Protein AF-0000000084524406 (afdb_homodimer)

InterPro domains:
  IPR011234 Fumarylacetoacetase-like, C-terminal [PF01557] (45-243)
  IPR036663 Fumarylacetoacetase-like, C-terminal domain superfamily [G3DSA:3.90.850.10] (34-248)
  IPR036663 Fumarylacetoacetase-like, C-terminal domain superfamily [SSF56529] (38-244)

Sequence (540 aa):
MEFVRVKRGDQIIEGYKNGNTLVLQNGEKISEEEAEFVAPVKPTKIIAMHLNFPSRTEAFGAKTPRWPSYFMKPLTALSGHRASIARPRGTQYLNYEGEIALVIGKKAKNVSRSEAWNYIAGYSPAIDFGLHDFRTSDAGSMLRVKGQDGFCPIGPSLIHASEVDPHNLTLRTYVNGKVVQEDNTSTLAFPFDLLIADLSRLITLEPGDVILTGTPKNSRPVQPGDVVEVEIEGYPRLQTRIVESEVDFGNFGAQPEDSDDARDTAFEIKMEFVRVKRGDQIIEGYKNGNTLVLQNGEKISEEEAEFVAPVKPTKIIAMHLNFPSRTEAFGAKTPRWPSYFMKPLTALSGHRASIARPRGTQYLNYEGEIALVIGKKAKNVSRSEAWNYIAGYSPAIDFGLHDFRTSDAGSMLRVKGQDGFCPIGPSLIHASEVDPHNLTLRTYVNGKVVQEDNTSTLAFPFDLLIADLSRLITLEPGDVILTGTPKNSRPVQPGDVVEVEIEGYPRLQTRIVESEVDFGNFGAQPEDSDDARDTAFEIK

Secondary structure (DSSP, 8-state):
-EEEEEEETTEEEEEEEETTEEEETTS-EEEGGG-EEE-S---S-EEEES---HHHHHHTTPPPPSS--EEEE-GGGEE-TTEEEEEETT---EE--EEEEEEE-S-BSS--HHHHGGGEEEEEEEE--EEGGGGGGSTTS-HHHH-STT-EEB-S-EEEGGGS-TTS-EEEEEETTEEEEEEEGGG-SS-HHHHHHHHHTTSPBPTT-EEE----S---EE-TT-EEEEEETTSPPEEEEEEEE----TTSS------HHHHHHHTT--/-EEEEEEETTEEEEEEEETTEEEETTS-EEEGGG-EEE-S---S-EEEES---HHHHHHTTPPPPSS--EEEE-GGGEE-TTEEEEEETT---EE--EEEEEEE-S-BSS--HHHHGGGEEEEEEEE--EEGGGHHHHTTS-HHHH-STT-EEB-S-EEEGGGS-TTS-EEEEEETTEEEEEEEGGG-SS-HHHHHHHHHTTSPBPTT-EEE----S---EE-TT-EEEEEETTSPPEEEEEEEE----TTSS------HHHHHHHTT--

Structure (mmCIF, N/CA/C/O backbone):
data_AF-0000000084524406-model_v1
#
loop_
_entity.id
_entity.type
_entity.pdbx_description
1 polymer '5-oxopent-3-ene-1,2,5-tricarboxylate decarboxylase / 2-hydroxyhepta-2,4-diene-1,7-dioate isomerase'
#
loop_
_atom_site.group_PDB
_atom_site.id
_atom_site.type_symbol
_atom_site.label_atom_id
_atom_site.label_alt_id
_atom_site.label_comp_id
_atom_site.label_asym_id
_atom_site.label_entity_id
_atom_site.label_seq_id
_atom_site.pdbx_PDB_ins_code
_atom_site.Cartn_x
_atom_site.Cartn_y
_atom_site.Cartn_z
_atom_site.occupancy
_atom_site.B_iso_or_equiv
_atom_site.auth_seq_id
_atom_site.auth_comp_id
_atom_site.auth_asym_id
_atom_site.auth_atom_id
_atom_site.pdbx_PDB_model_num
ATOM 1 N N . MET A 1 1 ? 8.203 -29.25 2.576 1 84.12 1 MET A N 1
ATOM 2 C CA . MET A 1 1 ? 7.121 -29.109 3.545 1 84.12 1 MET A CA 1
ATOM 3 C C . MET A 1 1 ? 6.227 -27.922 3.205 1 84.12 1 MET A C 1
ATOM 5 O O . MET A 1 1 ? 6.723 -26.844 2.898 1 84.12 1 MET A O 1
ATOM 9 N N . GLU A 1 2 ? 4.918 -28.188 3.17 1 93.88 2 GLU A N 1
ATOM 10 C CA . GLU A 1 2 ? 3.928 -27.172 2.867 1 93.88 2 GLU A CA 1
ATOM 11 C C . GLU A 1 2 ? 3.303 -26.609 4.145 1 93.88 2 GLU A C 1
ATOM 13 O O . GLU A 1 2 ? 2.652 -27.344 4.895 1 93.88 2 GLU A O 1
ATOM 18 N N . PHE A 1 3 ? 3.512 -25.359 4.379 1 96.81 3 PHE A N 1
ATOM 19 C CA . PHE A 1 3 ? 2.984 -24.688 5.559 1 96.81 3 PHE A CA 1
ATOM 20 C C . PHE A 1 3 ? 1.586 -24.141 5.293 1 96.81 3 PHE A C 1
ATOM 22 O O . PHE A 1 3 ? 1.317 -23.594 4.215 1 96.81 3 PHE A O 1
ATOM 29 N N . VAL A 1 4 ? 0.729 -24.344 6.258 1 98.25 4 VAL A N 1
ATOM 30 C CA . VAL A 1 4 ? -0.645 -23.875 6.086 1 98.25 4 VAL A CA 1
ATOM 31 C C . VAL A 1 4 ? -1.084 -23.094 7.32 1 98.25 4 VAL A C 1
ATOM 33 O O . VAL A 1 4 ? -0.46 -23.188 8.375 1 98.25 4 VAL A O 1
ATOM 36 N N . ARG A 1 5 ? -2.059 -22.266 7.172 1 98.44 5 ARG A N 1
ATOM 37 C CA . ARG A 1 5 ? -2.83 -21.641 8.234 1 98.44 5 ARG A CA 1
ATOM 38 C C . ARG A 1 5 ? -4.324 -21.875 8.039 1 98.44 5 ARG A C 1
ATOM 40 O O . ARG A 1 5 ? -4.836 -21.75 6.922 1 98.44 5 ARG A O 1
ATOM 47 N N . VAL A 1 6 ? -4.973 -22.266 9.156 1 98.19 6 VAL A N 1
ATOM 48 C CA . VAL A 1 6 ? -6.391 -22.594 9.016 1 98.19 6 VAL A CA 1
ATOM 49 C C . VAL A 1 6 ? -7.172 -22 10.188 1 98.19 6 VAL A C 1
ATOM 51 O O . VAL A 1 6 ? -6.625 -21.812 11.281 1 98.19 6 VAL A O 1
ATOM 54 N N . LYS A 1 7 ? -8.367 -21.641 9.938 1 97.38 7 LYS A N 1
ATOM 55 C CA . LYS A 1 7 ? -9.281 -21.172 10.977 1 97.38 7 LYS A CA 1
ATOM 56 C C . LYS A 1 7 ? -9.836 -22.344 11.789 1 97.38 7 LYS A C 1
ATOM 58 O O . LYS A 1 7 ? -10.336 -23.312 11.227 1 97.38 7 LYS A O 1
ATOM 63 N N . ARG A 1 8 ? -9.664 -22.312 13.023 1 95.19 8 ARG A N 1
ATOM 64 C CA . ARG A 1 8 ? -10.266 -23.219 14 1 95.19 8 ARG A CA 1
ATOM 65 C C . ARG A 1 8 ? -11.078 -22.438 15.031 1 95.19 8 ARG A C 1
ATOM 67 O O . ARG A 1 8 ? -10.516 -21.906 15.992 1 95.19 8 ARG A O 1
ATOM 74 N N . GLY A 1 9 ? -12.438 -22.344 14.867 1 92.56 9 GLY A N 1
ATOM 75 C CA . GLY A 1 9 ? -13.203 -21.391 15.664 1 92.56 9 GLY A CA 1
ATOM 76 C C . GLY A 1 9 ? -12.781 -19.953 15.445 1 92.56 9 GLY A C 1
ATOM 77 O O . GLY A 1 9 ? -12.766 -19.469 14.305 1 92.56 9 GLY A O 1
ATOM 78 N N . ASP A 1 10 ? -12.383 -19.266 16.531 1 93.5 10 ASP A N 1
ATOM 79 C CA . ASP A 1 10 ? -11.992 -17.859 16.438 1 93.5 10 ASP A CA 1
ATOM 80 C C . ASP A 1 10 ? -10.477 -17.719 16.328 1 93.5 10 ASP A C 1
ATOM 82 O O . ASP A 1 10 ? -9.961 -16.594 16.234 1 93.5 10 ASP A O 1
ATOM 86 N N . GLN A 1 11 ? -9.852 -18.906 16.156 1 96.19 11 GLN A N 1
ATOM 87 C CA . GLN A 1 11 ? -8.391 -18.875 16.141 1 96.19 11 GLN A CA 1
ATOM 88 C C . GLN A 1 11 ? -7.844 -19.266 14.766 1 96.19 11 GLN A C 1
ATOM 90 O O . GLN A 1 11 ? -8.516 -19.953 14 1 96.19 11 GLN A O 1
ATOM 95 N N . ILE A 1 12 ? -6.84 -18.75 14.422 1 97.94 12 ILE A N 1
ATOM 96 C CA . ILE A 1 12 ? -6.047 -19.172 13.281 1 97.94 12 ILE A CA 1
ATOM 97 C C . ILE A 1 12 ? -4.855 -20 13.758 1 97.94 12 ILE A C 1
ATOM 99 O O . ILE A 1 12 ? -4.074 -19.547 14.602 1 97.94 12 ILE A O 1
ATOM 103 N N . ILE A 1 13 ? -4.734 -21.172 13.227 1 98 13 ILE A N 1
ATOM 104 C CA . ILE A 1 13 ? -3.688 -22.078 13.688 1 98 13 ILE A CA 1
ATOM 105 C C . ILE A 1 13 ? -2.793 -22.469 12.508 1 98 13 ILE A C 1
ATOM 107 O O . ILE A 1 13 ? -3.287 -22.781 11.422 1 98 13 ILE A O 1
ATOM 111 N N . GLU A 1 14 ? -1.517 -22.391 12.758 1 98.06 14 GLU A N 1
ATOM 112 C CA . GLU A 1 14 ? -0.529 -22.797 11.766 1 98.06 14 GLU A CA 1
ATOM 113 C C . GLU A 1 14 ? -0.296 -24.297 11.805 1 98.06 14 GLU A C 1
ATOM 115 O O . GLU A 1 14 ? -0.538 -24.953 12.828 1 98.06 14 GLU A O 1
ATOM 120 N N . GLY A 1 15 ? 0.14 -24.828 10.711 1 97.62 15 GLY A N 1
ATOM 121 C CA . GLY A 1 15 ? 0.458 -26.234 10.602 1 97.62 15 GLY A CA 1
ATOM 122 C C . GLY A 1 15 ? 1.14 -26.594 9.289 1 97.62 15 GLY A C 1
ATOM 123 O O . GLY A 1 15 ? 1.699 -25.719 8.617 1 97.62 15 GLY A O 1
ATOM 124 N N . TYR A 1 16 ? 1.199 -27.828 9.039 1 96.69 16 TYR A N 1
ATOM 125 C CA . TYR A 1 16 ? 1.769 -28.297 7.777 1 96.69 16 TYR A CA 1
ATOM 126 C C . TYR A 1 16 ? 0.937 -29.422 7.184 1 96.69 16 TYR A C 1
ATOM 128 O O . TYR A 1 16 ? 0.173 -30.078 7.895 1 96.69 16 TYR A O 1
ATOM 136 N N . LYS A 1 17 ? 1.094 -29.516 5.945 1 94.62 17 LYS A N 1
ATOM 137 C CA . LYS A 1 17 ? 0.384 -30.562 5.215 1 94.62 17 LYS A CA 1
ATOM 138 C C . LYS A 1 17 ? 1.151 -31.891 5.258 1 94.62 17 LYS A C 1
ATOM 140 O O . LYS A 1 17 ? 2.365 -31.906 5.043 1 94.62 17 LYS A O 1
ATOM 145 N N . ASN A 1 18 ? 0.49 -32.938 5.555 1 93.5 18 ASN A N 1
ATOM 146 C CA . ASN A 1 18 ? 0.937 -34.344 5.465 1 93.5 18 ASN A CA 1
ATOM 147 C C . ASN A 1 18 ? -0.065 -35.188 4.707 1 93.5 18 ASN A C 1
ATOM 149 O O . ASN A 1 18 ? -0.964 -35.781 5.309 1 93.5 18 ASN A O 1
ATOM 153 N N . GLY A 1 19 ? 0.257 -35.375 3.408 1 90.38 19 GLY A N 1
ATOM 154 C CA . GLY A 1 19 ? -0.765 -35.969 2.568 1 90.38 19 GLY A CA 1
ATOM 155 C C . GLY A 1 19 ? -2.051 -35.156 2.523 1 90.38 19 GLY A C 1
ATOM 156 O O . GLY A 1 19 ? -2.033 -33.969 2.223 1 90.38 19 GLY A O 1
ATOM 157 N N . ASN A 1 20 ? -3.141 -35.844 2.84 1 92.38 20 ASN A N 1
ATOM 158 C CA . ASN A 1 20 ? -4.434 -35.156 2.848 1 92.38 20 ASN A CA 1
ATOM 159 C C . ASN A 1 20 ? -4.809 -34.688 4.25 1 92.38 20 ASN A C 1
ATOM 161 O O . ASN A 1 20 ? -5.957 -34.312 4.496 1 92.38 20 ASN A O 1
ATOM 165 N N . THR A 1 21 ? -3.791 -34.75 5.059 1 96.19 21 THR A N 1
ATOM 166 C CA . THR A 1 21 ? -4.004 -34.344 6.445 1 96.19 21 THR A CA 1
ATOM 167 C C . THR A 1 21 ? -3.195 -33.094 6.781 1 96.19 21 THR A C 1
ATOM 169 O O . THR A 1 21 ? -2.043 -32.969 6.367 1 96.19 21 THR A O 1
ATOM 172 N N . LEU A 1 22 ? -3.818 -32.156 7.469 1 97.12 22 LEU A N 1
ATOM 173 C CA . LEU A 1 22 ? -3.117 -31.016 8.047 1 97.12 22 LEU A CA 1
ATOM 174 C C . LEU A 1 22 ? -2.764 -31.281 9.508 1 97.12 22 LEU A C 1
ATOM 176 O O . LEU A 1 22 ? -3.629 -31.656 10.305 1 97.12 22 LEU A O 1
ATOM 180 N N . VAL A 1 23 ? -1.542 -31.172 9.828 1 97.75 23 VAL A N 1
ATOM 181 C CA . VAL A 1 23 ? -1.058 -31.281 11.203 1 97.75 23 VAL A CA 1
ATOM 182 C C . VAL A 1 23 ? -0.847 -29.891 11.789 1 97.75 23 VAL A C 1
ATOM 184 O O . VAL A 1 23 ? 0.075 -29.172 11.391 1 97.75 23 VAL A O 1
ATOM 187 N N . LEU A 1 24 ? -1.65 -29.531 12.805 1 97.5 24 LEU A N 1
ATOM 188 C CA . LEU A 1 24 ? -1.646 -28.188 13.344 1 97.5 24 LEU A CA 1
ATOM 189 C C . LEU A 1 24 ? -0.775 -28.094 14.594 1 97.5 24 LEU A C 1
ATOM 191 O O . LEU A 1 24 ? -0.554 -29.109 15.266 1 97.5 24 LEU A O 1
ATOM 195 N N . GLN A 1 25 ? -0.329 -26.922 14.906 1 97.12 25 GLN A N 1
ATOM 196 C CA . GLN A 1 25 ? 0.603 -26.703 16.016 1 97.12 25 GLN A CA 1
ATOM 197 C C . GLN A 1 25 ? -0.06 -26.969 17.359 1 97.12 25 GLN A C 1
ATOM 199 O O . GLN A 1 25 ? 0.623 -27.25 18.344 1 97.12 25 GLN A O 1
ATOM 204 N N . ASN A 1 26 ? -1.329 -26.875 17.438 1 95.81 26 ASN A N 1
ATOM 205 C CA . ASN A 1 26 ? -2.02 -27.141 18.688 1 95.81 26 ASN A CA 1
ATOM 206 C C . ASN A 1 26 ? -2.24 -28.641 18.906 1 95.81 26 ASN A C 1
ATOM 208 O O . ASN A 1 26 ? -2.924 -29.047 19.844 1 95.81 26 ASN A O 1
ATOM 212 N N . GLY A 1 27 ? -1.804 -29.438 17.875 1 95.81 27 GLY A N 1
ATOM 213 C CA . GLY A 1 27 ? -1.877 -30.875 18 1 95.81 27 GLY A CA 1
ATOM 214 C C . GLY A 1 27 ? -3.004 -31.5 17.203 1 95.81 27 GLY A C 1
ATOM 215 O O . GLY A 1 27 ? -3.045 -32.719 17.016 1 95.81 27 GLY A O 1
ATOM 216 N N . GLU A 1 28 ? -3.852 -30.688 16.688 1 95.88 28 GLU A N 1
ATOM 217 C CA . GLU A 1 28 ? -4.973 -31.188 15.898 1 95.88 28 GLU A CA 1
ATOM 218 C C . GLU A 1 28 ? -4.504 -31.719 14.547 1 95.88 28 GLU A C 1
ATOM 220 O O . GLU A 1 28 ? -3.545 -31.203 13.969 1 95.88 28 GLU A O 1
ATOM 225 N N . LYS A 1 29 ? -5.109 -32.812 14.164 1 97.19 29 LYS A N 1
ATOM 226 C CA . LYS A 1 29 ? -5.02 -33.281 12.797 1 97.19 29 LYS A CA 1
ATOM 227 C C . LYS A 1 29 ? -6.375 -33.219 12.094 1 97.19 29 LYS A C 1
ATOM 229 O O . LYS A 1 29 ? -7.352 -33.812 12.57 1 97.19 29 LYS A O 1
ATOM 234 N N . ILE A 1 30 ? -6.445 -32.5 11.039 1 96.44 30 ILE A N 1
ATOM 235 C CA . ILE A 1 30 ? -7.73 -32.312 10.375 1 96.44 30 ILE A CA 1
ATOM 236 C C . ILE A 1 30 ? -7.594 -32.656 8.891 1 96.44 30 ILE A C 1
ATOM 238 O O . ILE A 1 30 ? -6.492 -32.625 8.344 1 96.44 30 ILE A O 1
ATOM 242 N N . SER A 1 31 ? -8.727 -33.062 8.297 1 96.12 31 SER A N 1
ATOM 243 C CA . SER A 1 31 ? -8.719 -33.312 6.859 1 96.12 31 SER A CA 1
ATOM 244 C C . SER A 1 31 ? -8.578 -32.031 6.062 1 96.12 31 SER A C 1
ATOM 246 O O . SER A 1 31 ? -9.172 -31 6.414 1 96.12 31 SER A O 1
ATOM 248 N N . GLU A 1 32 ? -7.781 -32.031 5.051 1 94.94 32 GLU A N 1
ATOM 249 C CA . GLU A 1 32 ? -7.609 -30.906 4.16 1 94.94 32 GLU A CA 1
ATOM 250 C C . GLU A 1 32 ? -8.945 -30.438 3.586 1 94.94 32 GLU A C 1
ATOM 252 O O . GLU A 1 32 ? -9.188 -29.234 3.447 1 94.94 32 GLU A O 1
ATOM 257 N N . GLU A 1 33 ? -9.828 -31.344 3.273 1 93.94 33 GLU A N 1
ATOM 258 C CA . GLU A 1 33 ? -11.102 -31.047 2.627 1 93.94 33 GLU A CA 1
ATOM 259 C C . GLU A 1 33 ? -12 -30.203 3.529 1 93.94 33 GLU A C 1
ATOM 261 O O . GLU A 1 33 ? -12.812 -29.422 3.041 1 93.94 33 GLU A O 1
ATOM 266 N N . GLU A 1 34 ? -11.836 -30.312 4.77 1 92.81 34 GLU A N 1
ATOM 267 C CA . GLU A 1 34 ? -12.727 -29.641 5.719 1 92.81 34 GLU A CA 1
ATOM 268 C C . GLU A 1 34 ? -12.094 -28.359 6.246 1 92.81 34 GLU A C 1
ATOM 270 O O . GLU A 1 34 ? -12.766 -27.562 6.918 1 92.81 34 GLU A O 1
ATOM 275 N N . ALA A 1 35 ? -10.914 -28.219 5.898 1 95.81 35 ALA A N 1
ATOM 276 C CA . ALA A 1 35 ? -10.172 -27.109 6.484 1 95.81 35 ALA A CA 1
ATOM 277 C C . ALA A 1 35 ? -10.648 -25.781 5.914 1 95.81 35 ALA A C 1
ATOM 279 O O . ALA A 1 35 ? -10.906 -25.672 4.711 1 95.81 35 ALA A O 1
ATOM 280 N N . GLU A 1 36 ? -10.844 -24.828 6.734 1 97.38 36 GLU A N 1
ATOM 281 C CA . GLU A 1 36 ? -11.039 -23.438 6.34 1 97.38 36 GLU A CA 1
ATOM 282 C C . GLU A 1 36 ? -9.711 -22.688 6.285 1 97.38 36 GLU A C 1
ATOM 284 O O . GLU A 1 36 ? -9.258 -22.141 7.293 1 97.38 36 GLU A O 1
ATOM 289 N N . PHE A 1 37 ? -9.188 -22.609 5.137 1 98.25 37 PHE A N 1
ATOM 290 C CA . PHE A 1 37 ? -7.852 -22.062 4.938 1 98.25 37 PHE A CA 1
ATOM 291 C C . PHE A 1 37 ? -7.875 -20.547 5.051 1 98.25 37 PHE A C 1
ATOM 293 O O . PHE A 1 37 ? -8.812 -19.891 4.586 1 98.25 37 PHE A O 1
ATOM 300 N N . VAL A 1 38 ? -6.91 -19.938 5.652 1 98.38 38 VAL A N 1
ATOM 301 C CA . VAL A 1 38 ? -6.531 -18.547 5.453 1 98.38 38 VAL A CA 1
ATOM 302 C C . VAL A 1 38 ? -5.195 -18.469 4.719 1 98.38 38 VAL A C 1
ATOM 304 O O . VAL A 1 38 ? -4.555 -19.484 4.473 1 98.38 38 VAL A O 1
ATOM 307 N N . ALA A 1 39 ? -4.801 -17.281 4.262 1 98.75 39 ALA A N 1
ATOM 308 C CA . ALA A 1 39 ? -3.508 -17.172 3.596 1 98.75 39 ALA A CA 1
ATOM 309 C C . ALA A 1 39 ? -2.396 -17.781 4.449 1 98.75 39 ALA A C 1
ATOM 311 O O . ALA A 1 39 ? -2.355 -17.578 5.664 1 98.75 39 ALA A O 1
ATOM 312 N N . PRO A 1 40 ? -1.513 -18.484 3.914 1 98.69 40 PRO A N 1
ATOM 313 C CA . PRO A 1 40 ? -0.443 -19.141 4.676 1 98.69 40 PRO A CA 1
ATOM 314 C C . PRO A 1 40 ? 0.661 -18.172 5.086 1 98.69 40 PRO A C 1
ATOM 316 O O . PRO A 1 40 ? 1.767 -18.594 5.434 1 98.69 40 PRO A O 1
ATOM 319 N N . VAL A 1 41 ? 0.398 -16.875 4.973 1 98.19 41 VAL A N 1
ATOM 320 C CA . VAL A 1 41 ? 1.364 -15.812 5.254 1 98.19 41 VAL A CA 1
ATOM 321 C C . VAL A 1 41 ? 0.739 -14.773 6.184 1 98.19 41 VAL A C 1
ATOM 323 O O . VAL A 1 41 ? -0.486 -14.656 6.258 1 98.19 41 VAL A O 1
ATOM 326 N N . LYS A 1 42 ? 1.543 -14.039 6.895 1 97.81 42 LYS A N 1
ATOM 327 C CA . LYS A 1 42 ? 1.159 -12.906 7.727 1 97.81 42 LYS A CA 1
ATOM 328 C C . LYS A 1 42 ? 1.979 -11.664 7.379 1 97.81 42 LYS A C 1
ATOM 330 O O . LYS A 1 42 ? 2.85 -11.25 8.148 1 97.81 42 LYS A O 1
ATOM 335 N N . PRO A 1 43 ? 1.627 -11.031 6.293 1 98.81 43 PRO A N 1
ATOM 336 C CA . PRO A 1 43 ? 2.457 -9.938 5.785 1 98.81 43 PRO A CA 1
ATOM 337 C C . PRO A 1 43 ? 2.211 -8.617 6.516 1 98.81 43 PRO A C 1
ATOM 339 O O . PRO A 1 43 ? 1.129 -8.406 7.07 1 98.81 43 PRO A O 1
ATOM 342 N N . THR A 1 44 ? 3.211 -7.719 6.574 1 98.62 44 THR A N 1
ATOM 343 C CA . THR A 1 44 ? 3.002 -6.32 6.938 1 98.62 44 THR A CA 1
ATOM 344 C C . THR A 1 44 ? 2.703 -5.48 5.703 1 98.62 44 THR A C 1
ATOM 346 O O . THR A 1 44 ? 2.219 -4.352 5.812 1 98.62 44 THR A O 1
ATOM 349 N N . LYS A 1 45 ? 3.043 -6 4.527 1 98.81 45 LYS A N 1
ATOM 350 C CA . LYS A 1 45 ? 2.732 -5.348 3.258 1 98.81 45 LYS A CA 1
ATOM 351 C C . LYS A 1 45 ? 2.65 -6.363 2.123 1 98.81 45 LYS A C 1
ATOM 353 O O . LYS A 1 45 ? 3.303 -7.406 2.17 1 98.81 45 LYS A O 1
ATOM 358 N N . ILE A 1 46 ? 1.824 -6.109 1.204 1 98.94 46 ILE A N 1
ATOM 359 C CA . ILE A 1 46 ? 1.698 -6.828 -0.059 1 98.94 46 ILE A CA 1
ATOM 360 C C . ILE A 1 46 ? 2.107 -5.914 -1.214 1 98.94 46 ILE A C 1
ATOM 362 O O . ILE A 1 46 ? 1.418 -4.938 -1.516 1 98.94 46 ILE A O 1
ATOM 366 N N . ILE A 1 47 ? 3.24 -6.219 -1.8 1 98.81 47 ILE A N 1
ATOM 367 C CA . ILE A 1 47 ? 3.744 -5.492 -2.963 1 98.81 47 ILE A CA 1
ATOM 368 C C . ILE A 1 47 ? 3.492 -6.312 -4.227 1 98.81 47 ILE A C 1
ATOM 370 O O . ILE A 1 47 ? 3.623 -7.539 -4.219 1 98.81 47 ILE A O 1
ATOM 374 N N . ALA A 1 48 ? 3.121 -5.641 -5.297 1 98.56 48 ALA A N 1
ATOM 375 C CA . ALA A 1 48 ? 2.859 -6.332 -6.555 1 98.56 48 ALA A CA 1
ATOM 376 C C . ALA A 1 48 ? 3.576 -5.652 -7.719 1 98.56 48 ALA A C 1
ATOM 378 O O . ALA A 1 48 ? 3.689 -4.426 -7.754 1 98.56 48 ALA A O 1
ATOM 379 N N . MET A 1 49 ? 3.986 -6.445 -8.672 1 96.06 49 MET A N 1
ATOM 380 C CA . MET A 1 49 ? 4.648 -5.918 -9.859 1 96.06 49 MET A CA 1
ATOM 381 C C . MET A 1 49 ? 3.633 -5.543 -10.93 1 96.06 49 MET A C 1
ATOM 383 O O . MET A 1 49 ? 2.602 -6.203 -11.07 1 96.06 49 MET A O 1
ATOM 387 N N . HIS A 1 50 ? 4.027 -4.523 -11.75 1 94.19 50 HIS A N 1
ATOM 388 C CA . HIS A 1 50 ? 3.205 -4.164 -12.898 1 94.19 50 HIS A CA 1
ATOM 389 C C . HIS A 1 50 ? 3.344 -5.195 -14.016 1 94.19 50 HIS A C 1
ATOM 391 O O . HIS A 1 50 ? 2.342 -5.695 -14.531 1 94.19 50 HIS A O 1
ATOM 397 N N . LEU A 1 51 ? 4.559 -5.395 -14.492 1 94.5 51 LEU A N 1
ATOM 398 C CA . LEU A 1 51 ? 4.848 -6.316 -15.586 1 94.5 51 LEU A CA 1
ATOM 399 C C . LEU A 1 51 ? 6.121 -7.105 -15.312 1 94.5 51 LEU A C 1
ATOM 401 O O . LEU A 1 51 ? 7.141 -6.531 -14.922 1 94.5 51 LEU A O 1
ATOM 405 N N . ASN A 1 52 ? 6.016 -8.398 -15.523 1 96.62 52 ASN A N 1
ATOM 406 C CA . ASN A 1 52 ? 7.215 -9.203 -15.305 1 96.62 52 ASN A CA 1
ATOM 407 C C . ASN A 1 52 ? 7.34 -10.32 -16.344 1 96.62 52 ASN A C 1
ATOM 409 O O . ASN A 1 52 ? 8.445 -10.656 -16.766 1 96.62 52 ASN A O 1
ATOM 413 N N . PHE A 1 53 ? 6.238 -10.914 -16.75 1 96.94 53 PHE A N 1
ATOM 414 C CA . PHE A 1 53 ? 6.277 -11.945 -17.781 1 96.94 53 PHE A CA 1
ATOM 415 C C . PHE A 1 53 ? 6.312 -11.312 -19.172 1 96.94 53 PHE A C 1
ATOM 417 O O . PHE A 1 53 ? 5.395 -10.578 -19.547 1 96.94 53 PHE A O 1
ATOM 424 N N . PRO A 1 54 ? 7.246 -11.625 -20.016 1 95.12 54 PRO A N 1
ATOM 425 C CA . PRO A 1 54 ? 7.32 -11.078 -21.375 1 95.12 54 PRO A CA 1
ATOM 426 C C . PRO A 1 54 ? 6.082 -11.398 -22.203 1 95.12 54 PRO A C 1
ATOM 428 O O . PRO A 1 54 ? 5.691 -10.609 -23.078 1 95.12 54 PRO A O 1
ATOM 431 N N . SER A 1 55 ? 5.504 -12.531 -22 1 93 55 SER A N 1
ATOM 432 C CA . SER A 1 55 ? 4.285 -12.883 -22.734 1 93 55 SER A CA 1
ATOM 433 C C . SER A 1 55 ? 3.225 -11.797 -22.578 1 93 55 SER A C 1
ATOM 435 O O . SER A 1 55 ? 2.508 -11.484 -23.531 1 93 55 SER A O 1
ATOM 437 N N . ARG A 1 56 ? 3.094 -11.227 -21.438 1 91.25 56 ARG A N 1
ATOM 438 C CA . ARG A 1 56 ? 2.113 -10.18 -21.156 1 91.25 56 ARG A CA 1
ATOM 439 C C . ARG A 1 56 ? 2.512 -8.867 -21.812 1 91.25 56 ARG A C 1
ATOM 441 O O . ARG A 1 56 ? 1.669 -8.172 -22.391 1 91.25 56 ARG A O 1
ATOM 448 N N . THR A 1 57 ? 3.734 -8.547 -21.641 1 89.69 57 THR A N 1
ATOM 449 C CA . THR A 1 57 ? 4.223 -7.316 -22.266 1 89.69 57 THR A CA 1
ATOM 450 C C . THR A 1 57 ? 4.008 -7.344 -23.766 1 89.69 57 THR A C 1
ATOM 452 O O . THR A 1 57 ? 3.598 -6.34 -24.359 1 89.69 57 THR A O 1
ATOM 455 N N . GLU A 1 58 ? 4.305 -8.43 -24.344 1 87.44 58 GLU A N 1
ATOM 456 C CA . GLU A 1 58 ? 4.129 -8.609 -25.781 1 87.44 58 GLU A CA 1
ATOM 457 C C . GLU A 1 58 ? 2.654 -8.523 -26.172 1 87.44 58 GLU A C 1
ATOM 459 O O . GLU A 1 58 ? 2.314 -7.945 -27.219 1 87.44 58 GLU A O 1
ATOM 464 N N . ALA A 1 59 ? 1.836 -9.078 -25.391 1 84.56 59 ALA A N 1
ATOM 465 C CA . ALA A 1 59 ? 0.399 -9.039 -25.656 1 84.56 59 ALA A CA 1
ATOM 466 C C . ALA A 1 59 ? -0.112 -7.602 -25.703 1 84.56 59 ALA A C 1
ATOM 468 O O . ALA A 1 59 ? -1.036 -7.289 -26.453 1 84.56 59 ALA A O 1
ATOM 469 N N . PHE A 1 60 ? 0.474 -6.719 -24.891 1 82.44 60 PHE A N 1
ATOM 470 C CA . PHE A 1 60 ? 0.102 -5.309 -24.859 1 82.44 60 PHE A CA 1
ATOM 471 C C . PHE A 1 60 ? 0.792 -4.543 -25.984 1 82.44 60 PHE A C 1
ATOM 473 O O . PHE A 1 60 ? 0.515 -3.359 -26.188 1 82.44 60 PHE A O 1
ATOM 480 N N . GLY A 1 61 ? 1.652 -5.238 -26.641 1 80.75 61 GLY A N 1
ATOM 481 C CA . GLY A 1 61 ? 2.473 -4.527 -27.609 1 80.75 61 GLY A CA 1
ATOM 482 C C . GLY A 1 61 ? 3.443 -3.555 -26.969 1 80.75 61 GLY A C 1
ATOM 483 O O . GLY A 1 61 ? 3.822 -2.553 -27.578 1 80.75 61 GLY A O 1
ATOM 484 N N . ALA A 1 62 ? 3.682 -3.781 -25.766 1 75.94 62 ALA A N 1
ATOM 485 C CA . ALA A 1 62 ? 4.547 -2.879 -25 1 75.94 62 ALA A CA 1
ATOM 486 C C . ALA A 1 62 ? 5.977 -3.41 -24.953 1 75.94 62 ALA A C 1
ATOM 488 O O . ALA A 1 62 ? 6.23 -4.566 -25.281 1 75.94 62 ALA A O 1
ATOM 489 N N . LYS A 1 63 ? 6.887 -2.436 -24.781 1 80.62 63 LYS A N 1
ATOM 490 C CA . LYS A 1 63 ? 8.258 -2.834 -24.484 1 80.62 63 LYS A CA 1
ATOM 491 C C . LYS A 1 63 ? 8.43 -3.221 -23.016 1 80.62 63 LYS A C 1
ATOM 493 O O . LYS A 1 63 ? 7.773 -2.652 -22.141 1 80.62 63 LYS A O 1
ATOM 498 N N . THR A 1 64 ? 9.234 -4.152 -22.812 1 82.62 64 THR A N 1
ATOM 499 C CA . THR A 1 64 ? 9.586 -4.5 -21.438 1 82.62 64 THR A CA 1
ATOM 500 C C . THR A 1 64 ? 10.133 -3.283 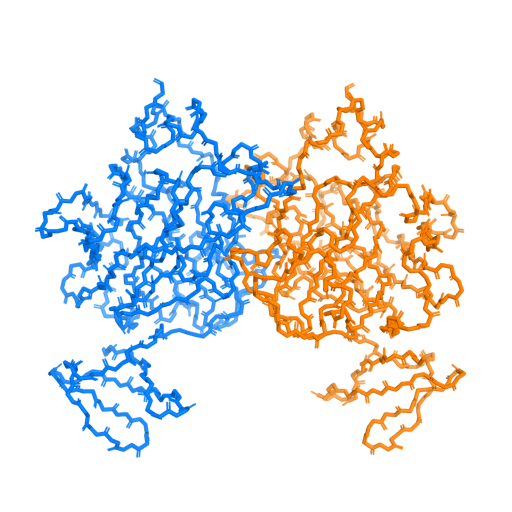-20.703 1 82.62 64 THR A C 1
ATOM 502 O O . THR A 1 64 ? 11.008 -2.576 -21.219 1 82.62 64 THR A O 1
ATOM 505 N N . PRO A 1 65 ? 9.656 -3.107 -19.562 1 88.5 65 PRO A N 1
ATOM 506 C CA . PRO A 1 65 ? 10.188 -1.965 -18.812 1 88.5 65 PRO A CA 1
ATOM 507 C C . PRO A 1 65 ? 11.672 -2.105 -18.5 1 88.5 65 PRO A C 1
ATOM 509 O O . PRO A 1 65 ? 12.156 -3.219 -18.281 1 88.5 65 PRO A O 1
ATOM 512 N N . ARG A 1 66 ? 12.32 -0.994 -18.438 1 89.75 66 ARG A N 1
ATOM 513 C CA . ARG A 1 66 ? 13.742 -0.97 -18.125 1 89.75 66 ARG A CA 1
ATOM 514 C C . ARG A 1 66 ? 13.992 -1.446 -16.688 1 89.75 66 ARG A C 1
ATOM 516 O O . ARG A 1 66 ? 14.992 -2.115 -16.422 1 89.75 66 ARG A O 1
ATOM 523 N N . TRP A 1 67 ? 13.078 -1.059 -15.789 1 93.06 67 TRP A N 1
ATOM 524 C CA . TRP A 1 67 ? 13.164 -1.403 -14.375 1 93.06 67 TRP A CA 1
ATOM 525 C C . TRP A 1 67 ? 11.828 -1.93 -13.859 1 93.06 67 TRP A C 1
ATOM 527 O O . TRP A 1 67 ? 10.766 -1.591 -14.398 1 93.06 67 TRP A O 1
ATOM 537 N N . PRO A 1 68 ? 12.008 -2.754 -12.797 1 94.75 68 PRO A N 1
ATOM 538 C CA . PRO A 1 68 ? 10.734 -3.174 -12.203 1 94.75 68 PRO A CA 1
ATOM 539 C C . PRO A 1 68 ? 9.953 -2.01 -11.602 1 94.75 68 PRO A C 1
ATOM 541 O O . PRO A 1 68 ? 10.555 -1.059 -11.094 1 94.75 68 PRO A O 1
ATOM 544 N N . SER A 1 69 ? 8.656 -2.057 -11.664 1 94.44 69 SER A N 1
ATOM 545 C CA . SER A 1 69 ? 7.762 -1.119 -10.992 1 94.44 69 SER A CA 1
ATOM 546 C C . SER A 1 69 ? 6.711 -1.853 -10.164 1 94.44 69 SER A C 1
ATOM 548 O O . SER A 1 69 ? 6.352 -2.992 -10.477 1 94.44 69 SER A O 1
ATOM 550 N N . TYR A 1 70 ? 6.297 -1.174 -9.125 1 96.75 70 TYR A N 1
ATOM 551 C CA . TYR A 1 70 ? 5.516 -1.862 -8.102 1 96.75 70 TYR A CA 1
ATOM 552 C C . TYR A 1 70 ? 4.32 -1.021 -7.672 1 96.75 70 TYR A C 1
ATOM 554 O O . TYR A 1 70 ? 4.316 0.199 -7.852 1 96.75 70 TYR A O 1
ATOM 562 N N . PHE A 1 71 ? 3.336 -1.646 -7.113 1 97.44 71 PHE A N 1
ATOM 563 C CA . PHE A 1 71 ? 2.254 -1.036 -6.348 1 97.44 71 PHE A CA 1
ATOM 564 C C . PHE A 1 71 ? 1.932 -1.864 -5.113 1 97.44 71 PHE A C 1
ATOM 566 O O . PHE A 1 71 ? 2.596 -2.865 -4.84 1 97.44 71 PHE A O 1
ATOM 573 N N . MET A 1 72 ? 0.967 -1.406 -4.32 1 98.25 72 MET A N 1
ATOM 574 C CA . MET A 1 72 ? 0.655 -2.127 -3.09 1 98.25 72 MET A CA 1
ATOM 575 C C . MET A 1 72 ? -0.826 -2.486 -3.029 1 98.25 72 MET A C 1
ATOM 577 O O . MET A 1 72 ? -1.661 -1.791 -3.611 1 98.25 72 MET A O 1
ATOM 581 N N . LYS A 1 73 ? -1.084 -3.537 -2.393 1 98.62 73 LYS A N 1
ATOM 582 C CA . LYS A 1 73 ? -2.428 -3.908 -1.957 1 98.62 73 LYS A CA 1
ATOM 583 C C . LYS A 1 73 ? -2.557 -3.82 -0.439 1 98.62 73 LYS A C 1
ATOM 585 O O . LYS A 1 73 ? -1.631 -4.18 0.29 1 98.62 73 LYS A O 1
ATOM 590 N N . PRO A 1 74 ? -3.715 -3.322 0.039 1 98.69 74 PRO A N 1
ATOM 591 C CA . PRO A 1 74 ? -3.91 -3.338 1.49 1 98.69 74 PRO A CA 1
ATOM 592 C C . PRO A 1 74 ? -4.016 -4.75 2.059 1 98.69 74 PRO A C 1
ATOM 594 O O . PRO A 1 74 ? -4.336 -5.691 1.326 1 98.69 74 PRO A O 1
ATOM 597 N N . LEU A 1 75 ? -3.762 -4.879 3.32 1 98.62 75 LEU A N 1
ATOM 598 C CA . LEU A 1 75 ? -3.809 -6.188 3.965 1 98.62 75 LEU A CA 1
ATOM 599 C C . LEU A 1 75 ? -5.219 -6.766 3.916 1 98.62 75 LEU A C 1
ATOM 601 O O . LEU A 1 75 ? -5.395 -7.988 3.904 1 98.62 75 LEU A O 1
ATOM 605 N N . THR A 1 76 ? -6.215 -5.902 3.832 1 98.75 76 THR A N 1
ATOM 606 C CA . THR A 1 76 ? -7.594 -6.375 3.801 1 98.75 76 THR A CA 1
ATOM 607 C C . THR A 1 76 ? -7.898 -7.066 2.475 1 98.75 76 THR A C 1
ATOM 609 O O . THR A 1 76 ? -8.914 -7.75 2.346 1 98.75 76 THR A O 1
ATOM 612 N N . ALA A 1 77 ? -7.035 -6.918 1.487 1 98.81 77 ALA A N 1
ATOM 613 C CA . ALA A 1 77 ? -7.203 -7.637 0.226 1 98.81 77 ALA A CA 1
ATOM 614 C C . ALA A 1 77 ? -6.836 -9.109 0.382 1 98.81 77 ALA A C 1
ATOM 616 O O . ALA A 1 77 ? -7.188 -9.938 -0.464 1 98.81 77 ALA A O 1
ATOM 617 N N . LEU A 1 78 ? -6.09 -9.461 1.386 1 98.88 78 LEU A N 1
ATOM 618 C CA . LEU A 1 78 ? -5.594 -10.82 1.586 1 98.88 78 LEU A CA 1
ATOM 619 C C . LEU A 1 78 ? -6.75 -11.789 1.843 1 98.88 78 LEU A C 1
ATOM 621 O O . LEU A 1 78 ? -7.637 -11.5 2.648 1 98.88 78 LEU A O 1
ATOM 625 N N . SER A 1 79 ? -6.801 -12.852 1.131 1 98.62 79 SER A N 1
ATOM 626 C CA . SER A 1 79 ? -7.727 -13.961 1.366 1 98.62 79 SER A CA 1
ATOM 627 C C . SER A 1 79 ? -7.051 -15.305 1.128 1 98.62 79 SER A C 1
ATOM 629 O O . SER A 1 79 ? -5.871 -15.359 0.769 1 98.62 79 SER A O 1
ATOM 631 N N . GLY A 1 80 ? -7.77 -16.406 1.441 1 98.62 80 GLY A N 1
ATOM 632 C CA . GLY A 1 80 ? -7.148 -17.719 1.407 1 98.62 80 GLY A CA 1
ATOM 633 C C . GLY A 1 80 ? -7.789 -18.656 0.401 1 98.62 80 GLY A C 1
ATOM 634 O O . GLY A 1 80 ? -8.648 -18.25 -0.381 1 98.62 80 GLY A O 1
ATOM 635 N N . HIS A 1 81 ? -7.289 -19.859 0.393 1 98.69 81 HIS A N 1
ATOM 636 C CA . HIS A 1 81 ? -7.781 -20.953 -0.445 1 98.69 81 HIS A CA 1
ATOM 637 C C . HIS A 1 81 ? -9.273 -21.188 -0.231 1 98.69 81 HIS A C 1
ATOM 639 O O . HIS A 1 81 ? -9.742 -21.234 0.91 1 98.69 81 HIS A O 1
ATOM 645 N N . ARG A 1 82 ? -10.078 -21.203 -1.385 1 98.69 82 ARG A N 1
ATOM 646 C CA . ARG A 1 82 ? -11.508 -21.484 -1.443 1 98.69 82 ARG A CA 1
ATOM 647 C C . ARG A 1 82 ? -12.32 -20.297 -0.957 1 98.69 82 ARG A C 1
ATOM 649 O O . ARG A 1 82 ? -13.484 -20.438 -0.566 1 98.69 82 ARG A O 1
ATOM 656 N N . ALA A 1 83 ? -11.703 -19.125 -0.882 1 98.31 83 ALA A N 1
ATOM 657 C CA . ALA A 1 83 ? -12.43 -17.906 -0.53 1 98.31 83 ALA A CA 1
ATOM 658 C C . ALA A 1 83 ? -13.391 -17.5 -1.645 1 98.31 83 ALA A C 1
ATOM 660 O O . ALA A 1 83 ? -13.242 -17.938 -2.789 1 98.31 83 ALA A O 1
ATOM 661 N N . SER A 1 84 ? -14.367 -16.75 -1.279 1 98.56 84 SER A N 1
ATOM 662 C CA . SER A 1 84 ? -15.25 -16.078 -2.23 1 98.56 84 SER A CA 1
ATOM 663 C C . SER A 1 84 ? -14.773 -14.656 -2.52 1 98.56 84 SER A C 1
ATOM 665 O O . SER A 1 84 ? -14.453 -13.898 -1.596 1 98.56 84 SER A O 1
ATOM 667 N N . ILE A 1 85 ? -14.641 -14.352 -3.785 1 98.62 85 ILE A N 1
ATOM 668 C CA . ILE A 1 85 ? -14.266 -13.016 -4.242 1 98.62 85 ILE A CA 1
ATOM 669 C C . ILE A 1 85 ? -15.508 -12.289 -4.762 1 98.62 85 ILE A C 1
ATOM 671 O O . ILE A 1 85 ? -16.172 -12.766 -5.684 1 98.62 85 ILE A O 1
ATOM 675 N N . ALA A 1 86 ? -15.742 -11.164 -4.219 1 98.31 86 ALA A N 1
ATOM 676 C CA . ALA A 1 86 ? -16.984 -10.461 -4.504 1 98.31 86 ALA A CA 1
ATOM 677 C C . ALA A 1 86 ? -16.812 -9.469 -5.652 1 98.31 86 ALA A C 1
ATOM 679 O O . ALA A 1 86 ? -15.93 -8.609 -5.605 1 98.31 86 ALA A O 1
ATOM 680 N N . ARG A 1 87 ? -17.562 -9.594 -6.578 1 98.44 87 ARG A N 1
ATOM 681 C CA . ARG A 1 87 ? -17.703 -8.594 -7.637 1 98.44 87 ARG A CA 1
ATOM 682 C C . ARG A 1 87 ? -18.953 -7.758 -7.438 1 98.44 87 ARG A C 1
ATOM 684 O O . ARG A 1 87 ? -20.062 -8.289 -7.457 1 98.44 87 ARG A O 1
ATOM 691 N N . PRO A 1 88 ? -18.812 -6.469 -7.297 1 97.81 88 PRO A N 1
ATOM 692 C CA . PRO A 1 88 ? -20 -5.641 -7.133 1 97.81 88 PRO A CA 1
ATOM 693 C C . PRO A 1 88 ? -20.938 -5.711 -8.344 1 97.81 88 PRO A C 1
ATOM 695 O O . PRO A 1 88 ? -20.484 -5.715 -9.484 1 97.81 88 PRO A O 1
ATOM 698 N N . ARG A 1 89 ? -22.219 -5.789 -8.055 1 97.19 89 ARG A N 1
ATOM 699 C CA . ARG A 1 89 ? -23.219 -5.738 -9.117 1 97.19 89 ARG A CA 1
ATOM 700 C C . ARG A 1 89 ? -23.047 -4.48 -9.969 1 97.19 89 ARG A C 1
ATOM 702 O O . ARG A 1 89 ? -22.797 -3.396 -9.438 1 97.19 89 ARG A O 1
ATOM 709 N N . GLY A 1 90 ? -23.172 -4.598 -11.281 1 95.12 90 GLY A N 1
ATOM 710 C CA . GLY A 1 90 ? -23.062 -3.449 -12.164 1 95.12 90 GLY A CA 1
ATOM 711 C C . GLY A 1 90 ? -21.656 -3.248 -12.703 1 95.12 90 GLY A C 1
ATOM 712 O O . GLY A 1 90 ? -21.438 -2.383 -13.555 1 95.12 90 GLY A O 1
ATOM 713 N N . THR A 1 91 ? -20.719 -3.973 -12.195 1 97.56 91 THR A N 1
ATOM 714 C CA . THR A 1 91 ? -19.375 -3.928 -12.742 1 97.56 91 THR A CA 1
ATOM 715 C C . THR A 1 91 ? -19.156 -5.07 -13.734 1 97.56 91 THR A C 1
ATOM 717 O O . THR A 1 91 ? -19.906 -6.039 -13.75 1 97.56 91 THR A O 1
ATOM 720 N N . GLN A 1 92 ? -18.047 -4.91 -14.562 1 97.31 92 GLN A N 1
ATOM 721 C CA . GLN A 1 92 ? -17.922 -5.852 -15.672 1 97.31 92 GLN A CA 1
ATOM 722 C C . GLN A 1 92 ? -16.5 -6.418 -15.742 1 97.31 92 GLN A C 1
ATOM 724 O O . GLN A 1 92 ? -16.297 -7.523 -16.25 1 97.31 92 GLN A O 1
ATOM 729 N N . TYR A 1 93 ? -15.523 -5.727 -15.273 1 98.06 93 TYR A N 1
ATOM 730 C CA . TYR A 1 93 ? -14.148 -6.035 -15.672 1 98.06 93 TYR A CA 1
ATOM 731 C C . TYR A 1 93 ? -13.32 -6.469 -14.469 1 98.06 93 TYR A C 1
ATOM 733 O O . TYR A 1 93 ? -12.258 -5.906 -14.203 1 98.06 93 TYR A O 1
ATOM 741 N N . LEU A 1 94 ? -13.859 -7.484 -13.703 1 98.69 94 LEU A N 1
ATOM 742 C CA . LEU A 1 94 ? -13.047 -8.156 -12.695 1 98.69 94 LEU A CA 1
ATOM 743 C C . LEU A 1 94 ? -12.117 -9.18 -13.344 1 98.69 94 LEU A C 1
ATOM 745 O O . LEU A 1 94 ? -12.562 -10.234 -13.805 1 98.69 94 LEU A O 1
ATOM 749 N N . ASN A 1 95 ? -10.875 -8.867 -13.367 1 98.81 95 ASN A N 1
ATOM 750 C CA . ASN A 1 95 ? -9.898 -9.727 -14.039 1 98.81 95 ASN A CA 1
ATOM 751 C C . ASN A 1 95 ? -9.117 -10.578 -13.039 1 98.81 95 ASN A C 1
ATOM 753 O O . ASN A 1 95 ? -8.75 -10.094 -11.969 1 98.81 95 ASN A O 1
ATOM 757 N N . TYR A 1 96 ? -8.867 -11.797 -13.406 1 98.88 96 TYR A N 1
ATOM 758 C CA . TYR A 1 96 ? -7.895 -12.633 -12.711 1 98.88 96 TYR A CA 1
ATOM 759 C C . TYR A 1 96 ? -6.488 -12.383 -13.242 1 98.88 96 TYR A C 1
ATOM 761 O O . TYR A 1 96 ? -6.301 -12.109 -14.43 1 98.88 96 TYR A O 1
ATOM 769 N N . GLU A 1 97 ? -5.559 -12.477 -12.398 1 98.88 97 GLU A N 1
ATOM 770 C CA . GLU A 1 97 ? -4.137 -12.57 -12.727 1 98.88 97 GLU A CA 1
ATOM 771 C C . GLU A 1 97 ? -3.439 -13.617 -11.867 1 98.88 97 GLU A C 1
ATOM 773 O O . GLU A 1 97 ? -3.104 -13.359 -10.711 1 98.88 97 GLU A O 1
ATOM 778 N N . GLY A 1 98 ? -3.275 -14.82 -12.414 1 98.88 98 GLY A N 1
ATOM 779 C CA . GLY A 1 98 ? -2.504 -15.82 -11.695 1 98.88 98 GLY A CA 1
ATOM 780 C C . GLY A 1 98 ? -1.04 -15.453 -11.547 1 98.88 98 GLY A C 1
ATOM 781 O O . GLY A 1 98 ? -0.39 -15.062 -12.516 1 98.88 98 GLY A O 1
ATOM 782 N N . GLU A 1 99 ? -0.552 -15.539 -10.344 1 98.94 99 GLU A N 1
ATOM 783 C CA . GLU A 1 99 ? 0.821 -15.141 -10.047 1 98.94 99 GLU A CA 1
ATOM 784 C C . GLU A 1 99 ? 1.469 -16.094 -9.047 1 98.94 99 GLU A C 1
ATOM 786 O O . GLU A 1 99 ? 0.81 -16.984 -8.516 1 98.94 99 GLU A O 1
ATOM 791 N N . ILE A 1 100 ? 2.754 -15.914 -8.859 1 98.94 100 ILE A N 1
ATOM 792 C CA . ILE A 1 100 ? 3.498 -16.5 -7.75 1 98.94 100 ILE A CA 1
ATOM 793 C C . ILE A 1 100 ? 3.732 -15.445 -6.668 1 98.94 100 ILE A C 1
ATOM 795 O O . ILE A 1 100 ? 4.246 -14.359 -6.953 1 98.94 100 ILE A O 1
ATOM 799 N N . ALA A 1 101 ? 3.281 -15.742 -5.473 1 98.94 101 ALA A N 1
ATOM 800 C CA . ALA A 1 101 ? 3.648 -14.938 -4.309 1 98.94 101 ALA A CA 1
ATOM 801 C C . ALA A 1 101 ? 5.035 -15.312 -3.795 1 98.94 101 ALA A C 1
ATOM 803 O O . ALA A 1 101 ? 5.27 -16.469 -3.414 1 98.94 101 ALA A O 1
ATOM 804 N N . LEU A 1 102 ? 5.941 -14.398 -3.883 1 98.94 102 LEU A N 1
ATOM 805 C CA . LEU A 1 102 ? 7.254 -14.5 -3.252 1 98.94 102 LEU A CA 1
ATOM 806 C C . LEU A 1 102 ? 7.199 -14.023 -1.804 1 98.94 102 LEU A C 1
ATOM 808 O O . LEU A 1 102 ? 6.82 -12.883 -1.537 1 98.94 102 LEU A O 1
ATOM 812 N N . VAL A 1 103 ? 7.566 -14.875 -0.85 1 98.94 103 VAL A N 1
ATOM 813 C CA . VAL A 1 103 ? 7.379 -14.562 0.564 1 98.94 103 VAL A CA 1
ATOM 814 C C . VAL A 1 103 ? 8.742 -14.359 1.23 1 98.94 103 VAL A C 1
ATOM 816 O O . VAL A 1 103 ? 9.625 -15.219 1.131 1 98.94 103 VAL A O 1
ATOM 819 N N . ILE A 1 104 ? 8.875 -13.273 1.91 1 98.94 104 ILE A N 1
ATOM 820 C CA . ILE A 1 104 ? 10.117 -12.898 2.578 1 98.94 104 ILE A CA 1
ATOM 821 C C . ILE A 1 104 ? 10.258 -13.672 3.887 1 98.94 104 ILE A C 1
ATOM 823 O O . ILE A 1 104 ? 9.297 -13.789 4.652 1 98.94 104 ILE A O 1
ATOM 827 N N . GLY A 1 105 ? 11.469 -14.188 4.098 1 98.81 105 GLY A N 1
ATOM 828 C CA . GLY A 1 105 ? 11.688 -15.023 5.262 1 98.81 105 GLY A CA 1
ATOM 829 C C . GLY A 1 105 ? 12.547 -14.359 6.324 1 98.81 105 GLY A C 1
ATOM 830 O O . GLY A 1 105 ? 12.531 -14.766 7.488 1 98.81 105 GLY A O 1
ATOM 831 N N . LYS A 1 106 ? 13.328 -13.43 5.949 1 98.69 106 LYS A N 1
ATOM 832 C CA . LYS A 1 106 ? 14.219 -12.656 6.816 1 98.69 106 LYS A CA 1
ATOM 833 C C . LYS A 1 106 ? 14.109 -11.164 6.527 1 98.69 106 LYS A C 1
ATOM 835 O O . LYS A 1 106 ? 13.859 -10.766 5.387 1 98.69 106 LYS A O 1
ATOM 840 N N . LYS A 1 107 ? 14.281 -10.359 7.613 1 98.81 107 LYS A N 1
ATOM 841 C CA . LYS A 1 107 ? 14.305 -8.914 7.414 1 98.81 107 LYS A CA 1
ATOM 842 C C . LYS A 1 107 ? 15.367 -8.516 6.395 1 98.81 107 LYS A C 1
ATOM 844 O O . LYS A 1 107 ? 16.547 -8.859 6.539 1 98.81 107 LYS A O 1
ATOM 849 N N . ALA A 1 108 ? 14.953 -7.801 5.344 1 98.75 108 ALA A N 1
ATOM 850 C CA . ALA A 1 108 ? 15.844 -7.449 4.238 1 98.75 108 ALA A CA 1
ATOM 851 C C . ALA A 1 108 ? 15.969 -5.934 4.098 1 98.75 108 ALA A C 1
ATOM 853 O O . ALA A 1 108 ? 14.977 -5.246 3.84 1 98.75 108 ALA A O 1
ATOM 854 N N . LYS A 1 109 ? 17.062 -5.363 4.324 1 98.12 109 LYS A N 1
ATOM 855 C CA . LYS A 1 109 ? 17.438 -3.969 4.113 1 98.12 109 LYS A CA 1
ATOM 856 C C . LYS A 1 109 ? 18.781 -3.863 3.42 1 98.12 109 LYS A C 1
ATOM 858 O O . LYS A 1 109 ? 19.797 -4.352 3.938 1 98.12 109 LYS A O 1
ATOM 863 N N . ASN A 1 110 ? 18.766 -3.309 2.275 1 96.69 110 ASN A N 1
ATOM 864 C CA . ASN A 1 110 ? 20 -3.127 1.51 1 96.69 110 ASN A CA 1
ATOM 865 C C . ASN A 1 110 ? 20.703 -4.457 1.259 1 96.69 110 ASN A C 1
ATOM 867 O O . ASN A 1 110 ? 21.891 -4.598 1.556 1 96.69 110 ASN A O 1
ATOM 871 N N . VAL A 1 111 ? 19.953 -5.383 0.753 1 97.19 111 VAL A N 1
ATOM 872 C CA . VAL A 1 111 ? 20.438 -6.723 0.458 1 97.19 111 VAL A CA 1
ATOM 873 C C . VAL A 1 111 ? 21.031 -6.754 -0.949 1 97.19 111 VAL A C 1
ATOM 875 O O . VAL A 1 111 ? 20.453 -6.191 -1.885 1 97.19 111 VAL A O 1
ATOM 878 N N . SER A 1 112 ? 22.188 -7.348 -1.118 1 96.56 112 SER A N 1
ATOM 879 C CA . SER A 1 112 ? 22.797 -7.504 -2.441 1 96.56 112 SER A CA 1
ATOM 880 C C . SER A 1 112 ? 22.031 -8.547 -3.264 1 96.56 112 SER A C 1
ATOM 882 O O . SER A 1 112 ? 21.344 -9.406 -2.711 1 96.56 112 SER A O 1
ATOM 884 N N . ARG A 1 113 ? 22.219 -8.523 -4.555 1 95.56 113 ARG A N 1
ATOM 885 C CA . ARG A 1 113 ? 21.594 -9.5 -5.434 1 95.56 113 ARG A CA 1
ATOM 886 C C . ARG A 1 113 ? 22.047 -10.914 -5.094 1 95.56 113 ARG A C 1
ATOM 888 O O . ARG A 1 113 ? 21.234 -11.844 -5.062 1 95.56 113 ARG A O 1
ATOM 895 N N . SER A 1 114 ? 23.312 -11.055 -4.82 1 96.38 114 SER A N 1
ATOM 896 C CA . SER A 1 114 ? 23.891 -12.375 -4.59 1 96.38 114 SER A CA 1
ATOM 897 C C . SER A 1 114 ? 23.344 -13 -3.311 1 96.38 114 SER A C 1
ATOM 899 O O . SER A 1 114 ? 23.25 -14.227 -3.201 1 96.38 114 SER A O 1
ATOM 901 N N . GLU A 1 115 ? 22.891 -12.156 -2.35 1 97.62 115 GLU A N 1
ATOM 902 C CA . GLU A 1 115 ? 22.438 -12.672 -1.062 1 97.62 115 GLU A CA 1
ATOM 903 C C . GLU A 1 115 ? 20.922 -12.766 -1.009 1 97.62 115 GLU A C 1
ATOM 905 O O . GLU A 1 115 ? 20.359 -13.383 -0.098 1 97.62 115 GLU A O 1
ATOM 910 N N . ALA A 1 116 ? 20.312 -12.219 -1.972 1 98.06 116 ALA A N 1
ATOM 911 C CA . ALA A 1 116 ? 18.859 -12.031 -1.937 1 98.06 116 ALA A CA 1
ATOM 912 C C . ALA A 1 116 ? 18.141 -13.367 -1.783 1 98.06 116 ALA A C 1
ATOM 914 O O . ALA A 1 116 ? 17.109 -13.453 -1.097 1 98.06 116 ALA A O 1
ATOM 915 N N . TRP A 1 117 ? 18.688 -14.422 -2.336 1 98.12 117 TRP A N 1
ATOM 916 C CA . TRP A 1 117 ? 18.062 -15.742 -2.299 1 98.12 117 TRP A CA 1
ATOM 917 C C . TRP A 1 117 ? 17.953 -16.25 -0.865 1 98.12 117 TRP A C 1
ATOM 919 O O . TRP A 1 117 ? 17.062 -17.047 -0.548 1 98.12 117 TRP A O 1
ATOM 929 N N . ASN A 1 118 ? 18.797 -15.734 0.051 1 98.31 118 ASN A N 1
ATOM 930 C CA . ASN A 1 118 ? 18.828 -16.172 1.442 1 98.31 118 ASN A CA 1
ATOM 931 C C . ASN A 1 118 ? 17.688 -15.555 2.252 1 98.31 118 ASN A C 1
ATOM 933 O O . ASN A 1 118 ? 17.484 -15.914 3.412 1 98.31 118 ASN A O 1
ATOM 937 N N . TYR A 1 119 ? 16.953 -14.695 1.64 1 98.88 119 TYR A N 1
ATOM 938 C CA . TYR A 1 119 ? 15.922 -13.953 2.367 1 98.88 119 TYR A CA 1
ATOM 939 C C . TYR A 1 119 ? 14.531 -14.461 2.021 1 98.88 119 TYR A C 1
ATOM 941 O O . TYR A 1 119 ? 13.531 -13.875 2.439 1 98.88 119 TYR A O 1
ATOM 949 N N . ILE A 1 120 ? 14.438 -15.516 1.309 1 98.75 120 ILE A N 1
ATOM 950 C CA . ILE A 1 120 ? 13.164 -16.031 0.831 1 98.75 120 ILE A CA 1
ATOM 951 C C . ILE A 1 120 ? 12.703 -17.172 1.728 1 98.75 120 ILE A C 1
ATOM 953 O O . ILE A 1 120 ? 13.445 -18.141 1.947 1 98.75 120 ILE A O 1
ATOM 957 N N . ALA A 1 121 ? 11.5 -17.031 2.293 1 98.69 121 ALA A N 1
ATOM 958 C CA . ALA A 1 121 ? 10.875 -18.141 3.025 1 98.69 121 ALA A CA 1
ATOM 959 C C . ALA A 1 121 ? 10.344 -19.203 2.068 1 98.69 121 ALA A C 1
ATOM 961 O O . ALA A 1 121 ? 10.477 -20.391 2.326 1 98.69 121 ALA A O 1
ATOM 962 N N . GLY A 1 122 ? 9.711 -18.703 0.954 1 98.69 122 GLY A N 1
ATOM 963 C CA . GLY A 1 122 ? 9.109 -19.641 0.008 1 98.69 122 GLY A CA 1
ATOM 964 C C . GLY A 1 122 ? 8.172 -18.953 -0.977 1 98.69 122 GLY A C 1
ATOM 965 O O . GLY A 1 122 ? 8.305 -17.766 -1.243 1 98.69 122 GLY A O 1
ATOM 966 N N . TYR A 1 123 ? 7.293 -19.797 -1.583 1 98.81 123 TYR A N 1
ATOM 967 C CA . TYR A 1 123 ? 6.414 -19.375 -2.672 1 98.81 123 TYR A CA 1
ATOM 968 C C . TYR A 1 123 ? 5.008 -19.922 -2.477 1 98.81 123 TYR A C 1
ATOM 970 O O . TYR A 1 123 ? 4.816 -20.938 -1.792 1 98.81 123 TYR A O 1
ATOM 978 N N . SER A 1 124 ? 4.078 -19.312 -3.082 1 98.88 124 SER A N 1
ATOM 979 C CA . SER A 1 124 ? 2.697 -19.781 -3.076 1 98.88 124 SER A CA 1
ATOM 980 C C . SER A 1 124 ? 1.948 -19.312 -4.32 1 98.88 124 SER A C 1
ATOM 982 O O . SER A 1 124 ? 2.252 -18.25 -4.871 1 98.88 124 SER A O 1
ATOM 984 N N . PRO A 1 125 ? 0.986 -20.141 -4.805 1 98.88 125 PRO A N 1
ATOM 985 C CA . PRO A 1 125 ? 0.054 -19.578 -5.785 1 98.88 125 PRO A CA 1
ATOM 986 C C . PRO A 1 125 ? -0.699 -18.359 -5.258 1 98.88 125 PRO A C 1
ATOM 988 O O . PRO A 1 125 ? -1.0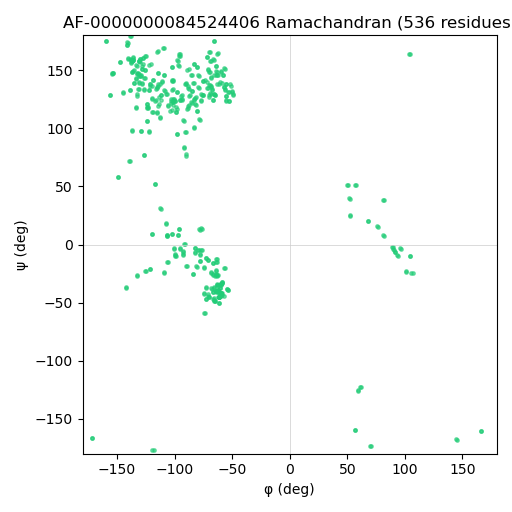12 -18.297 -4.066 1 98.88 125 PRO A O 1
ATOM 991 N N . ALA A 1 126 ? -0.965 -17.453 -6.094 1 98.94 126 ALA A N 1
ATOM 992 C CA . ALA A 1 126 ? -1.727 -16.25 -5.758 1 98.94 126 ALA A CA 1
ATOM 993 C C . ALA A 1 126 ? -2.559 -15.773 -6.945 1 98.94 126 ALA A C 1
ATOM 995 O O . ALA A 1 126 ? -2.281 -16.141 -8.086 1 98.94 126 ALA A O 1
ATOM 996 N N . ILE A 1 127 ? -3.578 -15.055 -6.676 1 98.94 127 ILE A N 1
ATOM 997 C CA . ILE A 1 127 ? -4.332 -14.352 -7.711 1 98.94 127 ILE A CA 1
ATOM 998 C C . ILE A 1 127 ? -4.387 -12.859 -7.383 1 98.94 127 ILE A C 1
ATOM 1000 O O . ILE A 1 127 ? -4.824 -12.469 -6.301 1 98.94 127 ILE A O 1
ATOM 1004 N N . ASP A 1 128 ? -3.895 -12.031 -8.258 1 98.88 128 ASP A N 1
ATOM 1005 C CA . ASP A 1 128 ? -4.008 -10.578 -8.172 1 98.88 128 ASP A CA 1
ATOM 1006 C C . ASP A 1 128 ? -5.242 -10.078 -8.922 1 98.88 128 ASP A C 1
ATOM 1008 O O . ASP A 1 128 ? -5.137 -9.594 -10.047 1 98.88 128 ASP A O 1
ATOM 1012 N N . PHE A 1 129 ? -6.387 -10.117 -8.273 1 98.88 129 PHE A N 1
ATOM 1013 C CA . PHE A 1 129 ? -7.621 -9.664 -8.906 1 98.88 129 PHE A CA 1
ATOM 1014 C C . PHE A 1 129 ? -7.605 -8.148 -9.094 1 98.88 129 PHE A C 1
ATOM 1016 O O . PHE A 1 129 ? -6.992 -7.426 -8.305 1 98.88 129 PHE A O 1
ATOM 1023 N N . GLY A 1 130 ? -8.227 -7.723 -10.094 1 98.19 130 GLY A N 1
ATOM 1024 C CA . GLY A 1 130 ? -8.406 -6.301 -10.344 1 98.19 130 GLY A CA 1
ATOM 1025 C C . GLY A 1 130 ? -9.75 -5.973 -10.977 1 98.19 130 GLY A C 1
ATOM 1026 O O . GLY A 1 130 ? -10.18 -6.641 -11.914 1 98.19 130 GLY A O 1
ATOM 1027 N N . LEU A 1 131 ? -10.461 -5.031 -10.469 1 98.31 131 LEU A N 1
ATOM 1028 C CA . LEU A 1 131 ? -11.711 -4.527 -11.023 1 98.31 131 LEU A CA 1
ATOM 1029 C C . LEU A 1 131 ? -11.469 -3.256 -11.836 1 98.31 131 LEU A C 1
ATOM 1031 O O . LEU A 1 131 ? -11.555 -2.148 -11.297 1 98.31 131 LEU A O 1
ATOM 1035 N N . HIS A 1 132 ? -11.312 -3.418 -13.148 1 97.5 132 HIS A N 1
ATOM 1036 C CA . HIS A 1 132 ? -10.805 -2.355 -14.008 1 97.5 132 HIS A CA 1
ATOM 1037 C C . HIS A 1 132 ? -11.875 -1.307 -14.281 1 97.5 132 HIS A C 1
ATOM 1039 O O . HIS A 1 132 ? -11.578 -0.236 -14.812 1 97.5 132 HIS A O 1
ATOM 1045 N N . ASP A 1 133 ? -13.125 -1.49 -13.828 1 97.44 133 ASP A N 1
ATOM 1046 C CA . ASP A 1 133 ? -14.18 -0.482 -13.891 1 97.44 133 ASP A CA 1
ATOM 1047 C C . ASP A 1 133 ? -13.75 0.801 -13.18 1 97.44 133 ASP A C 1
ATOM 1049 O O . ASP A 1 133 ? -14.312 1.87 -13.43 1 97.44 133 ASP A O 1
ATOM 1053 N N . PHE A 1 134 ? -12.742 0.73 -12.289 1 96.25 134 PHE A N 1
ATOM 1054 C CA . PHE A 1 134 ? -12.328 1.889 -11.5 1 96.25 134 PHE A CA 1
ATOM 1055 C C . PHE A 1 134 ? -11 2.445 -12.016 1 96.25 134 PHE A C 1
ATOM 1057 O O . PHE A 1 134 ? -10.398 3.307 -11.375 1 96.25 134 PHE A O 1
ATOM 1064 N N . ARG A 1 135 ? -10.484 1.975 -13.117 1 93.25 135 ARG A N 1
ATOM 1065 C CA . ARG A 1 135 ? -9.164 2.348 -13.602 1 93.25 135 ARG A CA 1
ATOM 1066 C C . ARG A 1 135 ? -9.078 3.846 -13.875 1 93.25 135 ARG A C 1
ATOM 1068 O O . ARG A 1 135 ? -8.078 4.484 -13.547 1 93.25 135 ARG A O 1
ATOM 1075 N N . THR A 1 136 ? -10.109 4.445 -14.367 1 88.06 136 THR A N 1
ATOM 1076 C CA . THR A 1 136 ? -10.117 5.859 -14.727 1 88.06 136 THR A CA 1
ATOM 1077 C C . THR A 1 136 ? -9.891 6.734 -13.5 1 88.06 136 THR A C 1
ATOM 1079 O O . THR A 1 136 ? -9.219 7.762 -13.578 1 88.06 136 THR A O 1
ATOM 1082 N N . SER A 1 137 ? -10.375 6.332 -12.422 1 87.06 137 SER A N 1
ATOM 1083 C CA . SER A 1 137 ? -10.32 7.148 -11.211 1 87.06 137 SER A CA 1
ATOM 1084 C C . SER A 1 137 ? -9.125 6.781 -10.344 1 87.06 137 SER A C 1
ATOM 1086 O O . SER A 1 137 ? -8.844 7.449 -9.344 1 87.06 137 SER A O 1
ATOM 1088 N N . ASP A 1 138 ? -8.352 5.781 -10.719 1 88.88 138 ASP A N 1
ATOM 1089 C CA . ASP A 1 138 ? -7.328 5.246 -9.836 1 88.88 138 ASP A CA 1
ATOM 1090 C C . ASP A 1 138 ? -5.98 5.922 -10.078 1 88.88 138 ASP A C 1
ATOM 1092 O O . ASP A 1 138 ? -5.016 5.68 -9.352 1 88.88 138 ASP A O 1
ATOM 1096 N N . ALA A 1 139 ? -5.852 6.746 -11.039 1 79.69 139 ALA A N 1
ATOM 1097 C CA . ALA A 1 139 ? -4.703 7.605 -11.312 1 79.69 139 ALA A CA 1
ATOM 1098 C C . ALA A 1 139 ? -3.412 6.793 -11.359 1 79.69 139 ALA A C 1
ATOM 1100 O O . ALA A 1 139 ? -2.367 7.25 -10.891 1 79.69 139 ALA A O 1
ATOM 1101 N N . GLY A 1 140 ? -3.463 5.461 -11.664 1 84.12 140 GLY A N 1
ATOM 1102 C CA . GLY A 1 140 ? -2.293 4.613 -11.852 1 84.12 140 GLY A CA 1
ATOM 1103 C C . GLY A 1 140 ? -1.826 3.955 -10.562 1 84.12 140 GLY A C 1
ATOM 1104 O O . GLY A 1 140 ? -0.944 3.094 -10.586 1 84.12 140 GLY A O 1
ATOM 1105 N N . SER A 1 141 ? -2.418 4.254 -9.461 1 89.62 141 SER A N 1
ATOM 1106 C CA . SER A 1 141 ? -1.928 3.756 -8.18 1 89.62 141 SER A CA 1
ATOM 1107 C C . SER A 1 141 ? -2.453 2.352 -7.898 1 89.62 141 SER A C 1
ATOM 1109 O O . SER A 1 141 ? -1.903 1.636 -7.059 1 89.62 141 SER A O 1
ATOM 1111 N N . MET A 1 142 ? -3.541 2.008 -8.453 1 93.56 142 MET A N 1
ATOM 1112 C CA . MET A 1 142 ? -4.09 0.654 -8.469 1 93.56 142 MET A CA 1
ATOM 1113 C C . MET A 1 142 ? -4.812 0.348 -7.16 1 93.56 142 MET A C 1
ATOM 1115 O O . MET A 1 142 ? -5.289 -0.771 -6.957 1 93.56 142 MET A O 1
ATOM 1119 N N . LEU A 1 143 ? -5.012 1.29 -6.266 1 96.44 143 LEU A N 1
ATOM 1120 C CA . LEU A 1 143 ? -5.609 0.975 -4.973 1 96.44 143 LEU A CA 1
ATOM 1121 C C . LEU A 1 143 ? -7.055 0.511 -5.145 1 96.44 143 LEU A C 1
ATOM 1123 O O . LEU A 1 143 ? -7.426 -0.559 -4.656 1 96.44 143 LEU A O 1
ATOM 1127 N N . ARG A 1 144 ? -7.867 1.248 -5.906 1 94.5 144 ARG A N 1
ATOM 1128 C CA . ARG A 1 144 ? -9.266 0.878 -6.062 1 94.5 144 ARG A CA 1
ATOM 1129 C C . ARG A 1 144 ? -9.414 -0.359 -6.941 1 94.5 144 ARG A C 1
ATOM 1131 O O . ARG A 1 144 ? -10.273 -1.207 -6.691 1 94.5 144 ARG A O 1
ATOM 1138 N N . VAL A 1 145 ? -8.594 -0.429 -7.906 1 96.94 145 VAL A N 1
ATOM 1139 C CA . VAL A 1 145 ? -8.68 -1.521 -8.867 1 96.94 145 VAL A CA 1
ATOM 1140 C C . VAL A 1 145 ? -8.25 -2.828 -8.211 1 96.94 145 VAL A C 1
ATOM 1142 O O . VAL A 1 145 ? -8.945 -3.844 -8.312 1 96.94 145 VAL A O 1
ATOM 1145 N N . LYS A 1 146 ? -7.125 -2.746 -7.473 1 98.19 146 LYS A N 1
ATOM 1146 C CA . LYS A 1 146 ? -6.457 -3.969 -7.027 1 98.19 146 LYS A CA 1
ATOM 1147 C C . LYS A 1 146 ? -6.672 -4.199 -5.535 1 98.19 146 LYS A C 1
ATOM 1149 O O . LYS A 1 146 ? -6.441 -5.301 -5.031 1 98.19 146 LYS A O 1
ATOM 1154 N N . GLY A 1 147 ? -7.117 -3.217 -4.797 1 98.25 147 GLY A N 1
ATOM 1155 C CA . GLY A 1 147 ? -7.004 -3.246 -3.346 1 98.25 147 GLY A CA 1
ATOM 1156 C C . GLY A 1 147 ? -8.305 -3.604 -2.652 1 98.25 147 GLY A C 1
ATOM 1157 O O . GLY A 1 147 ? -8.414 -3.48 -1.43 1 98.25 147 GLY A O 1
ATOM 1158 N N . GLN A 1 148 ? -9.344 -4.023 -3.361 1 98.19 148 GLN A N 1
ATOM 1159 C CA . GLN A 1 148 ? -10.625 -4.348 -2.744 1 98.19 148 GLN A CA 1
ATOM 1160 C C . GLN A 1 148 ? -10.5 -5.539 -1.798 1 98.19 148 GLN A C 1
ATOM 1162 O O . GLN A 1 148 ? -9.617 -6.387 -1.974 1 98.19 148 GLN A O 1
ATOM 1167 N N . ASP A 1 149 ? -11.367 -5.625 -0.813 1 98.75 149 ASP A N 1
ATOM 1168 C CA . ASP A 1 149 ? -11.352 -6.703 0.17 1 98.75 149 ASP A CA 1
ATOM 1169 C C . ASP A 1 149 ? -11.352 -8.07 -0.512 1 98.75 149 ASP A C 1
ATOM 1171 O O . ASP A 1 149 ? -12.195 -8.336 -1.375 1 98.75 149 ASP A O 1
ATOM 1175 N N . GLY A 1 150 ? -10.32 -8.859 -0.17 1 98.75 150 GLY A N 1
ATOM 1176 C CA . GLY A 1 150 ? -10.289 -10.242 -0.62 1 98.75 150 GLY A CA 1
ATOM 1177 C C . GLY A 1 150 ? -9.609 -10.414 -1.966 1 98.75 150 GLY A C 1
ATOM 1178 O O . GLY A 1 150 ? -9.383 -11.539 -2.414 1 98.75 150 GLY A O 1
ATOM 1179 N N . PHE A 1 151 ? -9.156 -9.352 -2.629 1 98.94 151 PHE A N 1
ATOM 1180 C CA . PHE A 1 151 ? -8.719 -9.359 -4.02 1 98.94 151 PHE A CA 1
ATOM 1181 C C . PHE A 1 151 ? -7.316 -9.945 -4.145 1 98.94 151 PHE A C 1
ATOM 1183 O O . PHE A 1 151 ? -6.688 -9.844 -5.199 1 98.94 151 PHE A O 1
ATOM 1190 N N . CYS A 1 152 ? -6.828 -10.594 -3.055 1 98.94 152 CYS A N 1
ATOM 1191 C CA . CYS A 1 152 ? -5.504 -11.203 -3.125 1 98.94 152 CYS A CA 1
ATOM 1192 C C . CYS A 1 152 ? -5.488 -12.562 -2.439 1 98.94 152 CYS A C 1
ATOM 1194 O O . CYS A 1 152 ? -4.863 -12.734 -1.393 1 98.94 152 CYS A O 1
ATOM 1196 N N . PRO A 1 153 ? -6.086 -13.531 -3.008 1 98.94 153 PRO A N 1
ATOM 1197 C CA . PRO A 1 153 ? -5.949 -14.891 -2.477 1 98.94 153 PRO A CA 1
ATOM 1198 C C . PRO A 1 153 ? -4.531 -15.445 -2.629 1 98.94 153 PRO A C 1
ATOM 1200 O O . PRO A 1 153 ? -3.908 -15.273 -3.68 1 98.94 153 PRO A O 1
ATOM 1203 N N . ILE A 1 154 ? -4.086 -15.977 -1.612 1 98.94 154 ILE A N 1
ATOM 1204 C CA . ILE A 1 154 ? -2.807 -16.672 -1.601 1 98.94 154 ILE A CA 1
ATOM 1205 C C . ILE A 1 154 ? -2.971 -18.047 -0.939 1 98.94 154 ILE A C 1
ATOM 1207 O O . ILE A 1 154 ? -3.615 -18.156 0.105 1 98.94 154 ILE A O 1
ATOM 1211 N N . GLY A 1 155 ? -2.451 -19.062 -1.517 1 98.56 155 GLY A N 1
ATOM 1212 C CA . GLY A 1 155 ? -2.471 -20.359 -0.857 1 98.56 155 GLY A CA 1
ATOM 1213 C C . GLY A 1 155 ? -2.631 -21.516 -1.823 1 98.56 155 GLY A C 1
ATOM 1214 O O . GLY A 1 155 ? -2.35 -21.391 -3.016 1 98.56 155 GLY A O 1
ATOM 1215 N N . PRO A 1 156 ? -2.908 -22.734 -1.367 1 98 156 PRO A N 1
ATOM 1216 C CA . PRO A 1 156 ? -3.357 -23.016 -0.005 1 98 156 PRO A CA 1
ATOM 1217 C C . PRO A 1 156 ? -2.205 -23.078 0.996 1 98 156 PRO A C 1
ATOM 1219 O O . PRO A 1 156 ? -2.43 -23 2.207 1 98 156 PRO A O 1
ATOM 1222 N N . SER A 1 157 ? -1.006 -23.25 0.481 1 98.12 157 SER A N 1
ATOM 1223 C CA . SER A 1 157 ? 0.126 -23.438 1.383 1 98.12 157 SER A CA 1
ATOM 1224 C C . SER A 1 157 ? 1.333 -22.625 0.932 1 98.12 157 SER A C 1
ATOM 1226 O O . SER A 1 157 ? 1.352 -22.094 -0.182 1 98.12 157 SER A O 1
ATOM 1228 N N . LEU A 1 158 ? 2.227 -22.406 1.804 1 98.56 158 LEU A N 1
ATOM 1229 C CA . LEU A 1 158 ? 3.553 -21.875 1.499 1 98.56 158 LEU A CA 1
ATOM 1230 C C . LEU A 1 158 ? 4.527 -23 1.185 1 98.56 158 LEU A C 1
ATOM 1232 O O . LEU A 1 158 ? 4.75 -23.891 2.016 1 98.56 158 LEU A O 1
ATOM 1236 N N . ILE A 1 159 ? 5.035 -23.016 -0.026 1 97.81 159 ILE A N 1
ATOM 1237 C CA . ILE A 1 159 ? 6.062 -23.953 -0.465 1 97.81 159 ILE A CA 1
ATOM 1238 C C . ILE A 1 159 ? 7.438 -23.453 -0.038 1 97.81 159 ILE A C 1
ATOM 1240 O O . ILE A 1 159 ? 7.863 -22.375 -0.445 1 97.81 159 ILE A O 1
ATOM 1244 N N . HIS A 1 160 ? 8.094 -24.234 0.711 1 97.44 160 HIS A N 1
ATOM 1245 C CA . HIS A 1 160 ? 9.391 -23.781 1.21 1 97.44 160 HIS A CA 1
ATOM 1246 C C . HIS A 1 160 ? 10.375 -23.562 0.067 1 97.44 160 HIS A C 1
ATOM 1248 O O . HIS A 1 160 ? 10.414 -24.344 -0.884 1 97.44 160 HIS A O 1
ATOM 1254 N N . ALA A 1 161 ? 11.234 -22.594 0.202 1 97.5 161 ALA A N 1
ATOM 1255 C CA . ALA A 1 161 ? 12.164 -22.188 -0.851 1 97.5 161 ALA A CA 1
ATOM 1256 C C . ALA A 1 161 ? 13.07 -23.344 -1.266 1 97.5 161 ALA A C 1
ATOM 1258 O O . ALA A 1 161 ? 13.469 -23.438 -2.428 1 97.5 161 ALA A O 1
ATOM 1259 N N . SER A 1 162 ? 13.391 -24.203 -0.382 1 96.5 162 SER A N 1
ATOM 1260 C CA . SER A 1 162 ? 14.352 -25.266 -0.656 1 96.5 162 SER A CA 1
ATOM 1261 C C . SER A 1 162 ? 13.711 -26.391 -1.464 1 96.5 162 SER A C 1
ATOM 1263 O O . SER A 1 162 ? 14.406 -27.281 -1.976 1 96.5 162 SER A O 1
ATOM 1265 N N . GLU A 1 163 ? 12.445 -26.375 -1.643 1 95.31 163 GLU A N 1
ATOM 1266 C CA . GLU A 1 163 ? 11.734 -27.5 -2.24 1 95.31 163 GLU A CA 1
ATOM 12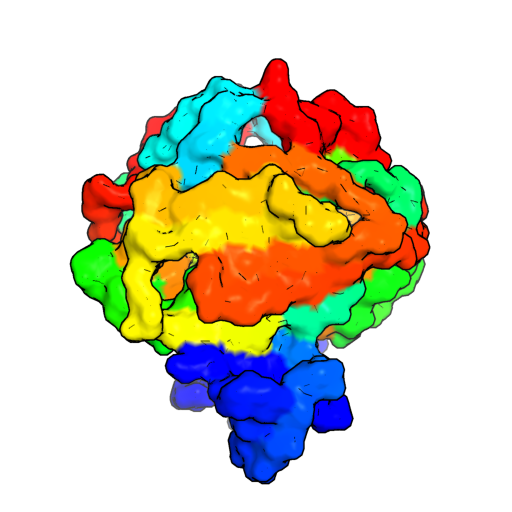67 C C . GLU A 1 163 ? 11.602 -27.328 -3.752 1 95.31 163 GLU A C 1
ATOM 1269 O O . GLU A 1 163 ? 11.188 -28.266 -4.449 1 95.31 163 GLU A O 1
ATOM 1274 N N . VAL A 1 164 ? 11.984 -26.172 -4.172 1 96.62 164 VAL A N 1
ATOM 1275 C CA . VAL A 1 164 ? 11.766 -25.906 -5.594 1 96.62 164 VAL A CA 1
ATOM 1276 C C . VAL A 1 164 ? 12.953 -25.141 -6.164 1 96.62 164 VAL A C 1
ATOM 1278 O O . VAL A 1 164 ? 13.734 -24.547 -5.418 1 96.62 164 VAL A O 1
ATOM 1281 N N . ASP A 1 165 ? 13.055 -25.219 -7.508 1 97.5 165 ASP A N 1
ATOM 1282 C CA . ASP A 1 165 ? 13.93 -24.328 -8.258 1 97.5 165 ASP A CA 1
ATOM 1283 C C . ASP A 1 165 ? 13.18 -23.078 -8.719 1 97.5 165 ASP A C 1
ATOM 1285 O O . ASP A 1 165 ? 12.375 -23.141 -9.648 1 97.5 165 ASP A O 1
ATOM 1289 N N . PRO A 1 166 ? 13.43 -21.969 -8.117 1 97.38 166 PRO A N 1
ATOM 1290 C CA . PRO A 1 166 ? 12.656 -20.766 -8.445 1 97.38 166 PRO A CA 1
ATOM 1291 C C . PRO A 1 166 ? 12.844 -20.328 -9.898 1 97.38 166 PRO A C 1
ATOM 1293 O O . PRO A 1 166 ? 12.078 -19.5 -10.398 1 97.38 166 PRO A O 1
ATOM 1296 N N . HIS A 1 167 ? 13.805 -20.859 -10.594 1 97.62 167 HIS A N 1
ATOM 1297 C CA . HIS A 1 167 ? 14.078 -20.469 -11.977 1 97.62 167 HIS A CA 1
ATOM 1298 C C . HIS A 1 167 ? 13.32 -21.359 -12.961 1 97.62 167 HIS A C 1
ATOM 1300 O O . HIS A 1 167 ? 13.414 -21.172 -14.172 1 97.62 167 HIS A O 1
ATOM 1306 N N . ASN A 1 168 ? 12.609 -22.234 -12.453 1 98.19 168 ASN A N 1
ATOM 1307 C CA . ASN A 1 168 ? 11.891 -23.172 -13.305 1 98.19 168 ASN A CA 1
ATOM 1308 C C . ASN A 1 168 ? 10.578 -23.625 -12.664 1 98.19 168 ASN A C 1
ATOM 1310 O O . ASN A 1 168 ? 10.344 -24.812 -12.477 1 98.19 168 ASN A O 1
ATOM 1314 N N . LEU A 1 169 ? 9.711 -22.703 -12.359 1 98.56 169 LEU A N 1
ATOM 1315 C CA . LEU A 1 169 ? 8.359 -22.969 -11.867 1 98.56 169 LEU A CA 1
ATOM 1316 C C . LEU A 1 169 ? 7.328 -22.703 -12.961 1 98.56 169 LEU A C 1
ATOM 1318 O O . LEU A 1 169 ? 7.258 -21.609 -13.508 1 98.56 169 LEU A O 1
ATOM 1322 N N . THR A 1 170 ? 6.586 -23.719 -13.312 1 98.81 170 THR A N 1
ATOM 1323 C CA . THR A 1 170 ? 5.473 -23.531 -14.234 1 98.81 170 THR A CA 1
ATOM 1324 C C . THR A 1 170 ? 4.234 -23.047 -13.492 1 98.81 170 THR A C 1
ATOM 1326 O O . THR A 1 170 ? 3.799 -23.656 -12.516 1 98.81 170 THR A O 1
ATOM 1329 N N . LEU A 1 171 ? 3.719 -21.938 -13.938 1 98.88 171 LEU A N 1
ATOM 1330 C CA . LEU A 1 171 ? 2.518 -21.312 -13.398 1 98.88 171 LEU A CA 1
ATOM 1331 C C . LEU A 1 171 ? 1.339 -21.484 -14.352 1 98.88 171 LEU A C 1
ATOM 1333 O O . LEU A 1 171 ? 1.454 -21.203 -15.547 1 98.88 171 LEU A O 1
ATOM 1337 N N . ARG A 1 172 ? 0.19 -21.969 -13.844 1 98.88 172 ARG A N 1
ATOM 1338 C CA . ARG A 1 172 ? -1.024 -22.109 -14.641 1 98.88 172 ARG A CA 1
ATOM 1339 C C . ARG A 1 172 ? -2.225 -21.5 -13.922 1 98.88 172 ARG A C 1
ATOM 1341 O O . ARG A 1 172 ? -2.359 -21.625 -12.703 1 98.88 172 ARG A O 1
ATOM 1348 N N . THR A 1 173 ? -3.004 -20.859 -14.648 1 98.94 173 THR A N 1
ATOM 1349 C CA . THR A 1 173 ? -4.305 -20.391 -14.18 1 98.94 173 THR A CA 1
ATOM 1350 C C . THR A 1 173 ? -5.434 -21.109 -14.906 1 98.94 173 THR A C 1
ATOM 1352 O O . THR A 1 173 ? -5.359 -21.328 -16.125 1 98.94 173 THR A O 1
ATOM 1355 N N . TYR A 1 174 ? -6.438 -21.484 -14.172 1 98.94 174 TYR A N 1
ATOM 1356 C CA . TYR A 1 174 ? -7.637 -22.125 -14.703 1 98.94 174 TYR A CA 1
ATOM 1357 C C . TYR A 1 174 ? -8.875 -21.266 -14.422 1 98.94 174 TYR A C 1
ATOM 1359 O O . TYR A 1 174 ? -9.008 -20.703 -13.344 1 98.94 174 TYR A O 1
ATOM 1367 N N . VAL A 1 175 ? -9.734 -21.234 -15.352 1 98.94 175 VAL A N 1
ATOM 1368 C CA . VAL A 1 175 ? -11.086 -20.734 -15.148 1 98.94 175 VAL A CA 1
ATOM 1369 C C . VAL A 1 175 ? -12.109 -21.812 -15.523 1 98.94 175 VAL A C 1
ATOM 1371 O O . VAL A 1 175 ? -12.125 -22.281 -16.656 1 98.94 175 VAL A O 1
ATOM 1374 N N . ASN A 1 176 ? -12.859 -22.203 -14.562 1 98.81 176 ASN A N 1
ATOM 1375 C CA . ASN A 1 176 ? -13.836 -23.281 -14.742 1 98.81 176 ASN A CA 1
ATOM 1376 C C . ASN A 1 176 ? -13.195 -24.516 -15.359 1 98.81 176 ASN A C 1
ATOM 1378 O O . ASN A 1 176 ? -13.727 -25.094 -16.312 1 98.81 176 ASN A O 1
ATOM 1382 N N . GLY A 1 177 ? -12.055 -24.766 -14.922 1 98.56 177 GLY A N 1
ATOM 1383 C CA . GLY A 1 177 ? -11.406 -26.031 -15.258 1 98.56 177 GLY A CA 1
ATOM 1384 C C . GLY A 1 177 ? -10.562 -25.938 -16.516 1 98.56 177 GLY A C 1
ATOM 1385 O O . GLY A 1 177 ? -9.844 -26.891 -16.844 1 98.56 177 GLY A O 1
ATOM 1386 N N . LYS A 1 178 ? -10.586 -24.844 -17.234 1 98.75 178 LYS A N 1
ATOM 1387 C CA . LYS A 1 178 ? -9.82 -24.672 -18.469 1 98.75 178 LYS A CA 1
ATOM 1388 C C . LYS A 1 178 ? -8.57 -23.828 -18.219 1 98.75 178 LYS A C 1
ATOM 1390 O O . LYS A 1 178 ? -8.641 -22.766 -17.594 1 98.75 178 LYS A O 1
ATOM 1395 N N . VAL A 1 179 ? -7.43 -24.297 -18.734 1 98.81 179 VAL A N 1
ATOM 1396 C CA . VAL A 1 179 ? -6.207 -23.516 -18.641 1 98.81 179 VAL A CA 1
ATOM 1397 C C . VAL A 1 179 ? -6.344 -22.25 -19.484 1 98.81 179 VAL A C 1
ATOM 1399 O O . VAL A 1 179 ? -6.617 -22.312 -20.688 1 98.81 179 VAL A O 1
ATOM 1402 N N . VAL A 1 180 ? -6.141 -21.094 -18.844 1 98.75 180 VAL A N 1
ATOM 1403 C CA . VAL A 1 180 ? -6.305 -19.844 -19.547 1 98.75 180 VAL A CA 1
ATOM 1404 C C . VAL A 1 180 ? -4.996 -19.047 -19.5 1 98.75 180 VAL A C 1
ATOM 1406 O O . VAL A 1 180 ? -4.793 -18.125 -20.297 1 98.75 180 VAL A O 1
ATOM 1409 N N . GLN A 1 181 ? -4.121 -19.297 -18.594 1 98.69 181 GLN A N 1
ATOM 1410 C CA . GLN A 1 181 ? -2.768 -18.766 -18.547 1 98.69 181 GLN A CA 1
ATOM 1411 C C . GLN A 1 181 ? -1.751 -19.859 -18.25 1 98.69 181 GLN A C 1
ATOM 1413 O O . GLN A 1 181 ? -2.02 -20.766 -17.453 1 98.69 181 GLN A O 1
ATOM 1418 N N . GLU A 1 182 ? -0.642 -19.766 -18.844 1 98.62 182 GLU A N 1
ATOM 1419 C CA . GLU A 1 182 ? 0.475 -20.672 -18.562 1 98.62 182 GLU A CA 1
ATOM 1420 C C . GLU A 1 182 ? 1.808 -20.031 -18.938 1 98.62 182 GLU A C 1
ATOM 1422 O O . GLU A 1 182 ? 1.94 -19.438 -20.016 1 98.62 182 GLU A O 1
ATOM 1427 N N . ASP A 1 183 ? 2.729 -20.016 -18.094 1 98.56 183 ASP A N 1
ATOM 1428 C CA . ASP A 1 183 ? 4.082 -19.531 -18.328 1 98.56 183 ASP A CA 1
ATOM 1429 C C . ASP A 1 183 ? 5.059 -20.094 -17.297 1 98.56 183 ASP A C 1
ATOM 1431 O O . ASP A 1 183 ? 4.684 -20.922 -16.469 1 98.56 183 ASP A O 1
ATOM 1435 N N . ASN A 1 184 ? 6.285 -19.844 -17.406 1 98.75 184 ASN A N 1
ATOM 1436 C CA . ASN A 1 184 ? 7.344 -20.375 -16.562 1 98.75 184 ASN A CA 1
ATOM 1437 C C . ASN A 1 184 ? 8.266 -19.266 -16.062 1 98.75 184 ASN A C 1
ATOM 1439 O O . ASN A 1 184 ? 8.547 -18.312 -16.781 1 98.75 184 ASN A O 1
ATOM 1443 N N . THR A 1 185 ? 8.766 -19.438 -14.805 1 98.44 185 THR A N 1
ATOM 1444 C CA . THR A 1 185 ? 9.586 -18.391 -14.195 1 98.44 185 THR A CA 1
ATOM 1445 C C . THR A 1 185 ? 10.906 -18.234 -14.938 1 98.44 185 THR A C 1
ATOM 1447 O O . THR A 1 185 ? 11.625 -17.25 -14.75 1 98.44 185 THR A O 1
ATOM 1450 N N . SER A 1 186 ? 11.281 -19.188 -15.758 1 98.38 186 SER A N 1
ATOM 1451 C CA . SER A 1 186 ? 12.492 -19.062 -16.562 1 98.38 186 SER A CA 1
ATOM 1452 C C . SER A 1 186 ? 12.391 -17.906 -17.547 1 98.38 186 SER A C 1
ATOM 1454 O O . SER A 1 186 ? 13.398 -17.453 -18.078 1 98.38 186 SER A O 1
ATOM 1456 N N . THR A 1 187 ? 11.203 -17.391 -17.781 1 97.38 187 THR A N 1
ATOM 1457 C CA . THR A 1 187 ? 11 -16.344 -18.797 1 97.38 187 THR A CA 1
ATOM 1458 C C . THR A 1 187 ? 10.906 -14.977 -18.141 1 97.38 187 THR A C 1
ATOM 1460 O O . THR A 1 187 ? 10.828 -13.953 -18.828 1 97.38 187 THR A O 1
ATOM 1463 N N . LEU A 1 188 ? 10.938 -14.898 -16.797 1 97.62 188 LEU A N 1
ATOM 1464 C CA . LEU A 1 188 ? 10.711 -13.633 -16.109 1 97.62 188 LEU A CA 1
ATOM 1465 C C . LEU A 1 188 ? 11.703 -12.578 -16.578 1 97.62 188 LEU A C 1
ATOM 1467 O O . LEU A 1 188 ? 12.898 -12.852 -16.703 1 97.62 188 LEU A O 1
ATOM 1471 N N . ALA A 1 189 ? 11.227 -11.391 -16.828 1 96.81 189 ALA A N 1
ATOM 1472 C CA . ALA A 1 189 ? 12.086 -10.258 -17.156 1 96.81 189 ALA A CA 1
ATOM 1473 C C . ALA A 1 189 ? 12.922 -9.852 -15.945 1 96.81 189 ALA A C 1
ATOM 1475 O O . ALA A 1 189 ? 14.086 -9.453 -16.094 1 96.81 189 ALA A O 1
ATOM 1476 N N . PHE A 1 190 ? 12.359 -9.906 -14.773 1 97.31 190 PHE A N 1
ATOM 1477 C CA . PHE A 1 190 ? 13.008 -9.562 -13.508 1 97.31 190 PHE A CA 1
ATOM 1478 C C . PHE A 1 190 ? 12.938 -10.727 -12.531 1 97.31 190 PHE A C 1
ATOM 1480 O O . PHE A 1 190 ? 11.891 -10.984 -11.938 1 97.31 190 PHE A O 1
ATOM 1487 N N . PRO A 1 191 ? 14.031 -11.375 -12.336 1 97.56 191 PRO A N 1
ATOM 1488 C CA . PRO A 1 191 ? 14.031 -12.539 -11.453 1 97.56 191 PRO A CA 1
ATOM 1489 C C . PRO A 1 191 ? 13.828 -12.164 -9.984 1 97.56 191 PRO A C 1
ATOM 1491 O O . PRO A 1 191 ? 13.953 -10.992 -9.617 1 97.56 191 PRO A O 1
ATOM 1494 N N . PHE A 1 192 ? 13.523 -13.148 -9.148 1 98.5 192 PHE A N 1
ATOM 1495 C CA . PHE A 1 192 ? 13.07 -12.945 -7.777 1 98.5 192 PHE A CA 1
ATOM 1496 C C . PHE A 1 192 ? 14.156 -12.258 -6.953 1 98.5 192 PHE A C 1
ATOM 1498 O O . PHE A 1 192 ? 13.859 -11.398 -6.121 1 98.5 192 PHE A O 1
ATOM 1505 N N . ASP A 1 193 ? 15.406 -12.602 -7.148 1 98 193 ASP A N 1
ATOM 1506 C CA . ASP A 1 193 ? 16.5 -12 -6.398 1 98 193 ASP A CA 1
ATOM 1507 C C . ASP A 1 193 ? 16.594 -10.5 -6.672 1 98 193 ASP A C 1
ATOM 1509 O O . ASP A 1 193 ? 16.844 -9.711 -5.754 1 98 193 ASP A O 1
ATOM 1513 N N . LEU A 1 194 ? 16.375 -10.148 -7.945 1 98.06 194 LEU A N 1
ATOM 1514 C CA . LEU A 1 194 ? 16.438 -8.742 -8.336 1 98.06 194 LEU A CA 1
ATOM 1515 C C . LEU A 1 194 ? 15.344 -7.941 -7.633 1 98.06 194 LEU A C 1
ATOM 1517 O O . LEU A 1 194 ? 15.586 -6.816 -7.195 1 98.06 194 LEU A O 1
ATOM 1521 N N . LEU A 1 195 ? 14.156 -8.492 -7.516 1 98.44 195 LEU A N 1
ATOM 1522 C CA . LEU A 1 195 ? 13.047 -7.801 -6.879 1 98.44 195 LEU A CA 1
ATOM 1523 C C . LEU A 1 195 ? 13.367 -7.48 -5.422 1 98.44 195 LEU A C 1
ATOM 1525 O O . LEU A 1 195 ? 13.141 -6.355 -4.965 1 98.44 195 LEU A O 1
ATOM 1529 N N . ILE A 1 196 ? 13.898 -8.445 -4.73 1 98.75 196 ILE A N 1
ATOM 1530 C CA . ILE A 1 196 ? 14.227 -8.281 -3.32 1 98.75 196 ILE A CA 1
ATOM 1531 C C . ILE A 1 196 ? 15.336 -7.234 -3.164 1 98.75 196 ILE A C 1
ATOM 1533 O O . ILE A 1 196 ? 15.227 -6.328 -2.334 1 98.75 196 ILE A O 1
ATOM 1537 N N . ALA A 1 197 ? 16.375 -7.402 -3.969 1 98.31 197 ALA A N 1
ATOM 1538 C CA . ALA A 1 197 ? 17.484 -6.469 -3.891 1 98.31 197 ALA A CA 1
ATOM 1539 C C . ALA A 1 197 ? 17.047 -5.047 -4.227 1 98.31 197 ALA A C 1
ATOM 1541 O O . ALA A 1 197 ? 17.406 -4.098 -3.52 1 98.31 197 ALA A O 1
ATOM 1542 N N . ASP A 1 198 ? 16.297 -4.918 -5.266 1 97.75 198 ASP A N 1
ATOM 1543 C CA . ASP A 1 198 ? 15.844 -3.613 -5.727 1 97.75 198 ASP A CA 1
ATOM 1544 C C . ASP A 1 198 ? 14.992 -2.924 -4.664 1 97.75 198 ASP A C 1
ATOM 1546 O O . ASP A 1 198 ? 15.266 -1.785 -4.285 1 97.75 198 ASP A O 1
ATOM 1550 N N . LEU A 1 199 ? 13.984 -3.562 -4.102 1 98.19 199 LEU A N 1
ATOM 1551 C CA . LEU A 1 199 ? 13.055 -2.996 -3.131 1 98.19 199 LEU A CA 1
ATOM 1552 C C . LEU A 1 199 ? 13.766 -2.67 -1.821 1 98.19 199 LEU A C 1
ATOM 1554 O O . LEU A 1 199 ? 13.539 -1.609 -1.233 1 98.19 199 LEU A O 1
ATOM 1558 N N . SER A 1 200 ? 14.648 -3.535 -1.378 1 98.38 200 SER A N 1
ATOM 1559 C CA . SER A 1 200 ? 15.219 -3.453 -0.037 1 98.38 200 SER A CA 1
ATOM 1560 C C . SER A 1 200 ? 16.203 -2.295 0.074 1 98.38 200 SER A C 1
ATOM 1562 O O . SER A 1 200 ? 16.609 -1.926 1.177 1 98.38 200 SER A O 1
ATOM 1564 N N . ARG A 1 201 ? 16.594 -1.69 -1.038 1 97.44 201 ARG A N 1
ATOM 1565 C CA . ARG A 1 201 ? 17.484 -0.54 -0.989 1 97.44 201 ARG A CA 1
ATOM 1566 C C . ARG A 1 201 ? 16.844 0.627 -0.25 1 97.44 201 ARG A C 1
ATOM 1568 O O . ARG A 1 201 ? 17.531 1.377 0.453 1 97.44 201 ARG A O 1
ATOM 1575 N N . LEU A 1 202 ? 15.523 0.715 -0.448 1 97.38 202 LEU A N 1
ATOM 1576 C CA . LEU A 1 202 ? 14.867 1.91 0.068 1 97.38 202 LEU A CA 1
ATOM 1577 C C . LEU A 1 202 ? 13.695 1.538 0.979 1 97.38 202 LEU A C 1
ATOM 1579 O O . LEU A 1 202 ? 13.242 2.361 1.775 1 97.38 202 LEU A O 1
ATOM 1583 N N . ILE A 1 203 ? 13.18 0.368 0.819 1 98.44 203 ILE A N 1
ATOM 1584 C CA . ILE A 1 203 ? 12.031 -0.121 1.58 1 98.44 203 ILE A CA 1
ATOM 1585 C C . ILE A 1 203 ? 12.398 -1.425 2.285 1 98.44 203 ILE A C 1
ATOM 1587 O O . ILE A 1 203 ? 12.664 -2.439 1.633 1 98.44 203 ILE A O 1
ATOM 1591 N N . THR A 1 204 ? 12.367 -1.402 3.568 1 98.88 204 THR A N 1
ATOM 1592 C CA . THR A 1 204 ? 12.672 -2.609 4.328 1 98.88 204 THR A CA 1
ATOM 1593 C C . THR A 1 204 ? 11.586 -3.66 4.133 1 98.88 204 THR A C 1
ATOM 1595 O O . THR A 1 204 ? 10.391 -3.354 4.23 1 98.88 204 THR A O 1
ATOM 1598 N N . LEU A 1 205 ? 12.008 -4.855 3.805 1 98.94 205 LEU A N 1
ATOM 1599 C CA . LEU A 1 205 ? 11.086 -5.988 3.727 1 98.94 205 LEU A CA 1
ATOM 1600 C C . LEU A 1 205 ? 11.133 -6.812 5.008 1 98.94 205 LEU A C 1
ATOM 1602 O O . LEU A 1 205 ? 12.211 -7.16 5.492 1 98.94 205 LEU A O 1
ATOM 1606 N N . GLU A 1 206 ? 10.008 -7.094 5.531 1 98.88 206 GLU A N 1
ATOM 1607 C CA . GLU A 1 206 ? 9.898 -7.832 6.785 1 98.88 206 GLU A CA 1
ATOM 1608 C C . GLU A 1 206 ? 9.531 -9.289 6.535 1 98.88 206 GLU A C 1
ATOM 1610 O O . GLU A 1 206 ? 8.898 -9.617 5.527 1 98.88 206 GLU A O 1
ATOM 1615 N N . PRO A 1 207 ? 9.945 -10.203 7.48 1 98.81 207 PRO A N 1
ATOM 1616 C CA . PRO A 1 207 ? 9.469 -11.578 7.34 1 98.81 207 PRO A CA 1
ATOM 1617 C C . PRO A 1 207 ? 7.949 -11.664 7.207 1 98.81 207 PRO A C 1
ATOM 1619 O O . PRO A 1 207 ? 7.223 -11.008 7.953 1 98.81 207 PRO A O 1
ATOM 1622 N N . GLY A 1 208 ? 7.484 -12.406 6.215 1 98.69 208 GLY A N 1
ATOM 1623 C CA . GLY A 1 208 ? 6.059 -12.555 5.965 1 98.69 208 GLY A CA 1
ATOM 1624 C C . GLY A 1 208 ? 5.559 -11.688 4.832 1 98.69 208 GLY A C 1
ATOM 1625 O O . GLY A 1 208 ? 4.508 -11.961 4.25 1 98.69 208 GLY A O 1
ATOM 1626 N N . ASP A 1 209 ? 6.301 -10.562 4.527 1 98.94 209 ASP A N 1
ATOM 1627 C CA . ASP A 1 209 ? 5.902 -9.711 3.416 1 98.94 209 ASP A CA 1
ATOM 1628 C C . ASP A 1 209 ? 5.801 -10.5 2.115 1 98.94 209 ASP A C 1
ATOM 1630 O O . ASP A 1 209 ? 6.473 -11.523 1.951 1 98.94 209 ASP A O 1
ATOM 1634 N N . VAL A 1 210 ? 4.945 -10.055 1.257 1 98.94 210 VAL A N 1
ATOM 1635 C CA . VAL A 1 210 ? 4.676 -10.742 0.001 1 98.94 210 VAL A CA 1
ATOM 1636 C C . VAL A 1 210 ? 5 -9.828 -1.176 1 98.94 210 VAL A C 1
ATOM 1638 O O . VAL A 1 210 ? 4.68 -8.641 -1.15 1 98.94 210 VAL A O 1
ATOM 1641 N N . ILE A 1 211 ? 5.645 -10.352 -2.178 1 98.94 211 ILE A N 1
ATOM 1642 C CA . ILE A 1 211 ? 5.773 -9.734 -3.494 1 98.94 211 ILE A CA 1
ATOM 1643 C C . ILE A 1 211 ? 5.059 -10.594 -4.535 1 98.94 211 ILE A C 1
ATOM 1645 O O . ILE A 1 211 ? 5.422 -11.75 -4.754 1 98.94 211 ILE A O 1
ATOM 1649 N N . LEU A 1 212 ? 3.992 -10.039 -5.09 1 98.94 212 LEU A N 1
ATOM 1650 C CA . LEU A 1 212 ? 3.369 -10.656 -6.254 1 98.94 212 LEU A CA 1
ATOM 1651 C C . LEU A 1 212 ? 4.195 -10.406 -7.512 1 98.94 212 LEU A C 1
ATOM 1653 O O . LEU A 1 212 ? 4.488 -9.25 -7.84 1 98.94 212 LEU A O 1
ATOM 1657 N N . THR A 1 213 ? 4.516 -11.445 -8.258 1 98.69 213 THR A N 1
ATOM 1658 C CA . THR A 1 213 ? 5.676 -11.367 -9.133 1 98.69 213 THR A CA 1
ATOM 1659 C C . THR A 1 213 ? 5.242 -11.273 -10.594 1 98.69 213 THR A C 1
ATOM 1661 O O . THR A 1 213 ? 6.016 -11.609 -11.5 1 98.69 213 THR A O 1
ATOM 1664 N N . GLY A 1 214 ? 4 -10.914 -10.828 1 97.56 214 GLY A N 1
ATOM 1665 C CA . GLY A 1 214 ? 3.541 -10.703 -12.195 1 97.56 214 GLY A CA 1
ATOM 1666 C C . GLY A 1 214 ? 2.684 -11.836 -12.719 1 97.56 214 GLY A C 1
ATOM 1667 O O . GLY A 1 214 ? 2.688 -12.938 -12.156 1 97.56 214 GLY A O 1
ATOM 1668 N N . THR A 1 215 ? 1.976 -11.578 -13.789 1 98 215 THR A N 1
ATOM 1669 C CA . THR A 1 215 ? 1.044 -12.523 -14.391 1 98 215 THR A CA 1
ATOM 1670 C C . THR A 1 215 ? 1.358 -12.734 -15.867 1 98 215 THR A C 1
ATOM 1672 O O . THR A 1 215 ? 1.764 -11.797 -16.562 1 98 215 THR A O 1
ATOM 1675 N N . PRO A 1 216 ? 1.191 -13.969 -16.375 1 97.81 216 PRO A N 1
ATOM 1676 C CA . PRO A 1 216 ? 1.3 -14.211 -17.812 1 97.81 216 PRO A CA 1
ATOM 1677 C C . PRO A 1 216 ? 0.196 -13.523 -18.625 1 97.81 216 PRO A C 1
ATOM 1679 O O . PRO A 1 216 ? -0.709 -12.922 -18.031 1 97.81 216 PRO A O 1
ATOM 1682 N N . LYS A 1 217 ? 0.314 -13.625 -19.922 1 96.62 217 LYS A N 1
ATOM 1683 C CA . LYS A 1 217 ? -0.701 -13.078 -20.812 1 96.62 217 LYS A CA 1
ATOM 1684 C C . LYS A 1 217 ? -2.049 -13.758 -20.609 1 96.62 217 LYS A C 1
ATOM 1686 O O . LYS A 1 217 ? -2.127 -14.797 -19.953 1 96.62 217 LYS A O 1
ATOM 1691 N N . ASN A 1 218 ? -3.105 -13.164 -21.109 1 97.44 218 ASN A N 1
ATOM 1692 C CA . ASN A 1 218 ? -4.465 -13.68 -21.203 1 97.44 218 ASN A CA 1
ATOM 1693 C C . ASN A 1 218 ? -5.223 -13.539 -19.891 1 97.44 218 ASN A C 1
ATOM 1695 O O . ASN A 1 218 ? -5.867 -14.484 -19.438 1 97.44 218 ASN A O 1
ATOM 1699 N N . SER A 1 219 ? -5.031 -12.484 -19.203 1 97.62 219 SER A N 1
ATOM 1700 C CA . SER A 1 219 ? -5.945 -12.07 -18.141 1 97.62 219 SER A CA 1
ATOM 1701 C C . SER A 1 219 ? -7.273 -11.586 -18.719 1 97.62 219 SER A C 1
ATOM 1703 O O . SER A 1 219 ? -7.301 -10.758 -19.625 1 97.62 219 SER A O 1
ATOM 1705 N N . ARG A 1 220 ? -8.398 -12.086 -18.266 1 98.38 220 ARG A N 1
ATOM 1706 C CA . ARG A 1 220 ? -9.727 -11.766 -18.766 1 98.38 220 ARG A CA 1
ATOM 1707 C C . ARG A 1 220 ? -10.719 -11.586 -17.625 1 98.38 220 ARG A C 1
ATOM 1709 O O . ARG A 1 220 ? -10.5 -12.086 -16.531 1 98.38 220 ARG A O 1
ATOM 1716 N N . PRO A 1 221 ? -11.797 -10.906 -17.891 1 98.62 221 PRO A N 1
ATOM 1717 C CA . PRO A 1 221 ? -12.82 -10.742 -16.859 1 98.62 221 PRO A CA 1
ATOM 1718 C C . PRO A 1 221 ? -13.531 -12.047 -16.531 1 98.62 221 PRO A C 1
ATOM 1720 O O . PRO A 1 221 ? -13.758 -12.875 -17.406 1 98.62 221 PRO A O 1
ATOM 1723 N N . VAL A 1 222 ? -13.836 -12.195 -15.281 1 98.81 222 VAL A N 1
ATOM 1724 C CA . VAL A 1 222 ? -14.656 -13.305 -14.812 1 98.81 222 VAL A CA 1
ATOM 1725 C C . VAL A 1 222 ? -15.977 -12.766 -14.266 1 98.81 222 VAL A C 1
ATOM 1727 O O . VAL A 1 222 ? -16.125 -11.562 -14.047 1 98.81 222 VAL A O 1
ATOM 1730 N N . GLN A 1 223 ? -16.984 -13.633 -14.047 1 98.31 223 GLN A N 1
ATOM 1731 C CA . GLN A 1 223 ? -18.312 -13.273 -13.594 1 98.31 223 GLN A CA 1
ATOM 1732 C C . GLN A 1 223 ? -18.75 -14.133 -12.406 1 98.31 223 GLN A C 1
ATOM 1734 O O . GLN A 1 223 ? -18.203 -15.211 -12.188 1 98.31 223 GLN A O 1
ATOM 1739 N N . PRO A 1 224 ? -19.75 -13.617 -11.641 1 98.69 224 PRO A N 1
ATOM 1740 C CA . PRO A 1 224 ? -20.266 -14.438 -10.547 1 98.69 224 PRO A CA 1
ATOM 1741 C C . PRO A 1 224 ? -20.625 -15.852 -11 1 98.69 224 PRO A C 1
ATOM 1743 O O . PRO A 1 224 ? -21.281 -16.031 -12.031 1 98.69 224 PRO A O 1
ATOM 1746 N N . GLY A 1 225 ? -20.172 -16.859 -10.25 1 98.75 225 GLY A N 1
ATOM 1747 C CA . GLY A 1 225 ? -20.359 -18.25 -10.617 1 98.75 225 GLY A CA 1
ATOM 1748 C C . GLY A 1 225 ? -19.094 -18.906 -11.133 1 98.75 225 GLY A C 1
ATOM 1749 O O . GLY A 1 225 ? -18.969 -20.141 -11.086 1 98.75 225 GLY A O 1
ATOM 1750 N N . ASP A 1 226 ? -18.141 -18.141 -11.664 1 98.94 226 ASP A N 1
ATOM 1751 C CA . ASP A 1 226 ? -16.891 -18.672 -12.164 1 98.94 226 ASP A CA 1
ATOM 1752 C C . ASP A 1 226 ? -15.984 -19.141 -11.023 1 98.94 226 ASP A C 1
ATOM 1754 O O . ASP A 1 226 ? -16.094 -18.641 -9.898 1 98.94 226 ASP A O 1
ATOM 1758 N N . VAL A 1 227 ? -15.188 -20.109 -11.297 1 98.94 227 VAL A N 1
ATOM 1759 C CA . VAL A 1 227 ? -14.141 -20.578 -10.398 1 98.94 227 VAL A CA 1
ATOM 1760 C C . VAL A 1 227 ? -12.773 -20.359 -11.039 1 98.94 227 VAL A C 1
ATOM 1762 O O . VAL A 1 227 ? -12.539 -20.781 -12.18 1 98.94 227 VAL A O 1
ATOM 1765 N N . VAL A 1 228 ? -11.914 -19.656 -10.328 1 98.94 228 VAL A N 1
ATOM 1766 C CA . VAL A 1 228 ? -10.547 -19.406 -10.773 1 98.94 228 VAL A CA 1
ATOM 1767 C C . VAL A 1 228 ? -9.57 -20.203 -9.906 1 98.94 228 VAL A C 1
ATOM 17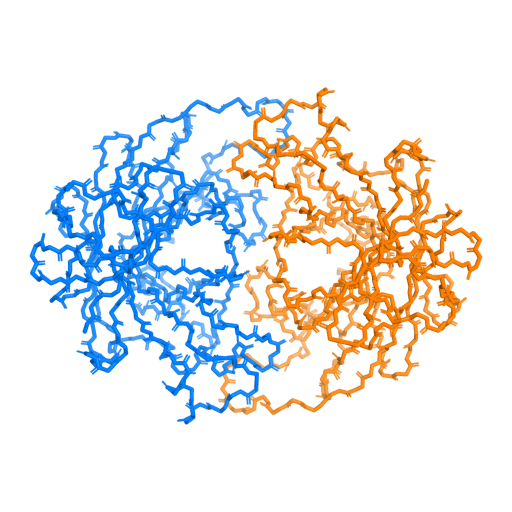69 O O . VAL A 1 228 ? -9.672 -20.188 -8.68 1 98.94 228 VAL A O 1
ATOM 1772 N N . GLU A 1 229 ? -8.656 -20.875 -10.508 1 98.94 229 GLU A N 1
ATOM 1773 C CA . GLU A 1 229 ? -7.629 -21.641 -9.805 1 98.94 229 GLU A CA 1
ATOM 1774 C C . GLU A 1 229 ? -6.234 -21.312 -10.328 1 98.94 229 GLU A C 1
ATOM 1776 O O . GLU A 1 229 ? -6.062 -21 -11.508 1 98.94 229 GLU A O 1
ATOM 1781 N N . VAL A 1 230 ? -5.281 -21.312 -9.492 1 98.94 230 VAL A N 1
ATOM 1782 C CA . VAL A 1 230 ? -3.887 -21.078 -9.859 1 98.94 230 VAL A CA 1
ATOM 1783 C C . VAL A 1 230 ? -3.012 -22.203 -9.289 1 98.94 230 VAL A C 1
ATOM 1785 O O . VAL A 1 230 ? -3.182 -22.594 -8.133 1 98.94 230 VAL A O 1
ATOM 1788 N N . GLU A 1 231 ? -2.102 -22.609 -10.109 1 98.5 231 GLU A N 1
ATOM 1789 C CA . GLU A 1 231 ? -1.243 -23.75 -9.758 1 98.5 231 GLU A CA 1
ATOM 1790 C C . GLU A 1 231 ? 0.224 -23.422 -10.039 1 98.5 231 GLU A C 1
ATOM 1792 O O . GLU A 1 231 ? 0.559 -22.891 -11.094 1 98.5 231 GLU A O 1
ATOM 1797 N N . ILE A 1 232 ? 1.019 -23.625 -9.078 1 98.56 232 ILE A N 1
ATOM 1798 C CA . ILE A 1 232 ? 2.422 -23.922 -9.352 1 98.56 232 ILE A CA 1
ATOM 1799 C C . ILE A 1 232 ? 2.609 -25.422 -9.555 1 98.56 232 ILE A C 1
ATOM 1801 O O . ILE A 1 232 ? 2.307 -26.219 -8.656 1 98.56 232 ILE A O 1
ATOM 1805 N N . GLU A 1 233 ? 3.084 -25.797 -10.695 1 97.75 233 GLU A N 1
ATOM 1806 C CA . GLU A 1 233 ? 3.105 -27.203 -11.086 1 97.75 233 GLU A CA 1
ATOM 1807 C C . GLU A 1 233 ? 3.707 -28.062 -9.984 1 97.75 233 GLU A C 1
ATOM 1809 O O . GLU A 1 233 ? 4.777 -27.766 -9.461 1 97.75 233 GLU A O 1
ATOM 1814 N N . GLY A 1 234 ? 2.988 -29.125 -9.617 1 95.38 234 GLY A N 1
ATOM 1815 C CA . GLY A 1 234 ? 3.475 -30.078 -8.617 1 95.38 234 GLY A CA 1
ATOM 1816 C C . GLY A 1 234 ? 2.951 -29.781 -7.223 1 95.38 234 GLY A C 1
ATOM 1817 O O . GLY A 1 234 ? 3.16 -30.578 -6.301 1 95.38 234 GLY A O 1
ATOM 1818 N N . TYR A 1 235 ? 2.178 -28.672 -7.039 1 95.38 235 TYR A N 1
ATOM 1819 C CA . TYR A 1 235 ? 1.663 -28.281 -5.73 1 95.38 235 TYR A CA 1
ATOM 1820 C C . TYR A 1 235 ? 0.157 -28.062 -5.781 1 95.38 235 TYR A C 1
ATOM 1822 O O . TYR A 1 235 ? -0.419 -27.922 -6.863 1 95.38 235 TYR A O 1
ATOM 1830 N N . PRO A 1 236 ? -0.477 -28.094 -4.66 1 94.75 236 PRO A N 1
ATOM 1831 C CA . PRO A 1 236 ? -1.931 -27.922 -4.645 1 94.75 236 PRO A CA 1
ATOM 1832 C C . PRO A 1 236 ? -2.367 -26.578 -5.227 1 94.75 236 PRO A C 1
ATOM 1834 O O . PRO A 1 236 ? -1.692 -25.562 -5.027 1 94.75 236 PRO A O 1
ATOM 1837 N N . ARG A 1 237 ? -3.523 -26.594 -5.824 1 97.5 237 ARG A N 1
ATOM 1838 C CA . ARG A 1 237 ? -4.062 -25.406 -6.477 1 97.5 237 ARG A CA 1
ATOM 1839 C C . ARG A 1 237 ? -4.754 -24.5 -5.469 1 97.5 237 ARG A C 1
ATOM 1841 O O . ARG A 1 237 ? -5.43 -24.969 -4.555 1 97.5 237 ARG A O 1
ATOM 1848 N N . LEU A 1 238 ? -4.543 -23.25 -5.621 1 98.81 238 LEU A N 1
ATOM 1849 C CA . LEU A 1 238 ? -5.379 -22.234 -5.008 1 98.81 238 LEU A CA 1
ATOM 1850 C C . LEU A 1 238 ? -6.703 -22.094 -5.746 1 98.81 238 LEU A C 1
ATOM 1852 O O . LEU A 1 238 ? -6.727 -21.984 -6.977 1 98.81 238 LEU A O 1
ATOM 1856 N N . GLN A 1 239 ? -7.77 -22.141 -5.059 1 98.81 239 GLN A N 1
ATOM 1857 C CA . GLN A 1 239 ? -9.086 -22.016 -5.668 1 98.81 239 GLN A CA 1
ATOM 1858 C C . GLN A 1 239 ? -9.852 -20.828 -5.074 1 98.81 239 GLN A C 1
ATOM 1860 O O . GLN A 1 239 ? -9.836 -20.625 -3.861 1 98.81 239 GLN A O 1
ATOM 1865 N N . THR A 1 240 ? -10.516 -20.078 -5.898 1 98.81 240 THR A N 1
ATOM 1866 C CA . THR A 1 240 ? -11.414 -19 -5.48 1 98.81 240 THR A CA 1
ATOM 1867 C C . THR A 1 240 ? -12.711 -19.031 -6.285 1 98.81 240 THR A C 1
ATOM 1869 O O . THR A 1 240 ? -12.719 -19.469 -7.441 1 98.81 240 THR A O 1
ATOM 1872 N N . ARG A 1 241 ? -13.75 -18.625 -5.695 1 98.88 241 ARG A N 1
ATOM 1873 C CA . ARG A 1 241 ? -15.047 -18.531 -6.359 1 98.88 241 ARG A CA 1
ATOM 1874 C C . ARG A 1 241 ? -15.508 -17.078 -6.453 1 98.88 241 ARG A C 1
ATOM 1876 O O . ARG A 1 241 ? -15.43 -16.328 -5.473 1 98.88 241 ARG A O 1
ATOM 1883 N N . ILE A 1 242 ? -15.984 -16.703 -7.613 1 98.94 242 ILE A N 1
ATOM 1884 C CA . ILE A 1 242 ? -16.5 -15.352 -7.805 1 98.94 242 ILE A CA 1
ATOM 1885 C C . ILE A 1 242 ? -17.969 -15.297 -7.414 1 98.94 242 ILE A C 1
ATOM 1887 O O . ILE A 1 242 ? -18.766 -16.141 -7.848 1 98.94 242 ILE A O 1
ATOM 1891 N N . VAL A 1 243 ? -18.281 -14.391 -6.59 1 98.88 243 VAL A N 1
ATOM 1892 C CA . VAL A 1 243 ? -19.672 -14.188 -6.184 1 98.88 243 VAL A CA 1
ATOM 1893 C C . VAL A 1 243 ? -20.078 -12.734 -6.438 1 98.88 243 VAL A C 1
ATOM 1895 O O . VAL A 1 243 ? -19.219 -11.867 -6.613 1 98.88 243 VAL A O 1
ATOM 1898 N N . GLU A 1 244 ? -21.375 -12.508 -6.473 1 98.25 244 GLU A N 1
ATOM 1899 C CA . GLU A 1 244 ? -21.875 -11.148 -6.648 1 98.25 244 GLU A CA 1
ATOM 1900 C C . GLU A 1 244 ? -22.062 -10.461 -5.301 1 98.25 244 GLU A C 1
ATOM 1902 O O . GLU A 1 244 ? -22.531 -11.078 -4.34 1 98.25 244 GLU A O 1
ATOM 1907 N N . SER A 1 245 ? -21.703 -9.242 -5.227 1 97.56 245 SER A N 1
ATOM 1908 C CA . SER A 1 245 ? -21.984 -8.43 -4.043 1 97.56 245 SER A CA 1
ATOM 1909 C C . SER A 1 245 ? -22.797 -7.195 -4.398 1 97.56 245 SER A C 1
ATOM 1911 O O . SER A 1 245 ? -22.828 -6.781 -5.559 1 97.56 245 SER A O 1
ATOM 1913 N N . GLU A 1 246 ? -23.531 -6.699 -3.404 1 96.06 246 GLU A N 1
ATOM 1914 C CA . GLU A 1 246 ? -24.25 -5.438 -3.539 1 96.06 246 GLU A CA 1
ATOM 1915 C C . GLU A 1 246 ? -23.516 -4.305 -2.822 1 96.06 246 GLU A C 1
ATOM 1917 O O . GLU A 1 246 ? -23.25 -4.398 -1.623 1 96.06 246 GLU A O 1
ATOM 1922 N N . VAL A 1 247 ? -23.109 -3.428 -3.574 1 95.81 247 VAL A N 1
ATOM 1923 C CA . VAL A 1 247 ? -22.453 -2.236 -3.033 1 95.81 247 VAL A CA 1
ATOM 1924 C C . VAL A 1 247 ? -23.25 -0.993 -3.439 1 95.81 247 VAL A C 1
ATOM 1926 O O . VAL A 1 247 ? -23.562 -0.809 -4.617 1 95.81 247 VAL A O 1
ATOM 1929 N N . ASP A 1 248 ? -23.641 -0.182 -2.504 1 93.81 248 ASP A N 1
ATOM 1930 C CA . ASP A 1 248 ? -24.234 1.113 -2.803 1 93.81 248 ASP A CA 1
ATOM 1931 C C . ASP A 1 248 ? -23.172 2.174 -3.053 1 93.81 248 ASP A C 1
ATOM 1933 O O . ASP A 1 248 ? -22.609 2.727 -2.105 1 93.81 248 ASP A O 1
ATOM 1937 N N . PHE A 1 249 ? -22.938 2.453 -4.297 1 94 249 PHE A N 1
ATOM 1938 C CA . PHE A 1 249 ? -21.891 3.402 -4.648 1 94 249 PHE A CA 1
ATOM 1939 C C . PHE A 1 249 ? -22.359 4.836 -4.422 1 94 249 PHE A C 1
ATOM 1941 O O . PHE A 1 249 ? -21.547 5.762 -4.383 1 94 249 PHE A O 1
ATOM 1948 N N . GLY A 1 250 ? -23.656 5.023 -4.246 1 91.19 250 GLY A N 1
ATOM 1949 C CA . GLY A 1 250 ? -24.188 6.355 -4.004 1 91.19 250 GLY A CA 1
ATOM 1950 C C . GLY A 1 250 ? -23.828 7.348 -5.094 1 91.19 250 GLY A C 1
ATOM 1951 O O . GLY A 1 250 ? -23.641 6.965 -6.25 1 91.19 250 GLY A O 1
ATOM 1952 N N . ASN A 1 251 ? -23.891 8.688 -4.762 1 91.25 251 ASN A N 1
ATOM 1953 C CA . ASN A 1 251 ? -23.578 9.75 -5.703 1 91.25 251 ASN A CA 1
ATOM 1954 C C . ASN A 1 251 ? -22.312 10.492 -5.309 1 91.25 251 ASN A C 1
ATOM 1956 O O . ASN A 1 251 ? -22.219 11.711 -5.453 1 91.25 251 ASN A O 1
ATOM 1960 N N . PHE A 1 252 ? -21.484 9.711 -4.719 1 91.19 252 PHE A N 1
ATOM 1961 C CA . PHE A 1 252 ? -20.219 10.289 -4.293 1 91.19 252 PHE A CA 1
ATOM 1962 C C . PHE A 1 252 ? -19.078 9.32 -4.566 1 91.19 252 PHE A C 1
ATOM 1964 O O . PHE A 1 252 ? -19.281 8.117 -4.727 1 91.19 252 PHE A O 1
ATOM 1971 N N . GLY A 1 253 ? -17.844 9.883 -4.625 1 91.88 253 GLY A N 1
ATOM 1972 C CA . GLY A 1 253 ? -16.672 9.039 -4.832 1 91.88 253 GLY A CA 1
ATOM 1973 C C . GLY A 1 253 ? -16.609 8.453 -6.23 1 91.88 253 GLY A C 1
ATOM 1974 O O . GLY A 1 253 ? -17.375 8.828 -7.105 1 91.88 253 GLY A O 1
ATOM 1975 N N . ALA A 1 254 ? -15.68 7.605 -6.445 1 92.19 254 ALA A N 1
ATOM 1976 C CA . ALA A 1 254 ? -15.461 6.992 -7.75 1 92.19 254 ALA A CA 1
ATOM 1977 C C . ALA A 1 254 ? -16.609 6.055 -8.117 1 92.19 254 ALA A C 1
ATOM 1979 O O . ALA A 1 254 ? -17.109 5.316 -7.266 1 92.19 254 ALA A O 1
ATOM 1980 N N . GLN A 1 255 ? -17.031 6.137 -9.289 1 95.19 255 GLN A N 1
ATOM 1981 C CA . GLN A 1 255 ? -18.062 5.258 -9.828 1 95.19 255 GLN A CA 1
ATOM 1982 C C . GLN A 1 255 ? -17.484 4.281 -10.844 1 95.19 255 GLN A C 1
ATOM 1984 O O . GLN A 1 255 ? -16.516 4.609 -11.547 1 95.19 255 GLN A O 1
ATOM 1989 N N . PRO A 1 256 ? -18.062 3.045 -10.859 1 95.88 256 PRO A N 1
ATOM 1990 C CA . PRO A 1 256 ? -17.609 2.162 -11.938 1 95.88 256 PRO A CA 1
ATOM 1991 C C . PRO A 1 256 ? -17.906 2.734 -13.328 1 95.88 256 PRO A C 1
ATOM 1993 O O . PRO A 1 256 ? -18.938 3.365 -13.539 1 95.88 256 PRO A O 1
ATOM 1996 N N . GLU A 1 257 ? -16.938 2.557 -14.211 1 95.44 257 GLU A N 1
ATOM 1997 C CA . GLU A 1 257 ? -17.062 3.096 -15.562 1 95.44 257 GLU A CA 1
ATOM 1998 C C . GLU A 1 257 ? -16.641 2.072 -16.609 1 95.44 257 GLU A C 1
ATOM 2000 O O . GLU A 1 257 ? -15.664 1.347 -16.406 1 95.44 257 GLU A O 1
ATOM 2005 N N . ASP A 1 258 ? -17.391 2.016 -17.688 1 95.81 258 ASP A N 1
ATOM 2006 C CA . ASP A 1 258 ? -16.984 1.277 -18.875 1 95.81 258 ASP A CA 1
ATOM 2007 C C . ASP A 1 258 ? -16.188 2.17 -19.828 1 95.81 258 ASP A C 1
ATOM 2009 O O . ASP A 1 258 ? -16.703 2.6 -20.859 1 95.81 258 ASP A O 1
ATOM 2013 N N . SER A 1 259 ? -15.031 2.426 -19.562 1 94 259 SER A N 1
ATOM 2014 C CA . SER A 1 259 ? -14.18 3.301 -20.359 1 94 259 SER A CA 1
ATOM 2015 C C . SER A 1 259 ? -13.336 2.502 -21.344 1 94 259 SER A C 1
ATOM 2017 O O . SER A 1 259 ? -13.164 1.291 -21.188 1 94 259 SER A O 1
ATOM 2019 N N . ASP A 1 260 ? -12.797 3.172 -22.359 1 93.69 260 ASP A N 1
ATOM 2020 C CA . ASP A 1 260 ? -11.883 2.525 -23.312 1 93.69 260 ASP A CA 1
ATOM 2021 C C . ASP A 1 260 ? -10.648 1.979 -22.594 1 93.69 260 ASP A C 1
ATOM 2023 O O . ASP A 1 260 ? -10.211 0.862 -22.875 1 93.69 260 ASP A O 1
ATOM 2027 N N . ASP A 1 261 ? -10.164 2.729 -21.703 1 91 261 ASP A N 1
ATOM 2028 C CA . ASP A 1 261 ? -8.984 2.305 -20.953 1 91 261 ASP A CA 1
ATOM 2029 C C . ASP A 1 261 ? -9.266 1.025 -20.156 1 91 261 ASP A C 1
ATOM 2031 O O . ASP A 1 261 ? -8.445 0.112 -20.141 1 91 261 ASP A O 1
ATOM 2035 N N . ALA A 1 262 ? -10.438 0.995 -19.484 1 93 262 ALA A N 1
ATOM 2036 C CA . ALA A 1 262 ? -10.836 -0.197 -18.734 1 93 262 ALA A CA 1
ATOM 2037 C C . ALA A 1 262 ? -10.961 -1.403 -19.656 1 93 262 ALA A C 1
ATOM 2039 O O . ALA A 1 262 ? -10.422 -2.475 -19.375 1 93 262 ALA A O 1
ATOM 2040 N N . ARG A 1 263 ? -11.578 -1.212 -20.797 1 94.12 263 ARG A N 1
ATOM 2041 C CA . ARG A 1 263 ? -11.781 -2.287 -21.766 1 94.12 263 ARG A CA 1
ATOM 2042 C C . ARG A 1 263 ? -10.445 -2.762 -22.344 1 94.12 263 ARG A C 1
ATOM 2044 O O . ARG A 1 263 ? -10.203 -3.967 -22.438 1 94.12 263 ARG A O 1
ATOM 2051 N N . ASP A 1 264 ? -9.664 -1.803 -22.703 1 92 264 ASP A N 1
ATOM 2052 C CA . ASP A 1 264 ? -8.375 -2.139 -23.312 1 92 264 ASP A CA 1
ATOM 2053 C C . ASP A 1 264 ? -7.523 -2.965 -22.359 1 92 264 ASP A C 1
ATOM 2055 O O . ASP A 1 264 ? -6.875 -3.928 -22.766 1 92 264 ASP A O 1
ATOM 2059 N N . THR A 1 265 ? -7.531 -2.605 -21.125 1 90.75 265 THR A N 1
ATOM 2060 C CA . THR A 1 265 ? -6.754 -3.338 -20.125 1 90.75 265 THR A CA 1
ATOM 2061 C C . THR A 1 265 ? -7.375 -4.703 -19.859 1 90.75 265 THR A C 1
ATOM 2063 O O . THR A 1 265 ? -6.668 -5.711 -19.797 1 90.75 265 THR A O 1
ATOM 2066 N N . ALA A 1 266 ? -8.711 -4.738 -19.719 1 94.25 266 ALA A N 1
ATOM 2067 C CA . ALA A 1 266 ? -9.43 -5.961 -19.375 1 94.25 266 ALA A CA 1
ATOM 2068 C C . ALA A 1 266 ? -9.258 -7.023 -20.453 1 94.25 266 ALA A C 1
ATOM 2070 O O . ALA A 1 266 ? -9.25 -8.219 -20.156 1 94.25 266 ALA A O 1
ATOM 2071 N N . PHE A 1 267 ? -9.016 -6.578 -21.656 1 93.94 267 PHE A N 1
ATOM 2072 C CA . PHE A 1 267 ? -8.969 -7.527 -22.766 1 93.94 267 PHE A CA 1
ATOM 2073 C C . PHE A 1 267 ? -7.605 -7.512 -23.438 1 93.94 267 PHE A C 1
ATOM 2075 O O . PHE A 1 267 ? -7.414 -8.141 -24.484 1 93.94 267 PHE A O 1
ATOM 2082 N N . GLU A 1 268 ? -6.691 -6.816 -22.812 1 89.5 268 GLU A N 1
ATOM 2083 C CA . GLU A 1 268 ? -5.328 -6.727 -23.328 1 89.5 268 GLU A CA 1
ATOM 2084 C C . GLU A 1 268 ? -5.309 -6.34 -24.797 1 89.5 268 GLU A C 1
ATOM 2086 O O . GLU A 1 268 ? -4.68 -7.012 -25.609 1 89.5 268 GLU A O 1
ATOM 2091 N N . ILE A 1 269 ? -5.992 -5.32 -25.031 1 79.44 269 ILE A N 1
ATOM 2092 C CA . ILE A 1 269 ? -6.051 -4.836 -26.406 1 79.44 269 ILE A CA 1
ATOM 2093 C C . ILE A 1 269 ? -5.32 -3.498 -26.516 1 79.44 269 ILE A C 1
ATOM 2095 O O . ILE A 1 269 ? -5.395 -2.67 -25.609 1 79.44 269 ILE A O 1
ATOM 2099 N N . LYS A 1 270 ? -4.383 -3.25 -27.297 1 62 270 LYS A N 1
ATOM 2100 C CA . LYS A 1 270 ? -3.83 -1.936 -27.609 1 62 270 LYS A CA 1
ATOM 2101 C C . LYS A 1 270 ? -4.445 -1.371 -28.891 1 62 270 LYS A C 1
ATOM 2103 O O . LYS A 1 270 ? -4.699 -2.111 -29.844 1 62 270 LYS A O 1
ATOM 2108 N N . MET B 1 1 ? -7.82 16.016 24.469 1 84.62 1 MET B N 1
ATOM 2109 C CA . MET B 1 1 ? -6.719 15.188 24.953 1 84.62 1 MET B CA 1
ATOM 2110 C C . MET B 1 1 ? -5.832 14.719 23.812 1 84.62 1 MET B C 1
ATOM 2112 O O . MET B 1 1 ? -6.336 14.281 22.766 1 84.62 1 MET B O 1
ATOM 2116 N N . GLU B 1 2 ? -4.527 14.914 24 1 94.06 2 GLU B N 1
ATOM 2117 C CA . GLU B 1 2 ? -3.547 14.516 23 1 94.06 2 GLU B CA 1
ATOM 2118 C C . GLU B 1 2 ? -2.906 13.172 23.359 1 94.06 2 GLU B C 1
ATOM 2120 O O . GLU B 1 2 ? -2.246 13.055 24.391 1 94.06 2 GLU B O 1
ATOM 2125 N N . PHE B 1 3 ? -3.084 12.211 22.516 1 96.81 3 PHE B N 1
ATOM 2126 C CA . PHE B 1 3 ? -2.535 10.883 22.75 1 96.81 3 PHE B CA 1
ATOM 2127 C C . PHE B 1 3 ? -1.148 10.758 22.125 1 96.81 3 PHE B C 1
ATOM 2129 O O . PHE B 1 3 ? -0.906 11.258 21.031 1 96.81 3 PHE B O 1
ATOM 2136 N N . VAL B 1 4 ? -0.298 10.141 22.859 1 98.25 4 VAL B N 1
ATOM 2137 C CA . VAL B 1 4 ? 1.069 9.992 22.375 1 98.25 4 VAL B CA 1
ATOM 2138 C C . VAL B 1 4 ? 1.52 8.539 22.516 1 98.25 4 VAL B C 1
ATOM 2140 O O . VAL B 1 4 ? 0.909 7.766 23.266 1 98.25 4 VAL B O 1
ATOM 2143 N N . ARG B 1 5 ? 2.479 8.156 21.781 1 98.44 5 ARG B N 1
ATOM 2144 C CA . ARG B 1 5 ? 3.26 6.93 21.922 1 98.44 5 ARG B CA 1
ATOM 2145 C C . ARG B 1 5 ? 4.754 7.234 21.969 1 98.44 5 ARG B C 1
ATOM 2147 O O . ARG B 1 5 ? 5.25 8.039 21.172 1 98.44 5 ARG B O 1
ATOM 2154 N N . VAL B 1 6 ? 5.414 6.609 22.953 1 98.19 6 VAL B N 1
ATOM 2155 C CA . VAL B 1 6 ? 6.832 6.922 23.109 1 98.19 6 VAL B CA 1
ATOM 2156 C C . VAL B 1 6 ? 7.621 5.637 23.359 1 98.19 6 VAL B C 1
ATOM 2158 O O . VAL B 1 6 ? 7.086 4.668 23.906 1 98.19 6 VAL B O 1
ATOM 2161 N N . LYS B 1 7 ? 8.812 5.617 22.906 1 97.38 7 LYS B N 1
ATOM 2162 C CA . LYS B 1 7 ? 9.734 4.516 23.188 1 97.38 7 LYS B CA 1
ATOM 2163 C C . LYS B 1 7 ? 10.305 4.609 24.594 1 97.38 7 LYS B C 1
ATOM 2165 O O . LYS B 1 7 ? 10.82 5.66 25 1 97.38 7 LYS B O 1
ATOM 2170 N N . ARG B 1 8 ? 10.156 3.635 25.344 1 95.19 8 ARG B N 1
ATOM 2171 C CA . ARG B 1 8 ? 10.773 3.428 26.641 1 95.19 8 ARG B CA 1
ATOM 2172 C C . ARG B 1 8 ? 11.586 2.135 26.672 1 95.19 8 ARG B C 1
ATOM 2174 O O . ARG B 1 8 ? 11.031 1.052 26.859 1 95.19 8 ARG B O 1
ATOM 2181 N N . GLY B 1 9 ? 12.938 2.213 26.453 1 92.44 9 GLY B N 1
ATOM 2182 C CA . GLY B 1 9 ? 13.703 1.004 26.203 1 92.44 9 GLY B CA 1
ATOM 2183 C C . GLY B 1 9 ? 13.273 0.273 24.953 1 92.44 9 GLY B C 1
ATOM 2184 O O . GLY B 1 9 ? 13.242 0.857 23.859 1 92.44 9 GLY B O 1
ATOM 2185 N N . ASP B 1 10 ? 12.875 -1.005 25.078 1 93.44 10 ASP B N 1
ATOM 2186 C CA . ASP B 1 10 ? 12.477 -1.812 23.938 1 93.44 10 ASP B CA 1
ATOM 2187 C C . ASP B 1 10 ? 10.961 -1.821 23.781 1 93.44 10 ASP B C 1
ATOM 2189 O O . ASP B 1 10 ? 10.43 -2.457 22.859 1 93.44 10 ASP B O 1
ATOM 2193 N N . GLN B 1 11 ? 10.336 -0.941 24.609 1 96.12 11 GLN B N 1
ATOM 2194 C CA . GLN B 1 11 ? 8.883 -0.959 24.594 1 96.12 11 GLN B CA 1
ATOM 2195 C C . GLN B 1 11 ? 8.32 0.353 24.047 1 96.12 11 GLN B C 1
ATOM 2197 O O . GLN B 1 11 ? 8.992 1.387 24.094 1 96.12 11 GLN B O 1
ATOM 2202 N N . ILE B 1 12 ? 7.316 0.299 23.453 1 97.94 12 ILE B N 1
ATOM 2203 C CA . ILE B 1 12 ? 6.512 1.462 23.078 1 97.94 12 ILE B CA 1
ATOM 2204 C C . ILE B 1 12 ? 5.332 1.596 24.047 1 97.94 12 ILE B C 1
ATOM 2206 O O . ILE B 1 12 ? 4.555 0.653 24.219 1 97.94 12 ILE B O 1
ATOM 2210 N N . ILE B 1 13 ? 5.211 2.74 24.641 1 98 13 ILE B N 1
ATOM 2211 C CA . ILE B 1 13 ? 4.176 2.943 25.641 1 98 13 ILE B CA 1
ATOM 2212 C C . ILE B 1 13 ? 3.271 4.102 25.234 1 98 13 ILE B C 1
ATOM 2214 O O . ILE B 1 13 ? 3.754 5.148 24.797 1 98 13 ILE B O 1
ATOM 2218 N N . GLU B 1 14 ? 2.002 3.846 25.344 1 98 14 GLU B N 1
ATOM 2219 C CA . GLU B 1 14 ? 1.007 4.875 25.062 1 98 14 GLU B CA 1
ATOM 2220 C C . GLU B 1 14 ? 0.787 5.781 26.266 1 98 14 GLU B C 1
ATOM 2222 O O . GLU B 1 14 ? 1.049 5.383 27.406 1 98 14 GLU B O 1
ATOM 2227 N N . GLY B 1 15 ? 0.341 6.961 26.016 1 97.69 15 GLY B N 1
ATOM 2228 C CA . GLY B 1 15 ? 0.031 7.93 27.047 1 97.69 15 GLY B CA 1
ATOM 2229 C C . GLY B 1 15 ? -0.667 9.172 26.516 1 97.69 15 GLY B C 1
ATOM 2230 O O . GLY B 1 15 ? -1.251 9.141 25.438 1 97.69 15 GLY B O 1
ATOM 2231 N N . TYR B 1 16 ? -0.715 10.141 27.328 1 96.69 16 TYR B N 1
ATOM 2232 C CA . TYR B 1 16 ? -1.296 11.406 26.906 1 96.69 16 TYR B CA 1
ATOM 2233 C C . TYR B 1 16 ? -0.464 12.586 27.406 1 96.69 16 TYR B C 1
ATOM 2235 O O . TYR B 1 16 ? 0.313 12.438 28.359 1 96.69 16 TYR B O 1
ATOM 2243 N N . LYS B 1 17 ? -0.636 13.617 26.719 1 94.69 17 LYS B N 1
ATOM 2244 C CA . LYS B 1 17 ? 0.074 14.844 27.062 1 94.69 17 LYS B CA 1
ATOM 2245 C C . LYS B 1 17 ? -0.679 15.625 28.141 1 94.69 17 LYS B C 1
ATOM 2247 O O . LYS B 1 17 ? -1.895 15.805 28.047 1 94.69 17 LYS B O 1
ATOM 2252 N N . ASN B 1 18 ? -0.006 16.062 29.156 1 93.56 18 ASN B N 1
ATOM 2253 C CA . ASN B 1 18 ? -0.439 17 30.188 1 93.56 18 ASN B CA 1
ATOM 2254 C C . ASN B 1 18 ? 0.562 18.125 30.375 1 93.56 18 ASN B C 1
ATOM 2256 O O . ASN B 1 18 ? 1.469 18.031 31.203 1 93.56 18 ASN B O 1
ATOM 2260 N N . GLY B 1 19 ? 0.231 19.25 29.703 1 90.5 19 GLY B N 1
ATOM 2261 C CA . GLY B 1 19 ? 1.248 20.281 29.625 1 90.5 19 GLY B CA 1
ATOM 2262 C C . GLY B 1 19 ? 2.527 19.812 28.953 1 90.5 19 GLY B C 1
ATOM 2263 O O . GLY B 1 19 ? 2.496 19.312 27.828 1 90.5 19 GLY B O 1
ATOM 2264 N N . ASN B 1 20 ? 3.619 19.984 29.656 1 92.56 20 ASN B N 1
ATOM 2265 C CA . ASN B 1 20 ? 4.906 19.562 29.109 1 92.56 20 ASN B CA 1
ATOM 2266 C C . ASN B 1 20 ? 5.297 18.172 29.609 1 92.56 20 ASN B C 1
ATOM 2268 O O . ASN B 1 20 ? 6.445 17.75 29.453 1 92.56 20 ASN B O 1
ATOM 2272 N N . THR B 1 21 ? 4.285 17.578 30.172 1 96.25 21 THR B N 1
ATOM 2273 C CA . THR B 1 21 ? 4.512 16.25 30.734 1 96.25 21 THR B CA 1
ATOM 2274 C C . THR B 1 21 ? 3.697 15.211 29.969 1 96.25 21 THR B C 1
ATOM 2276 O O . THR B 1 21 ? 2.537 15.453 29.625 1 96.25 21 THR B O 1
ATOM 2279 N N . LEU B 1 22 ? 4.324 14.086 29.656 1 97.19 22 LEU B N 1
ATOM 2280 C CA . LEU B 1 22 ? 3.621 12.922 29.141 1 97.19 22 LEU B CA 1
ATOM 2281 C C . LEU B 1 22 ? 3.287 11.938 30.266 1 97.19 22 LEU B C 1
ATOM 2283 O O . LEU B 1 22 ? 4.168 11.555 31.031 1 97.19 22 LEU B O 1
ATOM 2287 N N . VAL B 1 23 ? 2.07 11.617 30.391 1 97.75 23 VAL B N 1
ATOM 2288 C CA . VAL B 1 23 ? 1.604 10.609 31.328 1 97.75 23 VAL B CA 1
ATOM 2289 C C . VAL B 1 23 ? 1.388 9.281 30.609 1 97.75 23 VAL B C 1
ATOM 2291 O O . VAL B 1 23 ? 0.45 9.148 29.828 1 97.75 23 VAL B O 1
ATOM 2294 N N . LEU B 1 24 ? 2.195 8.266 30.953 1 97.5 24 LEU B N 1
ATOM 2295 C CA . LEU B 1 24 ? 2.184 7 30.234 1 97.5 24 LEU B CA 1
ATOM 2296 C C . LEU B 1 24 ? 1.327 5.969 30.953 1 97.5 24 LEU B C 1
ATOM 2298 O O . LEU B 1 24 ? 1.122 6.066 32.156 1 97.5 24 LEU B O 1
ATOM 2302 N N . GLN B 1 25 ? 0.885 4.988 30.25 1 97.06 25 GLN B N 1
ATOM 2303 C CA . GLN B 1 25 ? -0.036 3.984 30.766 1 97.06 25 GLN B CA 1
ATOM 2304 C C . GLN B 1 25 ? 0.643 3.107 31.812 1 97.06 25 GLN B C 1
ATOM 2306 O O . GLN B 1 25 ? -0.027 2.514 32.656 1 97.06 25 GLN B O 1
ATOM 2311 N N . ASN B 1 26 ? 1.903 2.99 31.781 1 95.81 26 ASN B N 1
ATOM 2312 C CA . ASN B 1 26 ? 2.611 2.18 32.75 1 95.81 26 ASN B CA 1
ATOM 2313 C C . ASN B 1 26 ? 2.846 2.953 34.062 1 95.81 26 ASN B C 1
ATOM 2315 O O . ASN B 1 26 ? 3.549 2.477 34.938 1 95.81 26 ASN B O 1
ATOM 2319 N N . GLY B 1 27 ? 2.4 4.254 34.031 1 95.81 27 GLY B N 1
ATOM 2320 C CA . GLY B 1 27 ? 2.484 5.055 35.25 1 95.81 27 GLY B CA 1
ATOM 2321 C C . GLY B 1 27 ? 3.609 6.07 35.219 1 95.81 27 GLY B C 1
ATOM 2322 O O . GLY B 1 27 ? 3.66 6.977 36.062 1 95.81 27 GLY B O 1
ATOM 2323 N N . GLU B 1 28 ? 4.441 5.973 34.25 1 95.88 28 GLU B N 1
ATOM 2324 C CA . GLU B 1 28 ? 5.559 6.906 34.156 1 95.88 28 GLU B CA 1
ATOM 2325 C C . GLU B 1 28 ? 5.082 8.289 33.719 1 95.88 28 GLU B C 1
ATOM 2327 O O . GLU B 1 28 ? 4.109 8.414 32.969 1 95.88 28 GLU B O 1
ATOM 2332 N N . LYS B 1 29 ? 5.699 9.273 34.312 1 97.25 29 LYS B N 1
ATOM 2333 C CA . LYS B 1 29 ? 5.598 10.648 33.844 1 97.25 29 LYS B CA 1
ATOM 2334 C C . LYS B 1 29 ? 6.945 11.156 33.344 1 97.25 29 LYS B C 1
ATOM 2336 O O . LYS B 1 29 ? 7.934 11.156 34.062 1 97.25 29 LYS B O 1
ATOM 2341 N N . ILE B 1 30 ? 7.004 11.523 32.094 1 96.5 30 ILE B N 1
ATOM 2342 C CA . ILE B 1 30 ? 8.281 11.938 31.547 1 96.5 30 ILE B CA 1
ATOM 2343 C C . ILE B 1 30 ? 8.133 13.305 30.875 1 96.5 30 ILE B C 1
ATOM 2345 O O . ILE B 1 30 ? 7.02 13.711 30.531 1 96.5 30 ILE B O 1
ATOM 2349 N N . SER B 1 31 ? 9.25 14.023 30.797 1 96.25 31 SER B N 1
ATOM 2350 C CA . SER B 1 31 ? 9.227 15.312 30.109 1 96.25 31 SER B CA 1
ATOM 2351 C C . SER B 1 31 ? 9.062 15.133 28.594 1 96.25 31 SER B C 1
ATOM 2353 O O . SER B 1 31 ? 9.648 14.227 28.016 1 96.25 31 SER B O 1
ATOM 2355 N N . GLU B 1 32 ? 8.25 15.93 28 1 95.06 32 GLU B N 1
ATOM 2356 C CA . GLU B 1 32 ? 8.055 15.914 26.547 1 95.06 32 GLU B CA 1
ATOM 2357 C C . GLU B 1 32 ? 9.383 16.078 25.812 1 95.06 32 GLU B C 1
ATOM 2359 O O . GLU B 1 32 ? 9.609 15.445 24.781 1 95.06 32 GLU B O 1
ATOM 2364 N N . GLU B 1 33 ? 10.266 16.906 26.312 1 94 33 GLU B N 1
ATOM 2365 C CA . GLU B 1 33 ? 11.523 17.234 25.656 1 94 33 GLU B CA 1
ATOM 2366 C C . GLU B 1 33 ? 12.43 16.016 25.547 1 94 33 GLU B C 1
ATOM 2368 O O . GLU B 1 33 ? 13.227 15.906 24.609 1 94 33 GLU B O 1
ATOM 2373 N N . GLU B 1 34 ? 12.281 15.102 26.406 1 92.75 34 GLU B N 1
ATOM 2374 C CA . GLU B 1 34 ? 13.172 13.953 26.469 1 92.75 34 GLU B CA 1
ATOM 2375 C C . GLU B 1 34 ? 12.547 12.734 25.797 1 92.75 34 GLU B C 1
ATOM 2377 O O . GLU B 1 34 ? 13.219 11.719 25.594 1 92.75 34 GLU B O 1
ATOM 2382 N N . ALA B 1 35 ? 11.359 12.906 25.5 1 95.88 35 ALA B N 1
ATOM 2383 C CA . ALA B 1 35 ? 10.617 11.75 25 1 95.88 35 ALA B CA 1
ATOM 2384 C C . ALA B 1 35 ? 11.07 11.367 23.594 1 95.88 35 ALA B C 1
ATOM 2386 O O . ALA B 1 35 ? 11.312 12.234 22.75 1 95.88 35 ALA B O 1
ATOM 2387 N N . GLU B 1 36 ? 11.273 10.133 23.375 1 97.38 36 GLU B N 1
ATOM 2388 C CA . GLU B 1 36 ? 11.453 9.578 22.031 1 97.38 36 GLU B CA 1
ATOM 2389 C C . GLU B 1 36 ? 10.117 9.148 21.438 1 97.38 36 GLU B C 1
ATOM 2391 O O . GLU B 1 36 ? 9.672 8.016 21.641 1 97.38 36 GLU B O 1
ATOM 2396 N N . PHE B 1 37 ? 9.586 9.992 20.672 1 98.25 37 PHE B N 1
ATOM 2397 C CA . PHE B 1 37 ? 8.25 9.797 20.125 1 98.25 37 PHE B CA 1
ATOM 2398 C C . PHE B 1 37 ? 8.258 8.766 19.016 1 98.25 37 PHE B C 1
ATOM 2400 O O . PHE B 1 37 ? 9.195 8.727 18.203 1 98.25 37 PHE B O 1
ATOM 2407 N N . VAL B 1 38 ? 7.293 7.918 18.922 1 98.38 38 VAL B N 1
ATOM 2408 C CA . VAL B 1 38 ? 6.902 7.199 17.719 1 98.38 38 VAL B CA 1
ATOM 2409 C C . VAL B 1 38 ? 5.555 7.719 17.219 1 98.38 38 VAL B C 1
ATOM 2411 O O . VAL B 1 38 ? 4.922 8.547 17.875 1 98.38 38 VAL B O 1
ATOM 2414 N N . ALA B 1 39 ? 5.145 7.336 16.016 1 98.75 39 ALA B N 1
ATOM 2415 C CA . ALA B 1 39 ? 3.838 7.77 15.523 1 98.75 39 ALA B CA 1
ATOM 2416 C C . ALA B 1 39 ? 2.748 7.477 16.547 1 98.75 39 ALA B C 1
ATOM 2418 O O . ALA B 1 39 ? 2.727 6.398 17.156 1 98.75 39 ALA B O 1
ATOM 2419 N N . PRO B 1 40 ? 1.863 8.336 16.797 1 98.69 40 PRO B N 1
ATOM 2420 C CA . PRO B 1 40 ? 0.815 8.141 17.797 1 98.69 40 PRO B CA 1
ATOM 2421 C C . PRO B 1 40 ? -0.289 7.199 17.312 1 98.69 40 PRO B C 1
ATOM 2423 O O . PRO B 1 40 ? -1.381 7.18 17.891 1 98.69 40 PRO B O 1
ATOM 2426 N N . VAL B 1 41 ? -0.042 6.477 16.219 1 98.12 41 VAL B N 1
ATOM 2427 C CA . VAL B 1 41 ? -1.015 5.59 15.594 1 98.12 41 VAL B CA 1
ATOM 2428 C C . VAL B 1 41 ? -0.379 4.223 15.344 1 98.12 41 VAL B C 1
ATOM 2430 O O . VAL B 1 41 ? 0.846 4.105 15.273 1 98.12 41 VAL B O 1
ATOM 2433 N N . LYS B 1 42 ? -1.183 3.188 15.219 1 97.81 42 LYS B N 1
ATOM 2434 C CA . LYS B 1 42 ? -0.792 1.832 14.844 1 97.81 42 LYS B CA 1
ATOM 2435 C C . LYS B 1 42 ? -1.627 1.329 13.664 1 97.81 42 LYS B C 1
ATOM 2437 O O . LYS B 1 42 ? -2.48 0.455 13.836 1 97.81 42 LYS B O 1
ATOM 2442 N N . PRO B 1 43 ? -1.298 1.795 12.5 1 98.81 43 PRO B N 1
ATOM 2443 C CA . PRO B 1 43 ? -2.143 1.502 11.336 1 98.81 43 PRO B CA 1
ATOM 2444 C C . PRO B 1 43 ? -1.891 0.111 10.758 1 98.81 43 PRO B C 1
ATOM 2446 O O . PRO B 1 43 ? -0.802 -0.444 10.93 1 98.81 43 PRO B O 1
ATOM 2449 N N . THR B 1 44 ? -2.895 -0.501 10.109 1 98.56 44 THR B N 1
ATOM 2450 C CA . THR B 1 44 ? -2.688 -1.655 9.242 1 98.56 44 THR B CA 1
ATOM 2451 C C . THR B 1 44 ? -2.418 -1.211 7.809 1 98.56 44 THR B C 1
ATOM 2453 O O . THR B 1 44 ? -1.937 -1.997 6.988 1 98.56 44 THR B O 1
ATOM 2456 N N . LYS B 1 45 ? -2.777 0.022 7.484 1 98.81 45 LYS B N 1
ATOM 2457 C CA . LYS B 1 45 ? -2.494 0.607 6.176 1 98.81 45 LYS B CA 1
ATOM 2458 C C . LYS B 1 45 ? -2.424 2.129 6.258 1 98.81 45 LYS B C 1
ATOM 2460 O O . LYS B 1 45 ? -3.07 2.74 7.113 1 98.81 45 LYS B O 1
ATOM 2465 N N . ILE B 1 46 ? -1.613 2.689 5.477 1 98.94 46 ILE B N 1
ATOM 2466 C CA . ILE B 1 46 ? -1.505 4.125 5.246 1 98.94 46 ILE B CA 1
ATOM 2467 C C . ILE B 1 46 ? -1.943 4.457 3.822 1 98.94 46 ILE B C 1
ATOM 2469 O O . ILE B 1 46 ? -1.267 4.094 2.857 1 98.94 46 ILE B O 1
ATOM 2473 N N . ILE B 1 47 ? -3.084 5.09 3.717 1 98.81 47 ILE B N 1
ATOM 2474 C CA . ILE B 1 47 ? -3.613 5.547 2.438 1 98.81 47 ILE B CA 1
ATOM 2475 C C . ILE B 1 47 ? -3.379 7.047 2.287 1 98.81 47 ILE B C 1
ATOM 2477 O O . ILE B 1 47 ? -3.492 7.801 3.258 1 98.81 47 ILE B O 1
ATOM 2481 N N . ALA B 1 48 ? -3.041 7.48 1.086 1 98.56 48 ALA B N 1
ATOM 2482 C CA . ALA B 1 48 ? -2.795 8.898 0.844 1 98.56 48 ALA B CA 1
ATOM 2483 C C . ALA B 1 48 ? -3.535 9.375 -0.401 1 98.56 48 ALA B C 1
ATOM 2485 O O . ALA B 1 48 ? -3.666 8.641 -1.378 1 98.56 48 ALA B O 1
ATOM 2486 N N . MET B 1 49 ? -3.938 10.617 -0.373 1 96.19 49 MET B N 1
ATOM 2487 C CA . MET B 1 49 ? -4.625 11.211 -1.513 1 96.19 49 MET B CA 1
ATOM 2488 C C . MET B 1 49 ? -3.629 11.828 -2.492 1 96.19 49 MET B C 1
ATOM 2490 O O . MET B 1 49 ? -2.596 12.359 -2.082 1 96.19 49 MET B O 1
ATOM 2494 N N . HIS B 1 50 ? -4.043 11.812 -3.793 1 94.31 50 HIS B N 1
ATOM 2495 C CA . HIS B 1 50 ? -3.246 12.5 -4.805 1 94.31 50 HIS B CA 1
ATOM 2496 C C . HIS B 1 50 ? -3.395 14.008 -4.699 1 94.31 50 HIS B C 1
ATOM 2498 O O . HIS B 1 50 ? -2.398 14.734 -4.637 1 94.31 50 HIS B O 1
ATOM 2504 N N . LEU B 1 51 ? -4.613 14.5 -4.824 1 94.56 51 LEU B N 1
ATOM 2505 C CA . LEU B 1 51 ? -4.914 15.93 -4.781 1 94.56 51 LEU B CA 1
ATOM 2506 C C . LEU B 1 51 ? -6.18 16.188 -3.975 1 94.56 51 LEU B C 1
ATOM 2508 O O . LEU B 1 51 ? -7.195 15.516 -4.164 1 94.56 51 LEU B O 1
ATOM 2512 N N . ASN B 1 52 ? -6.066 17.172 -3.088 1 96.75 52 ASN B N 1
ATOM 2513 C CA . ASN B 1 52 ? -7.25 17.484 -2.301 1 96.75 52 ASN B CA 1
ATOM 2514 C C . ASN B 1 52 ? -7.387 19 -2.076 1 96.75 52 ASN B C 1
ATOM 2516 O O . ASN B 1 52 ? -8.5 19.531 -2.072 1 96.75 52 ASN B O 1
ATOM 2520 N N . PHE B 1 53 ? -6.293 19.688 -1.876 1 97.06 53 PHE B N 1
ATOM 2521 C CA . PHE B 1 53 ? -6.34 21.141 -1.718 1 97.06 53 PHE B CA 1
ATOM 2522 C C . PHE B 1 53 ? -6.406 21.828 -3.076 1 97.06 53 PHE B C 1
ATOM 2524 O O . PHE B 1 53 ? -5.5 21.672 -3.9 1 97.06 53 PHE B O 1
ATOM 2531 N N . PRO B 1 54 ? -7.34 22.688 -3.338 1 95.25 54 PRO B N 1
ATOM 2532 C CA . PRO B 1 54 ? -7.438 23.406 -4.609 1 95.25 54 PRO B CA 1
ATOM 2533 C C . PRO B 1 54 ? -6.211 24.266 -4.895 1 95.25 54 PRO B C 1
ATOM 2535 O O . PRO B 1 54 ? -5.84 24.453 -6.059 1 95.25 54 PRO B O 1
ATOM 2538 N N . SER B 1 55 ? -5.625 24.812 -3.883 1 93.12 55 SER B N 1
ATOM 2539 C CA . SER B 1 55 ? -4.418 25.609 -4.082 1 93.12 55 SER B CA 1
ATOM 2540 C C . SER B 1 55 ? -3.363 24.828 -4.859 1 93.12 55 SER B C 1
ATOM 2542 O O . SER B 1 55 ? -2.662 25.391 -5.707 1 93.12 55 SER B O 1
ATOM 2544 N N . ARG B 1 56 ? -3.227 23.578 -4.598 1 91.44 56 ARG B N 1
ATOM 2545 C CA . ARG B 1 56 ? -2.252 22.703 -5.258 1 91.44 56 ARG B CA 1
ATOM 2546 C C . ARG B 1 56 ? -2.672 22.406 -6.695 1 91.44 56 ARG B C 1
ATOM 2548 O O . ARG B 1 56 ? -1.845 22.438 -7.609 1 91.44 56 ARG B O 1
ATOM 2555 N N . THR B 1 57 ? -3.895 22.078 -6.82 1 89.88 57 THR B N 1
ATOM 2556 C CA . THR B 1 57 ? -4.406 21.781 -8.156 1 89.88 57 THR B CA 1
ATOM 2557 C C . THR B 1 57 ? -4.219 22.984 -9.078 1 89.88 57 THR B C 1
ATOM 2559 O O . THR B 1 57 ? -3.828 22.828 -10.234 1 89.88 57 THR B O 1
ATOM 2562 N N . GLU B 1 58 ? -4.512 24.109 -8.57 1 87.56 58 GLU B N 1
ATOM 2563 C CA . GLU B 1 58 ? -4.359 25.359 -9.32 1 87.56 58 GLU B CA 1
ATOM 2564 C C . GLU B 1 58 ? -2.896 25.625 -9.664 1 87.56 58 GLU B C 1
ATOM 2566 O O . GLU B 1 58 ? -2.58 26.078 -10.758 1 87.56 58 GLU B O 1
ATOM 2571 N N . ALA B 1 59 ? -2.059 25.359 -8.75 1 84.62 59 ALA B N 1
ATOM 2572 C CA . ALA B 1 59 ? -0.626 25.547 -8.969 1 84.62 59 ALA B CA 1
ATOM 2573 C C . ALA B 1 59 ? -0.128 24.688 -10.133 1 84.62 59 ALA B C 1
ATOM 2575 O O . ALA B 1 59 ? 0.778 25.094 -10.867 1 84.62 59 ALA B O 1
ATOM 2576 N N . PHE B 1 60 ? -0.713 23.5 -10.312 1 82.69 60 PHE B N 1
ATOM 2577 C CA . PHE B 1 60 ? -0.353 22.594 -11.398 1 82.69 60 PHE B CA 1
ATOM 2578 C C . PHE B 1 60 ? -1.063 23 -12.688 1 82.69 60 PHE B C 1
ATOM 2580 O O . PHE B 1 60 ? -0.785 22.438 -13.758 1 82.69 60 PHE B O 1
ATOM 2587 N N . GLY B 1 61 ? -1.938 23.938 -12.539 1 80.81 61 GLY B N 1
ATOM 2588 C CA . GLY B 1 61 ? -2.781 24.25 -13.68 1 80.81 61 GLY B CA 1
ATOM 2589 C C . GLY B 1 61 ? -3.75 23.125 -14.023 1 80.81 61 GLY B C 1
ATOM 2590 O O . GLY B 1 61 ? -4.141 22.984 -15.188 1 80.81 61 GLY B O 1
ATOM 2591 N N . ALA B 1 62 ? -3.959 22.312 -13.094 1 76.06 62 ALA B N 1
ATOM 2592 C CA . ALA B 1 62 ? -4.812 21.156 -13.32 1 76.06 62 ALA B CA 1
ATOM 2593 C C . ALA B 1 62 ? -6.238 21.422 -12.844 1 76.06 62 ALA B C 1
ATOM 2595 O O . ALA B 1 62 ? -6.5 22.406 -12.172 1 76.06 62 ALA B O 1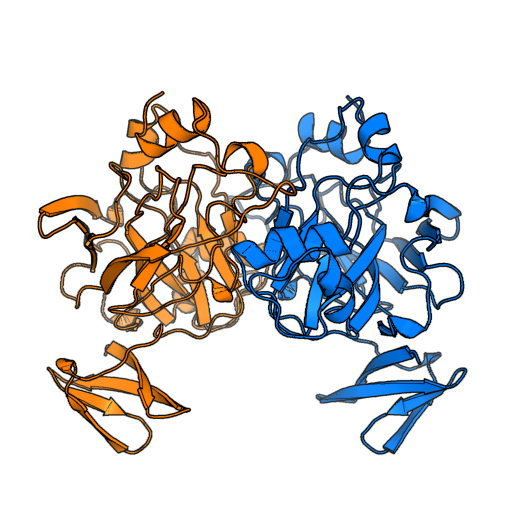
ATOM 2596 N N . LYS B 1 63 ? -7.148 20.672 -13.477 1 80.81 63 LYS B N 1
ATOM 2597 C CA . LYS B 1 63 ? -8.516 20.688 -12.961 1 80.81 63 LYS B CA 1
ATOM 2598 C C . LYS B 1 63 ? -8.648 19.781 -11.742 1 80.81 63 LYS B C 1
ATOM 2600 O O . LYS B 1 63 ? -7.98 18.75 -11.641 1 80.81 63 LYS B O 1
ATOM 2605 N N . THR B 1 64 ? -9.461 20.203 -10.883 1 82.94 64 THR B N 1
ATOM 2606 C CA . THR B 1 64 ? -9.789 19.344 -9.75 1 82.94 64 THR B CA 1
ATOM 2607 C C . THR B 1 64 ? -10.328 18 -10.219 1 82.94 64 THR B C 1
ATOM 2609 O O . THR B 1 64 ? -11.211 17.953 -11.086 1 82.94 64 THR B O 1
ATOM 2612 N N . PRO B 1 65 ? -9.828 17 -9.656 1 88.69 65 PRO B N 1
ATOM 2613 C CA . PRO B 1 65 ? -10.352 15.703 -10.07 1 88.69 65 PRO B CA 1
ATOM 2614 C C . PRO B 1 65 ? -11.836 15.531 -9.742 1 88.69 65 PRO B C 1
ATOM 2616 O O . PRO B 1 65 ? -12.305 16.047 -8.727 1 88.69 65 PRO B O 1
ATOM 2619 N N . ARG B 1 66 ? -12.492 14.797 -10.562 1 89.75 66 ARG B N 1
ATOM 2620 C CA . ARG B 1 66 ? -13.914 14.523 -10.359 1 89.75 66 ARG B CA 1
ATOM 2621 C C . ARG B 1 66 ? -14.133 13.695 -9.102 1 89.75 66 ARG B C 1
ATOM 2623 O O . ARG B 1 66 ? -15.125 13.891 -8.391 1 89.75 66 ARG B O 1
ATOM 2630 N N . TRP B 1 67 ? -13.203 12.758 -8.844 1 93 67 TRP B N 1
ATOM 2631 C CA . TRP B 1 67 ? -13.266 11.859 -7.699 1 93 67 TRP B CA 1
ATOM 2632 C C . TRP B 1 67 ? -11.914 11.789 -6.992 1 93 67 TRP B C 1
ATOM 2634 O O . TRP B 1 67 ? -10.867 12.008 -7.609 1 93 67 TRP B O 1
ATOM 2644 N N . PRO B 1 68 ? -12.07 11.453 -5.691 1 94.75 68 PRO B N 1
ATOM 2645 C CA . PRO B 1 68 ? -10.781 11.258 -5.016 1 94.75 68 PRO B CA 1
ATOM 2646 C C . PRO B 1 68 ? -10.008 10.062 -5.566 1 94.75 68 PRO B C 1
ATOM 2648 O O . PRO B 1 68 ? -10.602 9.07 -5.988 1 94.75 68 PRO B O 1
ATOM 2651 N N . SER B 1 69 ? -8.711 10.156 -5.59 1 94.5 69 SER B N 1
ATOM 2652 C CA . SER B 1 69 ? -7.812 9.055 -5.922 1 94.5 69 SER B CA 1
ATOM 2653 C C . SER B 1 69 ? -6.738 8.883 -4.852 1 94.5 69 SER B C 1
ATOM 2655 O O . SER B 1 69 ? -6.379 9.836 -4.164 1 94.5 69 SER B O 1
ATOM 2657 N N . TYR B 1 70 ? -6.301 7.648 -4.742 1 96.75 70 TYR B N 1
ATOM 2658 C CA . TYR B 1 70 ? -5.492 7.293 -3.582 1 96.75 70 TYR B CA 1
ATOM 2659 C C . TYR B 1 70 ? -4.293 6.445 -3.994 1 96.75 70 TYR B C 1
ATOM 2661 O O . TYR B 1 70 ? -4.301 5.828 -5.062 1 96.75 70 TYR B O 1
ATOM 2669 N N . PHE B 1 71 ? -3.291 6.418 -3.176 1 97.5 71 PHE B N 1
ATOM 2670 C CA . PHE B 1 71 ? -2.201 5.449 -3.191 1 97.5 71 PHE B CA 1
ATOM 2671 C C . PHE B 1 71 ? -1.857 4.996 -1.778 1 97.5 71 PHE B C 1
ATOM 2673 O O . PHE B 1 71 ? -2.512 5.402 -0.815 1 97.5 71 PHE B O 1
ATOM 2680 N N . MET B 1 72 ? -0.88 4.102 -1.656 1 98.25 72 MET B N 1
ATOM 2681 C CA . MET B 1 72 ? -0.546 3.588 -0.331 1 98.25 72 MET B CA 1
ATOM 2682 C C . MET B 1 72 ? 0.939 3.77 -0.036 1 98.25 72 MET B C 1
ATOM 2684 O O . MET B 1 72 ? 1.76 3.793 -0.954 1 98.25 72 MET B O 1
ATOM 2688 N N . LYS B 1 73 ? 1.213 3.926 1.184 1 98.62 73 LYS B N 1
ATOM 2689 C CA . LYS B 1 73 ? 2.566 3.826 1.724 1 98.62 73 LYS B CA 1
ATOM 2690 C C . LYS B 1 73 ? 2.717 2.59 2.604 1 98.62 73 LYS B C 1
ATOM 2692 O O . LYS B 1 73 ? 1.803 2.24 3.354 1 98.62 73 LYS B O 1
ATOM 2697 N N . PRO B 1 74 ? 3.873 1.916 2.502 1 98.69 74 PRO B N 1
ATOM 2698 C CA . PRO B 1 74 ? 4.086 0.792 3.416 1 98.69 74 PRO B CA 1
ATOM 2699 C C . PRO B 1 74 ? 4.215 1.231 4.871 1 98.69 74 PRO B C 1
ATOM 2701 O O . PRO B 1 74 ? 4.531 2.393 5.145 1 98.69 74 PRO B O 1
ATOM 2704 N N . LEU B 1 75 ? 3.996 0.327 5.766 1 98.69 75 LEU B N 1
ATOM 2705 C CA . LEU B 1 75 ? 4.07 0.637 7.191 1 98.69 75 LEU B CA 1
ATOM 2706 C C . LEU B 1 75 ? 5.484 1.045 7.586 1 98.69 75 LEU B C 1
ATOM 2708 O O . LEU B 1 75 ? 5.672 1.813 8.531 1 98.69 75 LEU B O 1
ATOM 2712 N N . THR B 1 76 ? 6.465 0.583 6.836 1 98.75 76 THR B N 1
ATOM 2713 C CA . THR B 1 76 ? 7.852 0.912 7.16 1 98.75 76 THR B CA 1
ATOM 2714 C C . THR B 1 76 ? 8.141 2.383 6.871 1 98.75 76 THR B C 1
ATOM 2716 O O . THR B 1 76 ? 9.156 2.918 7.309 1 98.75 76 THR B O 1
ATOM 2719 N N . ALA B 1 77 ? 7.258 3.049 6.156 1 98.81 77 ALA B N 1
ATOM 2720 C CA . ALA B 1 77 ? 7.41 4.484 5.93 1 98.81 77 ALA B CA 1
ATOM 2721 C C . ALA B 1 77 ? 7.055 5.277 7.184 1 98.81 77 ALA B C 1
ATOM 2723 O O . ALA B 1 77 ? 7.398 6.457 7.297 1 98.81 77 ALA B O 1
ATOM 2724 N N . LEU B 1 78 ? 6.328 4.707 8.094 1 98.88 78 LEU B N 1
ATOM 2725 C CA . LEU B 1 78 ? 5.848 5.395 9.289 1 98.88 78 LEU B CA 1
ATOM 2726 C C . LEU B 1 78 ? 7.012 5.805 10.188 1 98.88 78 LEU B C 1
ATOM 2728 O O . LEU B 1 78 ? 7.91 5.004 10.445 1 98.88 78 LEU B O 1
ATOM 2732 N N . SER B 1 79 ? 7.051 7.031 10.57 1 98.62 79 SER B N 1
ATOM 2733 C CA . SER B 1 79 ? 7.988 7.543 11.562 1 98.62 79 SER B CA 1
ATOM 2734 C C . SER B 1 79 ? 7.32 8.562 12.477 1 98.62 79 SER B C 1
ATOM 2736 O O . SER B 1 79 ? 6.133 8.859 12.328 1 98.62 79 SER B O 1
ATOM 2738 N N . GLY B 1 80 ? 8.062 9.031 13.523 1 98.62 80 GLY B N 1
ATOM 2739 C CA . GLY B 1 80 ? 7.449 9.867 14.539 1 98.62 80 GLY B CA 1
ATOM 2740 C C . GLY B 1 80 ? 8.086 11.242 14.633 1 98.62 80 GLY B C 1
ATOM 2741 O O . GLY B 1 80 ? 8.93 11.602 13.812 1 98.62 80 GLY B O 1
ATOM 2742 N N . HIS B 1 81 ? 7.605 11.992 15.57 1 98.69 81 HIS B N 1
ATOM 2743 C CA . HIS B 1 81 ? 8.094 13.328 15.891 1 98.69 81 HIS B CA 1
ATOM 2744 C C . HIS B 1 81 ? 9.586 13.312 16.188 1 98.69 81 HIS B C 1
ATOM 2746 O O . HIS B 1 81 ? 10.07 12.453 16.922 1 98.69 81 HIS B O 1
ATOM 2752 N N . ARG B 1 82 ? 10.375 14.234 15.461 1 98.69 82 ARG B N 1
ATOM 2753 C CA . ARG B 1 82 ? 11.805 14.461 15.625 1 98.69 82 ARG B CA 1
ATOM 2754 C C . ARG B 1 82 ? 12.617 13.344 14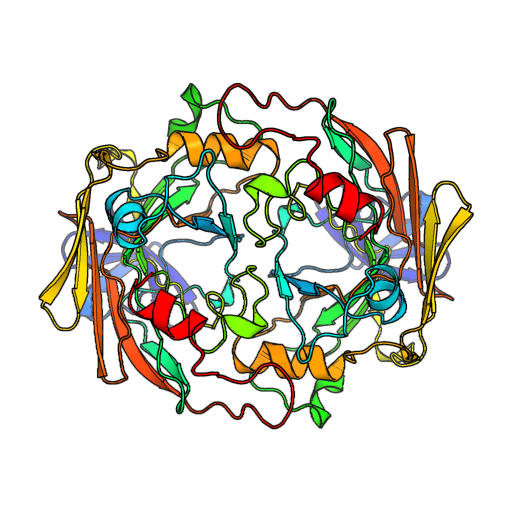.977 1 98.69 82 ARG B C 1
ATOM 2756 O O . ARG B 1 82 ? 13.781 13.133 15.32 1 98.69 82 ARG B O 1
ATOM 2763 N N . ALA B 1 83 ? 11.977 12.562 14.133 1 98.31 83 ALA B N 1
ATOM 2764 C CA . ALA B 1 83 ? 12.703 11.531 13.383 1 98.31 83 ALA B CA 1
ATOM 2765 C C . ALA B 1 83 ? 13.648 12.156 12.359 1 98.31 83 ALA B C 1
ATOM 2767 O O . ALA B 1 83 ? 13.477 13.32 11.984 1 98.31 83 ALA B O 1
ATOM 2768 N N . SER B 1 84 ? 14.633 11.398 11.984 1 98.56 84 SER B N 1
ATOM 2769 C CA . SER B 1 84 ? 15.484 11.727 10.852 1 98.56 84 SER B CA 1
ATOM 2770 C C . SER B 1 84 ? 14.984 11.07 9.57 1 98.56 84 SER B C 1
ATOM 2772 O O . SER B 1 84 ? 14.664 9.883 9.555 1 98.56 84 SER B O 1
ATOM 2774 N N . ILE B 1 85 ? 14.836 11.875 8.539 1 98.62 85 ILE B N 1
ATOM 2775 C CA . ILE B 1 85 ? 14.438 11.406 7.219 1 98.62 85 ILE B CA 1
ATOM 2776 C C . ILE B 1 85 ? 15.656 11.359 6.301 1 98.62 85 ILE B C 1
ATOM 2778 O O . ILE B 1 85 ? 16.297 12.383 6.07 1 98.62 85 ILE B O 1
ATOM 2782 N N . ALA B 1 86 ? 15.898 10.242 5.762 1 98.38 86 ALA B N 1
ATOM 2783 C CA . ALA B 1 86 ? 17.141 10.023 5.02 1 98.38 86 ALA B CA 1
ATOM 2784 C C . ALA B 1 86 ? 16.938 10.297 3.529 1 98.38 86 ALA B C 1
ATOM 2786 O O . ALA B 1 86 ? 16.047 9.719 2.902 1 98.38 86 ALA B O 1
ATOM 2787 N N . ARG B 1 87 ? 17.672 11.086 3.033 1 98.44 87 ARG B N 1
ATOM 2788 C CA . ARG B 1 87 ? 17.781 11.289 1.593 1 98.44 87 ARG B CA 1
ATOM 2789 C C . ARG B 1 87 ? 19.031 10.625 1.04 1 98.44 87 ARG B C 1
ATOM 2791 O O . ARG B 1 87 ? 20.156 10.977 1.426 1 98.44 87 ARG B O 1
ATOM 2798 N N . PRO B 1 88 ? 18.891 9.734 0.119 1 97.81 88 PRO B N 1
ATOM 2799 C CA . PRO B 1 88 ? 20.094 9.102 -0.445 1 97.81 88 PRO B CA 1
ATOM 2800 C C . PRO B 1 88 ? 21 10.094 -1.157 1 97.81 88 PRO B C 1
ATOM 2802 O O . PRO B 1 88 ? 20.516 10.984 -1.863 1 97.81 88 PRO B O 1
ATOM 2805 N N . ARG B 1 89 ? 22.281 9.93 -0.935 1 97.25 89 ARG B N 1
ATOM 2806 C CA . ARG B 1 89 ? 23.266 10.742 -1.652 1 97.25 89 ARG B CA 1
ATOM 2807 C C . ARG B 1 89 ? 23.078 10.617 -3.16 1 97.25 89 ARG B C 1
ATOM 2809 O O . ARG B 1 89 ? 22.828 9.523 -3.672 1 97.25 89 ARG B O 1
ATOM 2816 N N . GLY B 1 90 ? 23.172 11.719 -3.898 1 95.19 90 GLY B N 1
ATOM 2817 C CA . GLY B 1 90 ? 23.031 11.695 -5.344 1 95.19 90 GLY B CA 1
ATOM 2818 C C . GLY B 1 90 ? 21.625 11.977 -5.816 1 95.19 90 GLY B C 1
ATOM 2819 O O . GLY B 1 90 ? 21.375 12.109 -7.016 1 95.19 90 GLY B O 1
ATOM 2820 N N . THR B 1 91 ? 20.688 12.008 -4.906 1 97.62 91 THR B N 1
ATOM 2821 C CA . THR B 1 91 ? 19.328 12.391 -5.262 1 97.62 91 THR B CA 1
ATOM 2822 C C . THR B 1 91 ? 19.109 13.875 -4.98 1 97.62 91 THR B C 1
ATOM 2824 O O . THR B 1 91 ? 19.875 14.5 -4.246 1 97.62 91 THR B O 1
ATOM 2827 N N . GLN B 1 92 ? 17.984 14.414 -5.609 1 97.31 92 GLN B N 1
ATOM 2828 C CA . GLN B 1 92 ? 17.844 15.867 -5.566 1 97.31 92 GLN B CA 1
ATOM 2829 C C . GLN B 1 92 ? 16.438 16.266 -5.148 1 97.31 92 GLN B C 1
ATOM 2831 O O . GLN B 1 92 ? 16.219 17.359 -4.602 1 97.31 92 GLN B O 1
ATOM 2836 N N . TYR B 1 93 ? 15.445 15.461 -5.387 1 98.06 93 TYR B N 1
ATOM 2837 C CA . TYR B 1 93 ? 14.078 15.945 -5.367 1 98.06 93 TYR B CA 1
ATOM 2838 C C . TYR B 1 93 ? 13.266 15.273 -4.266 1 98.06 93 TYR B C 1
ATOM 2840 O O . TYR B 1 93 ? 12.203 14.703 -4.527 1 98.06 93 TYR B O 1
ATOM 2848 N N . LEU B 1 94 ? 13.828 15.32 -3.008 1 98.69 94 LEU B N 1
ATOM 2849 C CA . LEU B 1 94 ? 13.039 14.953 -1.838 1 98.69 94 LEU B CA 1
ATOM 2850 C C . LEU B 1 94 ? 12.102 16.078 -1.429 1 98.69 94 LEU B C 1
ATOM 2852 O O . LEU B 1 94 ? 12.547 17.094 -0.885 1 98.69 94 LEU B O 1
ATOM 2856 N N . ASN B 1 95 ? 10.859 15.898 -1.666 1 98.81 95 ASN B N 1
ATOM 2857 C CA . ASN B 1 95 ? 9.883 16.953 -1.396 1 98.81 95 ASN B CA 1
ATOM 2858 C C . ASN B 1 95 ? 9.125 16.688 -0.095 1 98.81 95 ASN B C 1
ATOM 2860 O O . ASN B 1 95 ? 8.773 15.555 0.209 1 98.81 95 ASN B O 1
ATOM 2864 N N . TYR B 1 96 ? 8.875 17.75 0.631 1 98.88 96 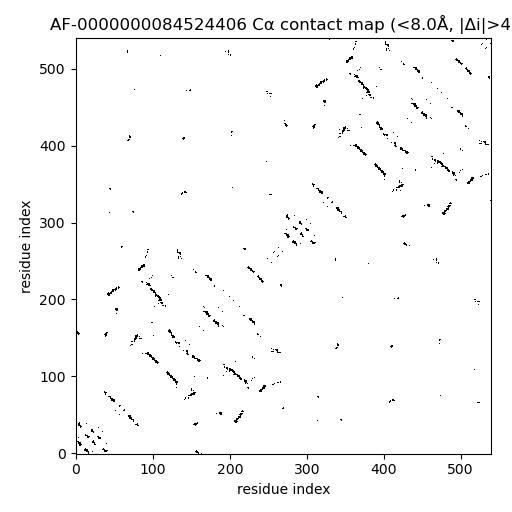TYR B N 1
ATOM 2865 C CA . TYR B 1 96 ? 7.922 17.719 1.734 1 98.88 96 TYR B CA 1
ATOM 2866 C C . TYR B 1 96 ? 6.5 17.969 1.234 1 98.88 96 TYR B C 1
ATOM 2868 O O . TYR B 1 96 ? 6.293 18.719 0.286 1 98.88 96 TYR B O 1
ATOM 2876 N N . GLU B 1 97 ? 5.594 17.344 1.858 1 98.88 97 GLU B N 1
ATOM 2877 C CA . GLU B 1 97 ? 4.168 17.656 1.748 1 98.88 97 GLU B CA 1
ATOM 2878 C C . GLU B 1 97 ? 3.492 17.625 3.115 1 98.88 97 GLU B C 1
ATOM 2880 O O . GLU B 1 97 ? 3.182 16.562 3.645 1 98.88 97 GLU B O 1
ATOM 2885 N N . GLY B 1 98 ? 3.322 18.812 3.705 1 98.88 98 GLY B N 1
ATOM 2886 C CA . GLY B 1 98 ? 2.57 18.875 4.949 1 98.88 98 GLY B CA 1
ATOM 2887 C C . GLY B 1 98 ? 1.107 18.516 4.781 1 98.88 98 GLY B C 1
ATOM 2888 O O . GLY B 1 98 ? 0.438 19.016 3.877 1 98.88 98 GLY B O 1
ATOM 2889 N N . GLU B 1 99 ? 0.65 17.625 5.621 1 98.94 99 GLU B N 1
ATOM 2890 C CA . GLU B 1 99 ? -0.72 17.141 5.512 1 98.94 99 GLU B CA 1
ATOM 2891 C C . GLU B 1 99 ? -1.344 16.938 6.891 1 98.94 99 GLU B C 1
ATOM 2893 O O . GLU B 1 99 ? -0.67 17.094 7.914 1 98.94 99 GLU B O 1
ATOM 2898 N N . ILE B 1 100 ? -2.629 16.672 6.887 1 98.94 100 ILE B N 1
ATOM 2899 C CA . ILE B 1 100 ? -3.35 16.156 8.047 1 98.94 100 ILE B CA 1
ATOM 2900 C C . ILE B 1 100 ? -3.574 14.656 7.902 1 98.94 100 ILE B C 1
ATOM 2902 O O . ILE B 1 100 ? -4.102 14.195 6.887 1 98.94 100 ILE B O 1
ATOM 2906 N N . ALA B 1 101 ? -3.111 13.914 8.875 1 98.94 101 ALA B N 1
ATOM 2907 C CA . ALA B 1 101 ? -3.465 12.5 8.977 1 98.94 101 ALA B CA 1
ATOM 2908 C C . ALA B 1 101 ? -4.84 12.32 9.617 1 98.94 101 ALA B C 1
ATOM 2910 O O . ALA B 1 101 ? -5.062 12.742 10.75 1 98.94 101 ALA B O 1
ATOM 2911 N N . LEU B 1 102 ? -5.746 11.812 8.859 1 98.94 102 LEU B N 1
ATOM 2912 C CA . LEU B 1 102 ? -7.047 11.375 9.359 1 98.94 102 LEU B CA 1
ATOM 2913 C C . LEU B 1 102 ? -6.969 9.945 9.883 1 98.94 102 LEU B C 1
ATOM 2915 O O . LEU B 1 102 ? -6.598 9.023 9.148 1 98.94 102 LEU B O 1
ATOM 2919 N N . VAL B 1 103 ? -7.32 9.727 11.141 1 98.94 103 VAL B N 1
ATOM 2920 C CA . VAL B 1 103 ? -7.113 8.43 11.781 1 98.94 103 VAL B CA 1
ATOM 2921 C C . VAL B 1 103 ? -8.461 7.77 12.055 1 98.94 103 VAL B C 1
ATOM 2923 O O . VAL B 1 103 ? -9.336 8.375 12.68 1 98.94 103 VAL B O 1
ATOM 2926 N N . ILE B 1 104 ? -8.586 6.562 11.641 1 98.94 104 ILE B N 1
ATOM 2927 C CA . ILE B 1 104 ? -9.82 5.793 11.781 1 98.94 104 ILE B CA 1
ATOM 2928 C C . ILE B 1 104 ? -9.93 5.254 13.203 1 98.94 104 ILE B C 1
ATOM 2930 O O . ILE B 1 104 ? -8.953 4.738 13.758 1 98.94 104 ILE B O 1
ATOM 2934 N N . GLY B 1 105 ? -11.141 5.391 13.75 1 98.81 105 GLY B N 1
ATOM 2935 C CA . GLY B 1 105 ? -11.344 5.008 15.141 1 98.81 105 GLY B CA 1
ATOM 2936 C C . GLY B 1 105 ? -12.18 3.752 15.297 1 98.81 105 GLY B C 1
ATOM 2937 O O . GLY B 1 105 ? -12.133 3.098 16.344 1 98.81 105 GLY B O 1
ATOM 2938 N N . LYS B 1 106 ? -12.984 3.457 14.344 1 98.69 106 LYS B N 1
ATOM 2939 C CA . LYS B 1 106 ? -13.852 2.287 14.305 1 98.69 106 LYS B CA 1
ATOM 2940 C C . LYS B 1 106 ? -13.758 1.582 12.953 1 98.69 106 LYS B C 1
ATOM 2942 O O . LYS B 1 106 ? -13.539 2.225 11.922 1 98.69 106 LYS B O 1
ATOM 2947 N N . LYS B 1 107 ? -13.922 0.223 13 1 98.81 107 LYS B N 1
ATOM 2948 C CA . LYS B 1 107 ? -13.961 -0.522 11.75 1 98.81 107 LYS B CA 1
ATOM 2949 C C . LYS B 1 107 ? -15.039 0.019 10.82 1 98.81 107 LYS B C 1
ATOM 2951 O O . LYS B 1 107 ? -16.203 0.113 11.203 1 98.81 107 LYS B O 1
ATOM 2956 N N . ALA B 1 108 ? -14.656 0.409 9.609 1 98.75 108 ALA B N 1
ATOM 2957 C CA . ALA B 1 108 ? -15.57 1.044 8.656 1 98.75 108 ALA B CA 1
ATOM 2958 C C . ALA B 1 108 ? -15.703 0.211 7.387 1 98.75 108 ALA B C 1
ATOM 2960 O O . ALA B 1 108 ? -14.719 -0.009 6.672 1 98.75 108 ALA B O 1
ATOM 2961 N N . LYS B 1 109 ? -16.797 -0.329 7.094 1 98.12 109 LYS B N 1
ATOM 2962 C CA . LYS B 1 109 ? -17.188 -1.032 5.875 1 98.12 109 LYS B CA 1
ATOM 2963 C C . LYS B 1 109 ? -18.547 -0.567 5.383 1 98.12 109 LYS B C 1
ATOM 2965 O O . LYS B 1 109 ? -19.547 -0.671 6.109 1 98.12 109 LYS B O 1
ATOM 2970 N N . ASN B 1 110 ? -18.562 -0.033 4.238 1 96.69 110 ASN B N 1
ATOM 2971 C CA . ASN B 1 110 ? -19.812 0.443 3.641 1 96.69 110 ASN B CA 1
ATOM 2972 C C . ASN B 1 110 ? -20.516 1.462 4.539 1 96.69 110 ASN B C 1
ATOM 2974 O O . ASN B 1 110 ? -21.688 1.309 4.859 1 96.69 110 ASN B O 1
ATOM 2978 N N . VAL B 1 111 ? -19.75 2.451 4.934 1 97.25 111 VAL B N 1
ATOM 2979 C CA . VAL B 1 111 ? -20.25 3.512 5.809 1 97.25 111 VAL B CA 1
ATOM 2980 C C . VAL B 1 111 ? -20.859 4.629 4.969 1 97.25 111 VAL B C 1
ATOM 2982 O O . VAL B 1 111 ? -20.312 5.016 3.936 1 97.25 111 VAL B O 1
ATOM 2985 N N . SER B 1 112 ? -22.016 5.117 5.348 1 96.69 112 SER B N 1
ATOM 2986 C CA . SER B 1 112 ? -22.641 6.246 4.656 1 96.69 112 SER B CA 1
ATOM 2987 C C . SER B 1 112 ? -21.891 7.547 4.949 1 96.69 112 SER B C 1
ATOM 2989 O O . SER B 1 112 ? -21.188 7.648 5.949 1 96.69 112 SER B O 1
ATOM 2991 N N . ARG B 1 113 ? -22.109 8.539 4.121 1 95.56 113 ARG B N 1
ATOM 2992 C CA . ARG B 1 113 ? -21.484 9.844 4.332 1 95.56 113 ARG B CA 1
ATOM 2993 C C . ARG B 1 113 ? -21.922 10.445 5.664 1 95.56 113 ARG B C 1
ATOM 2995 O O . ARG B 1 113 ? -21.109 11.008 6.395 1 95.56 113 ARG B O 1
ATOM 3002 N N . SER B 1 114 ? -23.172 10.305 5.973 1 96.38 114 SER B N 1
ATOM 3003 C CA . SER B 1 114 ? -23.734 10.938 7.16 1 96.38 114 SER B CA 1
ATOM 3004 C C . SER B 1 114 ? -23.156 10.328 8.438 1 96.38 114 SER B C 1
ATOM 3006 O O . SER B 1 114 ? -23.062 11.008 9.461 1 96.38 114 SER B O 1
ATOM 3008 N N . GLU B 1 115 ? -22.703 9.055 8.367 1 97.69 115 GLU B N 1
ATOM 3009 C CA . GLU B 1 115 ? -22.219 8.375 9.562 1 97.69 115 GLU B CA 1
ATOM 3010 C C . GLU B 1 115 ? -20.688 8.406 9.641 1 97.69 115 GLU B C 1
ATOM 3012 O O . GLU B 1 115 ? -20.109 8.094 10.68 1 97.69 115 GLU B O 1
ATOM 3017 N N . ALA B 1 116 ? -20.094 8.828 8.602 1 98.06 116 ALA B N 1
ATOM 3018 C CA . ALA B 1 116 ? -18.656 8.703 8.445 1 98.06 116 ALA B CA 1
ATOM 3019 C C . ALA B 1 116 ? -17.922 9.422 9.57 1 98.06 116 ALA B C 1
ATOM 3021 O O . ALA B 1 116 ? -16.875 8.953 10.047 1 98.06 116 ALA B O 1
ATOM 3022 N N . TRP B 1 117 ? -18.484 10.516 10.062 1 98.12 117 TRP B N 1
ATOM 3023 C CA . TRP B 1 117 ? -17.844 11.32 11.102 1 98.12 117 TRP B CA 1
ATOM 3024 C C . TRP B 1 117 ? -17.703 10.516 12.391 1 98.12 117 TRP B C 1
ATOM 3026 O O . TRP B 1 117 ? -16.797 10.773 13.195 1 98.12 117 TRP B O 1
ATOM 3036 N N . ASN B 1 118 ? -18.516 9.461 12.57 1 98.31 118 ASN B N 1
ATOM 3037 C CA . ASN B 1 118 ? -18.531 8.648 13.781 1 98.31 118 ASN B CA 1
ATOM 3038 C C . ASN B 1 118 ? -17.375 7.637 13.781 1 98.31 118 ASN B C 1
ATOM 3040 O O . ASN B 1 118 ? -17.141 6.957 14.781 1 98.31 118 ASN B O 1
ATOM 3044 N N . TYR B 1 119 ? -16.656 7.586 12.719 1 98.88 119 TYR B N 1
ATOM 3045 C CA . TYR B 1 119 ? -15.633 6.562 12.578 1 98.88 119 TYR B CA 1
ATOM 3046 C C . TYR B 1 119 ? -14.242 7.16 12.727 1 98.88 119 TYR B C 1
ATOM 3048 O O . TYR B 1 119 ? -13.234 6.48 12.516 1 98.88 119 TYR B O 1
ATOM 3056 N N . ILE B 1 120 ? -14.156 8.391 13.109 1 98.75 120 ILE B N 1
ATOM 3057 C CA . ILE B 1 120 ? -12.883 9.094 13.188 1 98.75 120 ILE B CA 1
ATOM 3058 C C . ILE B 1 120 ? -12.398 9.109 14.641 1 98.75 120 ILE B C 1
ATOM 3060 O O . ILE B 1 120 ? -13.125 9.531 15.539 1 98.75 120 ILE B O 1
ATOM 3064 N N . ALA B 1 121 ? -11.18 8.586 14.859 1 98.69 121 ALA B N 1
ATOM 3065 C CA . ALA B 1 121 ? -10.531 8.703 16.156 1 98.69 121 ALA B CA 1
ATOM 3066 C C . ALA B 1 121 ? -10.008 10.117 16.391 1 98.69 121 ALA B C 1
ATOM 3068 O O . ALA B 1 121 ? -10.125 10.664 17.5 1 98.69 121 ALA B O 1
ATOM 3069 N N . GLY B 1 122 ? -9.398 10.688 15.297 1 98.69 122 GLY B N 1
ATOM 3070 C CA . GLY B 1 122 ? -8.805 12.016 15.422 1 98.69 122 GLY B CA 1
ATOM 3071 C C . GLY B 1 122 ? -7.895 12.375 14.266 1 98.69 122 GLY B C 1
ATOM 3072 O O . GLY B 1 122 ? -8.039 11.836 13.164 1 98.69 122 GLY B O 1
ATOM 3073 N N . TYR B 1 123 ? -7.02 13.375 14.523 1 98.81 123 TYR B N 1
ATOM 3074 C CA . TYR B 1 123 ? -6.164 13.977 13.508 1 98.81 123 TYR B CA 1
ATOM 3075 C C . TYR B 1 123 ? -4.75 14.18 14.031 1 98.81 123 TYR B C 1
ATOM 3077 O O . TYR B 1 123 ? -4.539 14.281 15.242 1 98.81 123 TYR B O 1
ATOM 3085 N N . SER B 1 124 ? -3.838 14.273 13.164 1 98.88 124 SER B N 1
ATOM 3086 C CA . SER B 1 124 ? -2.453 14.57 13.516 1 98.88 124 SER B CA 1
ATOM 3087 C C . SER B 1 124 ? -1.725 15.258 12.359 1 98.88 124 SER B C 1
ATOM 3089 O O . SER B 1 124 ? -2.043 15.023 11.195 1 98.88 124 SER B O 1
ATOM 3091 N N . PRO B 1 125 ? -0.775 16.156 12.688 1 98.88 125 PRO B N 1
ATOM 3092 C CA . PRO B 1 125 ? 0.138 16.578 11.617 1 98.88 125 PRO B CA 1
ATOM 3093 C C . PRO B 1 125 ? 0.89 15.414 10.984 1 98.88 125 PRO B C 1
ATOM 3095 O O . PRO B 1 125 ? 1.218 14.438 11.672 1 98.88 125 PRO B O 1
ATOM 3098 N N . ALA B 1 126 ? 1.14 15.5 9.75 1 98.94 126 ALA B N 1
ATOM 3099 C CA . ALA B 1 126 ? 1.896 14.492 9.008 1 98.94 126 ALA B CA 1
ATOM 3100 C C . ALA B 1 126 ? 2.705 15.133 7.883 1 98.94 126 ALA B C 1
ATOM 3102 O O . ALA B 1 126 ? 2.416 16.25 7.461 1 98.94 126 ALA B O 1
ATOM 3103 N N . ILE B 1 127 ? 3.723 14.477 7.477 1 98.94 127 ILE B N 1
ATOM 3104 C CA . ILE B 1 127 ? 4.453 14.852 6.273 1 98.94 127 ILE B CA 1
ATOM 3105 C C . ILE B 1 127 ? 4.504 13.664 5.309 1 98.94 127 ILE B C 1
ATOM 3107 O O . ILE B 1 127 ? 4.953 12.578 5.672 1 98.94 127 ILE B O 1
ATOM 3111 N N . ASP B 1 128 ? 3.988 13.828 4.129 1 98.88 128 ASP B N 1
ATOM 3112 C CA . ASP B 1 128 ? 4.094 12.859 3.041 1 98.88 128 ASP B CA 1
ATOM 3113 C C . ASP B 1 128 ? 5.312 13.148 2.17 1 98.88 128 ASP B C 1
ATOM 3115 O O . ASP B 1 128 ? 5.188 13.727 1.09 1 98.88 128 ASP B O 1
ATOM 3119 N N . PHE B 1 129 ? 6.469 12.664 2.568 1 98.94 129 PHE B N 1
ATOM 3120 C CA . PHE B 1 129 ? 7.691 12.875 1.801 1 98.94 129 PHE B CA 1
ATOM 3121 C C . PHE B 1 129 ? 7.66 12.086 0.5 1 98.94 129 PHE B C 1
ATOM 3123 O O . PHE B 1 129 ? 7.051 11.016 0.435 1 98.94 129 PHE B O 1
ATOM 3130 N N . GLY B 1 130 ? 8.266 12.594 -0.467 1 98.25 130 GLY B N 1
ATOM 3131 C CA . GLY B 1 130 ? 8.43 11.914 -1.738 1 98.25 130 GLY B CA 1
ATOM 3132 C C . GLY B 1 130 ? 9.75 12.203 -2.412 1 98.25 130 GLY B C 1
ATOM 3133 O O . GLY B 1 130 ? 10.172 13.367 -2.492 1 98.25 130 GLY B O 1
ATOM 3134 N N . LEU B 1 131 ? 10.469 11.234 -2.842 1 98.31 131 LEU B N 1
ATOM 3135 C CA . LEU B 1 131 ? 11.703 11.367 -3.604 1 98.31 131 LEU B CA 1
ATOM 3136 C C . LEU B 1 131 ? 11.445 11.195 -5.098 1 98.31 131 LEU B C 1
ATOM 3138 O O . LEU B 1 131 ? 11.523 10.086 -5.629 1 98.31 131 LEU B O 1
ATOM 3142 N N . HIS B 1 132 ? 11.266 12.312 -5.785 1 97.5 132 HIS B N 1
ATOM 3143 C CA . HIS B 1 132 ? 10.727 12.312 -7.145 1 97.5 132 HIS B CA 1
ATOM 3144 C C . HIS B 1 132 ? 11.789 11.883 -8.156 1 97.5 132 HIS B C 1
ATOM 3146 O O . HIS B 1 132 ? 11.477 11.633 -9.32 1 97.5 132 HIS B O 1
ATOM 3152 N N . ASP B 1 133 ? 13.047 11.656 -7.754 1 97.44 133 ASP B N 1
ATOM 3153 C CA . ASP B 1 133 ? 14.094 11.086 -8.594 1 97.44 133 ASP B CA 1
ATOM 3154 C C . ASP B 1 133 ? 13.664 9.727 -9.148 1 97.44 133 ASP B C 1
ATOM 3156 O O . ASP B 1 133 ? 14.211 9.258 -10.148 1 97.44 133 ASP B O 1
ATOM 3160 N N . PHE B 1 134 ? 12.672 9.07 -8.523 1 96.31 134 PHE B N 1
ATOM 3161 C CA . PHE B 1 134 ? 12.266 7.73 -8.93 1 96.31 134 PHE B CA 1
ATOM 3162 C C . PHE B 1 134 ? 10.93 7.77 -9.664 1 96.31 134 PHE B C 1
ATOM 3164 O O . PHE B 1 134 ? 10.328 6.723 -9.922 1 96.31 134 PHE B O 1
ATOM 3171 N N . ARG B 1 135 ? 10.398 8.914 -9.969 1 93.31 135 ARG B N 1
ATOM 3172 C CA . ARG B 1 135 ? 9.062 9.047 -10.539 1 93.31 135 ARG B CA 1
ATOM 3173 C C . ARG B 1 135 ? 8.961 8.32 -11.875 1 93.31 135 ARG B C 1
ATOM 3175 O O . ARG B 1 135 ? 7.953 7.66 -12.156 1 93.31 135 ARG B O 1
ATOM 3182 N N . THR B 1 136 ? 9.977 8.336 -12.672 1 88.31 136 THR B N 1
ATOM 3183 C CA . THR B 1 136 ? 9.961 7.727 -13.992 1 88.31 136 THR B CA 1
ATOM 3184 C C . THR B 1 136 ? 9.75 6.219 -13.891 1 88.31 136 THR B C 1
ATOM 3186 O O . THR B 1 136 ? 9.07 5.625 -14.727 1 88.31 136 THR B O 1
ATOM 3189 N N . SER B 1 137 ? 10.25 5.641 -12.914 1 87.56 137 SER B N 1
ATOM 3190 C CA . SER B 1 137 ? 10.203 4.188 -12.789 1 87.56 137 SER B CA 1
ATOM 3191 C C . SER B 1 137 ? 9.016 3.742 -11.938 1 87.56 137 SER B C 1
ATOM 3193 O O . SER B 1 137 ? 8.75 2.545 -11.82 1 87.56 137 SER B O 1
ATOM 3195 N N . ASP B 1 138 ? 8.258 4.656 -11.383 1 89.12 138 ASP B N 1
ATOM 3196 C CA . ASP B 1 138 ? 7.234 4.301 -10.406 1 89.12 138 ASP B CA 1
ATOM 3197 C C . ASP B 1 138 ? 5.887 4.074 -11.078 1 89.12 138 ASP B C 1
ATOM 3199 O O . ASP B 1 138 ? 4.934 3.627 -10.438 1 89.12 138 ASP B O 1
ATOM 3203 N N . ALA B 1 139 ? 5.75 4.32 -12.32 1 79.38 139 ALA B N 1
ATOM 3204 C CA . ALA B 1 139 ? 4.598 4 -13.156 1 79.38 139 ALA B CA 1
ATOM 3205 C C . ALA B 1 139 ? 3.305 4.531 -12.539 1 79.38 139 ALA B C 1
ATOM 3207 O O . ALA B 1 139 ? 2.264 3.873 -12.602 1 79.38 139 ALA B O 1
ATOM 3208 N N . GLY B 1 140 ? 3.357 5.594 -11.688 1 84.06 140 GLY B N 1
ATOM 3209 C CA . GLY B 1 140 ? 2.186 6.254 -11.133 1 84.06 140 GLY B CA 1
ATOM 3210 C C . GLY B 1 140 ? 1.738 5.656 -9.812 1 84.06 140 GLY B C 1
ATOM 3211 O O . GLY B 1 140 ? 0.861 6.207 -9.141 1 84.06 140 GLY B O 1
ATOM 3212 N N . SER B 1 141 ? 2.342 4.602 -9.359 1 89.69 141 SER B N 1
ATOM 3213 C CA . SER B 1 141 ? 1.876 3.914 -8.164 1 89.69 141 SER B CA 1
ATOM 3214 C C . SER B 1 141 ? 2.426 4.566 -6.898 1 89.69 141 SER B C 1
ATOM 3216 O O . SER B 1 141 ? 1.896 4.359 -5.805 1 89.69 141 SER B O 1
ATOM 3218 N N . MET B 1 142 ? 3.518 5.211 -6.988 1 93.56 142 MET B N 1
ATOM 3219 C CA . MET B 1 142 ? 4.082 6.074 -5.953 1 93.56 142 MET B CA 1
ATOM 3220 C C . MET B 1 142 ? 4.824 5.25 -4.906 1 93.56 142 MET B C 1
ATOM 3222 O O . MET B 1 142 ? 5.305 5.793 -3.912 1 93.56 142 MET B O 1
ATOM 3226 N N . LEU B 1 143 ? 5.016 3.959 -5.078 1 96.44 143 LEU B N 1
ATOM 3227 C CA . LEU B 1 143 ? 5.633 3.152 -4.031 1 96.44 143 LEU B CA 1
ATOM 3228 C C . LEU B 1 143 ? 7.078 3.584 -3.797 1 96.44 143 LEU B C 1
ATOM 3230 O O . LEU B 1 143 ? 7.465 3.871 -2.662 1 96.44 143 LEU B O 1
ATOM 3234 N N . ARG B 1 144 ? 7.875 3.732 -4.863 1 94.62 144 ARG B N 1
ATOM 3235 C CA . ARG B 1 144 ? 9.281 4.09 -4.695 1 94.62 144 ARG B CA 1
ATOM 3236 C C . ARG B 1 144 ? 9.43 5.547 -4.273 1 94.62 144 ARG B C 1
ATOM 3238 O O . ARG B 1 144 ? 10.289 5.879 -3.457 1 94.62 144 ARG B O 1
ATOM 3245 N N . VAL B 1 145 ? 8.609 6.344 -4.812 1 97 145 VAL B N 1
ATOM 3246 C CA . VAL B 1 145 ? 8.695 7.777 -4.559 1 97 145 VAL B CA 1
ATOM 3247 C C . VAL B 1 145 ? 8.281 8.07 -3.117 1 97 145 VAL B C 1
ATOM 3249 O O . VAL B 1 145 ? 8.984 8.789 -2.398 1 97 145 VAL B O 1
ATOM 3252 N N . LYS B 1 146 ? 7.168 7.438 -2.709 1 98.19 146 LYS B N 1
ATOM 3253 C CA . LYS B 1 146 ? 6.516 7.848 -1.468 1 98.19 146 LYS B CA 1
ATOM 3254 C C . LYS B 1 146 ? 6.758 6.832 -0.357 1 98.19 146 LYS B C 1
ATOM 3256 O O . LYS B 1 146 ? 6.547 7.125 0.82 1 98.19 146 LYS B O 1
ATOM 3261 N N . GLY B 1 147 ? 7.207 5.645 -0.661 1 98.25 147 GLY B N 1
ATOM 3262 C CA . GLY B 1 147 ? 7.117 4.531 0.271 1 98.25 147 GLY B CA 1
ATOM 3263 C C . GLY B 1 147 ? 8.43 4.223 0.961 1 98.25 147 GLY B C 1
ATOM 3264 O O . GLY B 1 147 ? 8.562 3.193 1.628 1 98.25 147 GLY B O 1
ATOM 3265 N N . GLN B 1 148 ? 9.461 5.055 0.821 1 98.19 148 GLN B N 1
ATOM 3266 C CA . GLN B 1 148 ? 10.758 4.781 1.437 1 98.19 148 GLN B CA 1
ATOM 3267 C C . GLN B 1 148 ? 10.648 4.785 2.959 1 98.19 148 GLN B C 1
ATOM 3269 O O . GLN B 1 148 ? 9.781 5.445 3.527 1 98.19 148 GLN B O 1
ATOM 3274 N N . ASP B 1 149 ? 11.531 4.07 3.625 1 98.75 149 ASP B N 1
ATOM 3275 C CA . ASP B 1 149 ? 11.539 3.973 5.082 1 98.75 149 ASP B CA 1
ATOM 3276 C C . ASP B 1 149 ? 11.547 5.359 5.723 1 98.75 149 ASP B C 1
ATOM 3278 O O . ASP B 1 149 ? 12.375 6.207 5.375 1 98.75 149 ASP B O 1
ATOM 3282 N N . GLY B 1 150 ? 10.531 5.582 6.578 1 98.75 150 GLY B N 1
ATOM 3283 C CA . GLY B 1 150 ? 10.5 6.797 7.375 1 98.75 150 GLY B CA 1
ATOM 3284 C C . GLY B 1 150 ? 9.797 7.949 6.684 1 98.75 150 GLY B C 1
ATOM 3285 O O . GLY B 1 150 ? 9.57 9 7.285 1 98.75 150 GLY B O 1
ATOM 3286 N N . PHE B 1 151 ? 9.312 7.801 5.449 1 98.94 151 PHE B N 1
ATOM 3287 C CA . PHE B 1 151 ? 8.852 8.883 4.59 1 98.94 151 PHE B CA 1
ATOM 3288 C C . PHE B 1 151 ? 7.453 9.336 4.992 1 98.94 151 PHE B C 1
ATOM 3290 O O . PHE B 1 151 ? 6.805 10.086 4.262 1 98.94 151 PHE B O 1
ATOM 3297 N N . CYS B 1 152 ? 6.992 8.891 6.195 1 98.94 152 CYS B N 1
ATOM 3298 C CA . CYS B 1 152 ? 5.672 9.312 6.648 1 98.94 152 CYS B CA 1
ATOM 3299 C C . CYS B 1 152 ? 5.684 9.625 8.141 1 98.94 152 CYS B C 1
ATOM 3301 O O . CYS B 1 152 ? 5.066 8.914 8.93 1 98.94 152 CYS B O 1
ATOM 3303 N N . PRO B 1 153 ? 6.277 10.68 8.531 1 98.94 153 PRO B N 1
ATOM 3304 C CA . PRO B 1 153 ? 6.156 11.109 9.922 1 98.94 153 PRO B CA 1
ATOM 3305 C C . PRO B 1 153 ? 4.746 11.562 10.281 1 98.94 153 PRO B C 1
ATOM 3307 O O . PRO B 1 153 ? 4.102 12.273 9.508 1 98.94 153 PRO B O 1
ATOM 3310 N N . ILE B 1 154 ? 4.32 11.102 11.344 1 98.94 154 ILE B N 1
ATOM 3311 C CA . ILE B 1 154 ? 3.047 11.523 11.922 1 98.94 154 ILE B CA 1
ATOM 3312 C C . ILE B 1 154 ? 3.232 11.859 13.398 1 98.94 154 ILE B C 1
ATOM 3314 O O . ILE B 1 154 ? 3.9 11.125 14.125 1 98.94 154 ILE B O 1
ATOM 3318 N N . GLY B 1 155 ? 2.705 12.938 13.836 1 98.56 155 GLY B N 1
ATOM 3319 C CA . GLY B 1 155 ? 2.742 13.234 15.258 1 98.56 155 GLY B CA 1
ATOM 3320 C C . GLY B 1 155 ? 2.906 14.719 15.555 1 98.56 155 GLY B C 1
ATOM 3321 O O . GLY B 1 155 ? 2.609 15.562 14.711 1 98.56 155 GLY B O 1
ATOM 3322 N N . PRO B 1 156 ? 3.213 15.117 16.781 1 98 156 PRO B N 1
ATOM 3323 C CA . PRO B 1 156 ? 3.686 14.234 17.844 1 98 156 PRO B CA 1
ATOM 3324 C C . PRO B 1 156 ? 2.549 13.484 18.531 1 98 156 PRO B C 1
ATOM 3326 O O . PRO B 1 156 ? 2.791 12.484 19.219 1 98 156 PRO B O 1
ATOM 3329 N N . SER B 1 157 ? 1.349 13.984 18.375 1 98.12 157 SER B N 1
ATOM 3330 C CA . SER B 1 157 ? 0.234 13.383 19.094 1 98.12 157 SER B CA 1
ATOM 3331 C C . SER B 1 157 ? -0.986 13.219 18.203 1 98.12 157 SER B C 1
ATOM 3333 O O . SER B 1 157 ? -1.025 13.75 17.094 1 98.12 157 SER B O 1
ATOM 3335 N N . LEU B 1 158 ? -1.878 12.398 18.594 1 98.56 158 LEU B N 1
ATOM 3336 C CA . LEU B 1 158 ? -3.213 12.297 18.016 1 98.56 158 LEU B CA 1
ATOM 3337 C C . LEU B 1 158 ? -4.184 13.242 18.719 1 98.56 158 LEU B C 1
ATOM 3339 O O . LEU B 1 158 ? -4.391 13.133 19.922 1 98.56 158 LEU B O 1
ATOM 3343 N N . ILE B 1 159 ? -4.703 14.195 17.984 1 97.88 159 ILE B N 1
ATOM 3344 C CA . ILE B 1 159 ? -5.734 15.109 18.453 1 97.88 159 ILE B CA 1
ATOM 3345 C C . ILE B 1 159 ? -7.105 14.445 18.359 1 97.88 159 ILE B C 1
ATOM 3347 O O . ILE B 1 159 ? -7.543 14.078 17.266 1 97.88 159 ILE B O 1
ATOM 3351 N N . HIS B 1 160 ? -7.738 14.336 19.453 1 97.44 160 HIS B N 1
ATOM 3352 C CA . HIS B 1 160 ? -9.023 13.656 19.438 1 97.44 160 HIS B CA 1
ATOM 3353 C C . HIS B 1 160 ? -10.031 14.398 18.562 1 97.44 160 HIS B C 1
ATOM 3355 O O . HIS B 1 160 ? -10.086 15.633 18.578 1 97.44 160 HIS B O 1
ATOM 3361 N N . ALA B 1 161 ? -10.898 13.688 17.906 1 97.5 161 ALA B N 1
ATOM 3362 C CA . ALA B 1 161 ? -11.844 14.242 16.953 1 97.5 161 ALA B CA 1
ATOM 3363 C C . ALA B 1 161 ? -12.75 15.281 17.594 1 97.5 161 ALA B C 1
ATOM 3365 O O . ALA B 1 161 ? -13.172 16.25 16.953 1 97.5 161 ALA B O 1
ATOM 3366 N N . SER B 1 162 ? -13.055 15.133 18.828 1 96.5 162 SER B N 1
ATOM 3367 C CA . SER B 1 162 ? -14.008 16 19.5 1 96.5 162 SER B CA 1
ATOM 3368 C C . SER B 1 162 ? -13.375 17.344 19.875 1 96.5 162 SER B C 1
ATOM 3370 O O . SER B 1 162 ? -14.078 18.281 20.25 1 96.5 162 SER B O 1
ATOM 3372 N N . GLU B 1 163 ? -12.117 17.484 19.719 1 95.38 163 GLU B N 1
ATOM 3373 C CA . GLU B 1 163 ? -11.406 18.656 20.219 1 95.38 163 GLU B CA 1
ATOM 3374 C C . GLU B 1 163 ? -11.305 19.734 19.156 1 95.38 163 GLU B C 1
ATOM 3376 O O . GLU B 1 163 ? -10.898 20.859 19.438 1 95.38 163 GLU B O 1
ATOM 3381 N N . VAL B 1 164 ? -11.695 19.328 17.984 1 96.69 164 VAL B N 1
ATOM 3382 C CA . VAL B 1 164 ? -11.508 20.281 16.891 1 96.69 164 VAL B CA 1
ATOM 3383 C C . VAL B 1 164 ? -12.703 20.234 15.953 1 96.69 164 VAL B C 1
ATOM 3385 O O . VAL B 1 164 ? -13.477 19.266 15.969 1 96.69 164 VAL B O 1
ATOM 3388 N N . ASP B 1 165 ? -12.82 21.328 15.188 1 97.56 165 ASP B N 1
ATOM 3389 C CA . ASP B 1 165 ? -13.719 21.359 14.039 1 97.56 165 ASP B CA 1
ATOM 3390 C C . ASP B 1 165 ? -12.984 20.953 12.766 1 97.56 165 ASP B C 1
ATOM 3392 O O . ASP B 1 165 ? -12.195 21.719 12.219 1 97.56 165 ASP B O 1
ATOM 3396 N N . PRO B 1 166 ? -13.25 19.781 12.266 1 97.44 166 PRO B N 1
ATOM 3397 C CA . PRO B 1 166 ? -12.492 19.297 11.109 1 97.44 166 PRO B CA 1
ATOM 3398 C C . PRO B 1 166 ? -12.703 20.156 9.859 1 97.44 166 PRO B C 1
ATOM 3400 O O . PRO B 1 166 ? -11.953 20.031 8.883 1 97.44 166 PRO B O 1
ATOM 3403 N N . HIS B 1 167 ? -13.664 21.016 9.859 1 97.69 167 HIS B N 1
ATOM 3404 C CA . HIS B 1 167 ? -13.969 21.859 8.703 1 97.69 167 HIS B CA 1
ATOM 3405 C C . HIS B 1 167 ? -13.219 23.188 8.773 1 97.69 167 HIS B C 1
ATOM 3407 O O . HIS B 1 167 ? -13.344 24.031 7.875 1 97.69 167 HIS B O 1
ATOM 3413 N N . ASN B 1 168 ? -12.484 23.344 9.758 1 98.19 168 ASN B N 1
ATOM 3414 C CA . ASN B 1 168 ? -11.773 24.594 9.961 1 98.19 168 ASN B CA 1
ATOM 3415 C C . ASN B 1 168 ? -10.453 24.391 10.68 1 98.19 168 ASN B C 1
ATOM 3417 O O . ASN B 1 168 ? -10.203 24.984 11.727 1 98.19 168 ASN B O 1
ATOM 3421 N N . LEU B 1 169 ? -9.586 23.594 10.141 1 98.62 169 LEU B N 1
ATOM 3422 C CA . LEU B 1 169 ? -8.219 23.375 10.625 1 98.62 169 LEU B CA 1
ATOM 3423 C C . LEU B 1 169 ? -7.211 24.078 9.719 1 98.62 169 LEU B C 1
ATOM 3425 O O . LEU B 1 169 ? -7.156 23.812 8.516 1 98.62 169 LEU B O 1
ATOM 3429 N N . THR B 1 170 ? -6.477 24.984 10.281 1 98.81 170 THR B N 1
ATOM 3430 C CA . THR B 1 170 ? -5.379 25.594 9.539 1 98.81 170 THR B CA 1
ATOM 3431 C C . THR B 1 170 ? -4.129 24.719 9.602 1 98.81 170 THR B C 1
ATOM 3433 O O . THR B 1 170 ? -3.674 24.344 10.68 1 98.81 170 THR B O 1
ATOM 3436 N N . LEU B 1 171 ? -3.631 24.391 8.453 1 98.88 171 LEU B N 1
ATOM 3437 C CA . LEU B 1 171 ? -2.428 23.578 8.281 1 98.88 171 LEU B CA 1
ATOM 3438 C C . LEU B 1 171 ? -1.264 24.453 7.801 1 98.88 171 LEU B C 1
ATOM 3440 O O . LEU B 1 171 ? -1.404 25.219 6.844 1 98.88 171 LEU B O 1
ATOM 3444 N N . ARG B 1 172 ? -0.102 24.359 8.469 1 98.88 172 ARG B N 1
ATOM 3445 C CA . ARG B 1 172 ? 1.101 25.078 8.062 1 98.88 172 ARG B CA 1
ATOM 3446 C C . ARG B 1 172 ? 2.307 24.141 8.016 1 98.88 172 ARG B C 1
ATOM 3448 O O . ARG B 1 172 ? 2.463 23.281 8.875 1 98.88 172 ARG B O 1
ATOM 3455 N N . THR B 1 173 ? 3.072 24.328 7.055 1 98.94 173 THR B N 1
ATOM 3456 C CA . THR B 1 173 ? 4.375 23.672 6.957 1 98.94 173 THR B CA 1
ATOM 3457 C C . THR B 1 173 ? 5.5 24.703 7.047 1 98.94 173 THR B C 1
ATOM 3459 O O . THR B 1 173 ? 5.41 25.781 6.461 1 98.94 173 THR B O 1
ATOM 3462 N N . TYR B 1 174 ? 6.512 24.359 7.781 1 98.94 174 TYR B N 1
ATOM 3463 C CA . TYR B 1 174 ? 7.711 25.188 7.922 1 98.94 174 TYR B CA 1
ATOM 3464 C C . TYR B 1 174 ? 8.945 24.453 7.414 1 98.94 174 TYR B C 1
ATOM 3466 O O . TYR B 1 174 ? 9.086 23.25 7.637 1 98.94 174 TYR B O 1
ATOM 3474 N N . VAL B 1 175 ? 9.797 25.156 6.793 1 98.94 175 VAL B N 1
ATOM 3475 C CA . VAL B 1 175 ? 11.148 24.688 6.504 1 98.94 175 VAL B CA 1
ATOM 3476 C C . VAL B 1 175 ? 12.172 25.656 7.09 1 98.94 175 VAL B C 1
ATOM 3478 O O . VAL B 1 175 ? 12.18 26.844 6.746 1 98.94 175 VAL B O 1
ATOM 3481 N N . ASN B 1 176 ? 12.938 25.172 7.988 1 98.81 176 ASN B N 1
ATOM 3482 C CA . ASN B 1 176 ? 13.914 25.984 8.695 1 98.81 176 ASN B CA 1
ATOM 3483 C C . ASN B 1 176 ? 13.273 27.234 9.297 1 98.81 176 ASN B C 1
ATOM 3485 O O . ASN B 1 176 ? 13.805 28.344 9.148 1 98.81 176 ASN B O 1
ATOM 3489 N N . GLY B 1 177 ? 12.141 27.047 9.773 1 98.56 177 GLY B N 1
ATOM 3490 C CA . GLY B 1 177 ? 11.5 28.078 10.562 1 98.56 177 GLY B CA 1
ATOM 3491 C C . GLY B 1 177 ? 10.633 29.016 9.727 1 98.56 177 GLY B C 1
ATOM 3492 O O . GLY B 1 177 ? 9.914 29.859 10.273 1 98.56 177 GLY B O 1
ATOM 3493 N N . LYS B 1 178 ? 10.648 28.891 8.422 1 98.75 178 LYS B N 1
ATOM 3494 C CA . LYS B 1 178 ? 9.852 29.734 7.543 1 98.75 178 LYS B CA 1
ATOM 3495 C C . LYS B 1 178 ? 8.602 29.016 7.062 1 98.75 178 LYS B C 1
ATOM 3497 O O . LYS B 1 178 ? 8.672 27.859 6.617 1 98.75 178 LYS B O 1
ATOM 3502 N N . VAL B 1 179 ? 7.461 29.703 7.113 1 98.81 179 VAL B N 1
ATOM 3503 C CA . VAL B 1 179 ? 6.23 29.125 6.574 1 98.81 179 VAL B CA 1
ATOM 3504 C C . VAL B 1 179 ? 6.344 28.984 5.059 1 98.81 179 VAL B C 1
ATOM 3506 O O . VAL B 1 179 ? 6.598 29.969 4.355 1 98.81 179 VAL B O 1
ATOM 3509 N N . VAL B 1 180 ? 6.133 27.766 4.574 1 98.75 180 VAL B N 1
ATOM 3510 C CA . VAL B 1 180 ? 6.273 27.547 3.139 1 98.75 180 VAL B CA 1
ATOM 3511 C C . VAL B 1 180 ? 4.961 27.016 2.57 1 98.75 180 VAL B C 1
ATOM 3513 O O . VAL B 1 180 ? 4.738 27.062 1.358 1 98.75 180 VAL B O 1
ATOM 3516 N N . GLN B 1 181 ? 4.109 26.453 3.346 1 98.69 181 GLN B N 1
ATOM 3517 C CA . GLN B 1 181 ? 2.75 26.062 2.982 1 98.69 181 GLN B CA 1
ATOM 3518 C C . GLN B 1 181 ? 1.75 26.5 4.047 1 98.69 181 GLN B C 1
ATOM 3520 O O . GLN B 1 181 ? 2.041 26.438 5.242 1 98.69 181 GLN B O 1
ATOM 3525 N N . GLU B 1 182 ? 0.628 26.906 3.623 1 98.62 182 GLU B N 1
ATOM 3526 C CA . GLU B 1 182 ? -0.476 27.234 4.52 1 98.62 182 GLU B CA 1
ATOM 3527 C C . GLU B 1 182 ? -1.82 27.125 3.809 1 98.62 182 GLU B C 1
ATOM 3529 O O . GLU B 1 182 ? -1.976 27.594 2.684 1 98.62 182 GLU B O 1
ATOM 3534 N N . ASP B 1 183 ? -2.725 26.438 4.34 1 98.56 183 ASP B N 1
ATOM 3535 C CA . ASP B 1 183 ? -4.09 26.312 3.836 1 98.56 183 ASP B CA 1
ATOM 3536 C C . ASP B 1 183 ? -5.039 25.844 4.934 1 98.56 183 ASP B C 1
ATOM 3538 O O . ASP B 1 183 ? -4.641 25.703 6.094 1 98.56 183 ASP B O 1
ATOM 3542 N N . ASN B 1 184 ? -6.273 25.781 4.691 1 98.81 184 ASN B N 1
ATOM 3543 C CA . ASN B 1 184 ? -7.312 25.438 5.652 1 98.81 184 ASN B CA 1
ATOM 3544 C C . ASN B 1 184 ? -8.234 24.344 5.117 1 98.81 184 ASN B C 1
ATOM 3546 O O . ASN B 1 184 ? -8.531 24.312 3.922 1 98.81 184 ASN B O 1
ATOM 3550 N N . THR B 1 185 ? -8.719 23.469 6.039 1 98.5 185 THR B N 1
ATOM 3551 C CA . THR B 1 185 ? -9.531 22.328 5.625 1 98.5 185 THR B CA 1
ATOM 3552 C C . THR B 1 185 ? -10.867 22.797 5.062 1 98.5 185 THR B C 1
ATOM 3554 O O . THR B 1 185 ? -11.586 22.031 4.422 1 98.5 185 THR B O 1
ATOM 3557 N N . SER B 1 186 ? -11.242 24.031 5.301 1 98.38 186 SER B N 1
ATOM 3558 C CA . SER B 1 186 ? -12.469 24.562 4.719 1 98.38 186 SER B CA 1
ATOM 3559 C C . SER B 1 186 ? -12.391 24.609 3.195 1 98.38 186 SER B C 1
ATOM 3561 O O . SER B 1 186 ? -13.406 24.734 2.516 1 98.38 186 SER B O 1
ATOM 3563 N N . THR B 1 187 ? -11.203 24.484 2.629 1 97.44 187 THR B N 1
ATOM 3564 C CA . THR B 1 187 ? -11.031 24.625 1.188 1 97.44 187 THR B CA 1
ATOM 3565 C C . THR B 1 187 ? -10.93 23.266 0.517 1 97.44 187 THR B C 1
ATOM 3567 O O . THR B 1 187 ? -10.875 23.172 -0.711 1 97.44 187 THR B O 1
ATOM 3570 N N . LEU B 1 188 ? -10.945 22.172 1.293 1 97.69 188 LEU B N 1
ATOM 3571 C CA . LEU B 1 188 ? -10.727 20.844 0.729 1 97.69 188 LEU B CA 1
ATOM 3572 C C . LEU B 1 188 ? -11.734 20.547 -0.37 1 97.69 188 LEU B C 1
ATOM 3574 O O . LEU B 1 188 ? -12.93 20.797 -0.205 1 97.69 188 LEU B O 1
ATOM 3578 N N . ALA B 1 189 ? -11.273 20 -1.456 1 96.88 189 ALA B N 1
ATOM 3579 C CA . ALA B 1 189 ? -12.148 19.547 -2.529 1 96.88 189 ALA B CA 1
ATOM 3580 C C . ALA B 1 189 ? -12.977 18.344 -2.084 1 96.88 189 ALA B C 1
ATOM 3582 O O . ALA B 1 189 ? -14.133 18.203 -2.469 1 96.88 189 ALA B O 1
ATOM 3583 N N . PHE B 1 190 ? -12.391 17.469 -1.316 1 97.38 190 PHE B N 1
ATOM 3584 C CA . PHE B 1 190 ? -13.016 16.25 -0.791 1 97.38 190 PHE B CA 1
ATOM 3585 C C . PHE B 1 190 ? -12.93 16.219 0.73 1 97.38 190 PHE B C 1
ATOM 3587 O O . PHE B 1 190 ? -11.867 15.922 1.286 1 97.38 190 PHE B O 1
ATOM 3594 N N . PRO B 1 191 ? -14.008 16.453 1.373 1 97.62 191 PRO B N 1
ATOM 3595 C CA . PRO B 1 191 ? -13.984 16.5 2.838 1 97.62 191 PRO B CA 1
ATOM 3596 C C . PRO B 1 191 ? -13.758 15.117 3.457 1 97.62 191 PRO B C 1
ATOM 3598 O O . PRO B 1 191 ? -13.891 14.102 2.773 1 97.62 191 PRO B O 1
ATOM 3601 N N . PHE B 1 192 ? -13.43 15.078 4.73 1 98.5 192 PHE B N 1
ATOM 3602 C CA . PHE B 1 192 ? -12.961 13.883 5.422 1 98.5 192 PHE B CA 1
ATOM 3603 C C . PHE B 1 192 ? -14.039 12.797 5.414 1 98.5 192 PHE B C 1
ATOM 3605 O O . PHE B 1 192 ? -13.734 11.617 5.258 1 98.5 192 PHE B O 1
ATOM 3612 N N . ASP B 1 193 ? -15.281 13.164 5.582 1 98 193 ASP B N 1
ATOM 3613 C CA . ASP B 1 193 ? -16.375 12.195 5.598 1 98 193 ASP B CA 1
ATOM 3614 C C . ASP B 1 193 ? -16.484 11.469 4.258 1 98 193 ASP B C 1
ATOM 3616 O O . ASP B 1 193 ? -16.719 10.258 4.219 1 98 193 ASP B O 1
ATOM 3620 N N . LEU B 1 194 ? -16.297 12.242 3.182 1 98.06 194 LEU B N 1
ATOM 3621 C CA . LEU B 1 194 ? -16.359 11.672 1.841 1 98.06 194 LEU B CA 1
ATOM 3622 C C . LEU B 1 194 ? -15.266 10.633 1.635 1 98.06 194 LEU B C 1
ATOM 3624 O O . LEU B 1 194 ? -15.508 9.586 1.03 1 98.06 194 LEU B O 1
ATOM 3628 N N . LEU B 1 195 ? -14.078 10.891 2.125 1 98.5 195 LEU B N 1
ATOM 3629 C CA . LEU B 1 195 ? -12.961 9.977 1.96 1 98.5 195 LEU B CA 1
ATOM 3630 C C . LEU B 1 195 ? -13.258 8.633 2.623 1 98.5 195 LEU B C 1
ATOM 3632 O O . LEU B 1 195 ? -13.039 7.578 2.025 1 98.5 195 LEU B O 1
ATOM 3636 N N . ILE B 1 196 ? -13.773 8.688 3.816 1 98.75 196 ILE B N 1
ATOM 3637 C CA . ILE B 1 196 ? -14.078 7.48 4.57 1 98.75 196 ILE B CA 1
ATOM 3638 C C . ILE B 1 196 ? -15.188 6.699 3.871 1 98.75 196 ILE B C 1
ATOM 3640 O O . ILE B 1 196 ? -15.078 5.484 3.678 1 98.75 196 ILE B O 1
ATOM 3644 N N . ALA B 1 197 ? -16.234 7.43 3.518 1 98.31 197 ALA B N 1
ATOM 3645 C CA . ALA B 1 197 ? -17.359 6.777 2.855 1 98.31 197 ALA B CA 1
ATOM 3646 C C . ALA B 1 197 ? -16.938 6.156 1.529 1 98.31 197 ALA B C 1
ATOM 3648 O O . ALA B 1 197 ? -17.281 5.012 1.232 1 98.31 197 ALA B O 1
ATOM 3649 N N . ASP B 1 198 ? -16.203 6.887 0.769 1 97.69 198 ASP B N 1
ATOM 3650 C CA . ASP B 1 198 ? -15.766 6.441 -0.549 1 97.69 198 ASP B CA 1
ATOM 3651 C C . ASP B 1 198 ? -14.898 5.188 -0.441 1 97.69 198 ASP B C 1
ATOM 3653 O O . ASP B 1 198 ? -15.18 4.176 -1.087 1 97.69 198 ASP B O 1
ATOM 3657 N N . LEU B 1 199 ? -13.883 5.16 0.391 1 98.19 199 LEU B N 1
ATOM 3658 C CA . LEU B 1 199 ? -12.938 4.059 0.536 1 98.19 199 LEU B CA 1
ATOM 3659 C C . LEU B 1 199 ? -13.625 2.82 1.104 1 98.19 199 LEU B C 1
ATOM 3661 O O . LEU B 1 199 ? -13.391 1.704 0.639 1 98.19 199 LEU B O 1
ATOM 3665 N N . SER B 1 200 ? -14.492 3.01 2.064 1 98.38 200 SER B N 1
ATOM 3666 C CA . SER B 1 200 ? -15.039 1.902 2.842 1 98.38 200 SER B CA 1
ATOM 3667 C C . SER B 1 200 ? -16.031 1.087 2.02 1 98.38 200 SER B C 1
ATOM 3669 O O . SER B 1 200 ? -16.422 -0.01 2.422 1 98.38 200 SER B O 1
ATOM 3671 N N . ARG B 1 201 ? -16.438 1.578 0.865 1 97.44 201 ARG B N 1
ATOM 3672 C CA . ARG B 1 201 ? -17.344 0.814 0.007 1 97.44 201 ARG B CA 1
ATOM 3673 C C . ARG B 1 201 ? -16.688 -0.484 -0.455 1 97.44 201 ARG B C 1
ATOM 3675 O O . ARG B 1 201 ? -17.359 -1.509 -0.591 1 97.44 201 ARG B O 1
ATOM 3682 N N . LEU B 1 202 ? -15.383 -0.373 -0.671 1 97.38 202 LEU B N 1
ATOM 3683 C CA . LEU B 1 202 ? -14.727 -1.51 -1.299 1 97.38 202 LEU B CA 1
ATOM 3684 C C . LEU B 1 202 ? -13.547 -1.99 -0.451 1 97.38 202 LEU B C 1
ATOM 3686 O O . LEU B 1 202 ? -13.094 -3.125 -0.605 1 97.38 202 LEU B O 1
ATOM 3690 N N . ILE B 1 203 ? -13.023 -1.139 0.368 1 98.44 203 ILE B N 1
ATOM 3691 C CA . ILE B 1 203 ? -11.867 -1.426 1.205 1 98.44 203 ILE B CA 1
ATOM 3692 C C . ILE B 1 203 ? -12.211 -1.169 2.67 1 98.44 203 ILE B C 1
ATOM 3694 O O . ILE B 1 203 ? -12.477 -0.03 3.061 1 98.44 203 ILE B O 1
ATOM 3698 N N . THR B 1 204 ? -12.141 -2.178 3.453 1 98.88 204 THR B N 1
ATOM 3699 C CA . THR B 1 204 ? -12.422 -2.027 4.875 1 98.88 204 THR B CA 1
ATOM 3700 C C . THR B 1 204 ? -11.328 -1.208 5.559 1 98.88 204 THR B C 1
ATOM 3702 O O . THR B 1 204 ? -10.141 -1.462 5.359 1 98.88 204 THR B O 1
ATOM 3705 N N . LEU B 1 205 ? -11.75 -0.221 6.301 1 98.94 205 LEU B N 1
ATOM 3706 C CA . LEU B 1 205 ? -10.828 0.555 7.121 1 98.94 205 LEU B CA 1
ATOM 3707 C C . LEU B 1 205 ? -10.844 0.068 8.562 1 98.94 205 LEU B C 1
ATOM 3709 O O . LEU B 1 205 ? -11.914 -0.107 9.156 1 98.94 205 LEU B O 1
ATOM 3713 N N . GLU B 1 206 ? -9.711 -0.149 9.094 1 98.88 206 GLU B N 1
ATOM 3714 C CA . GLU B 1 206 ? -9.57 -0.664 10.453 1 98.88 206 GLU B CA 1
ATOM 3715 C C . GLU B 1 206 ? -9.203 0.448 11.43 1 98.88 206 GLU B C 1
ATOM 3717 O O . GLU B 1 206 ? -8.586 1.443 11.039 1 98.88 206 GLU B O 1
ATOM 3722 N N . PRO B 1 207 ? -9.578 0.279 12.742 1 98.81 207 PRO B N 1
ATOM 3723 C CA . PRO B 1 207 ? -9.094 1.253 13.719 1 98.81 207 PRO B CA 1
ATOM 3724 C C . PRO B 1 207 ? -7.578 1.423 13.68 1 98.81 207 PRO B C 1
ATOM 3726 O O . PRO B 1 207 ? -6.84 0.434 13.617 1 98.81 207 PRO B O 1
ATOM 3729 N N . GLY B 1 208 ? -7.129 2.662 13.633 1 98.69 208 GLY B N 1
ATOM 3730 C CA . GLY B 1 208 ? -5.707 2.965 13.57 1 98.69 208 GLY B CA 1
ATOM 3731 C C . GLY B 1 208 ? -5.23 3.309 12.172 1 98.69 208 GLY B C 1
ATOM 3732 O O . GLY B 1 208 ? -4.188 3.943 12 1 98.69 208 GLY B O 1
ATOM 3733 N N . ASP B 1 209 ? -5.996 2.844 11.117 1 98.94 209 ASP B N 1
ATOM 3734 C CA . ASP B 1 209 ? -5.621 3.18 9.75 1 98.94 209 ASP B CA 1
ATOM 3735 C C . ASP B 1 209 ? -5.539 4.691 9.555 1 98.94 209 ASP B C 1
ATOM 3737 O O . ASP B 1 209 ? -6.203 5.449 10.266 1 98.94 209 ASP B O 1
ATOM 3741 N N . VAL B 1 210 ? -4.711 5.094 8.641 1 98.94 210 VAL B N 1
ATOM 3742 C CA . VAL B 1 210 ? -4.457 6.508 8.398 1 98.94 210 VAL B CA 1
ATOM 3743 C C . VAL B 1 210 ? -4.809 6.855 6.953 1 98.94 210 VAL B C 1
ATOM 3745 O O . VAL B 1 210 ? -4.5 6.094 6.035 1 98.94 210 VAL B O 1
ATOM 3748 N N . ILE B 1 211 ? -5.465 7.961 6.754 1 98.94 211 ILE B N 1
ATOM 3749 C CA . ILE B 1 211 ? -5.617 8.609 5.453 1 98.94 211 ILE B CA 1
ATOM 3750 C C . ILE B 1 211 ? -4.91 9.961 5.465 1 98.94 211 ILE B C 1
ATOM 3752 O O . ILE B 1 211 ? -5.266 10.852 6.242 1 98.94 211 ILE B O 1
ATOM 3756 N N . LEU B 1 212 ? -3.855 10.055 4.672 1 98.94 212 LEU B N 1
ATOM 3757 C CA . LEU B 1 212 ? -3.246 11.359 4.418 1 98.94 212 LEU B CA 1
ATOM 3758 C C . LEU B 1 212 ? -4.094 12.172 3.447 1 98.94 212 LEU B C 1
ATOM 3760 O O . LEU B 1 212 ? -4.406 11.711 2.348 1 98.94 212 LEU B O 1
ATOM 3764 N N . THR B 1 213 ? -4.418 13.398 3.803 1 98.69 213 THR B N 1
ATOM 3765 C CA . THR B 1 213 ? -5.598 14.031 3.213 1 98.69 213 THR B CA 1
ATOM 3766 C C . THR B 1 213 ? -5.188 15.117 2.227 1 98.69 213 THR B C 1
ATOM 3768 O O . THR B 1 213 ? -5.969 16.031 1.944 1 98.69 213 THR B O 1
ATOM 3771 N N . GLY B 1 214 ? -3.963 15.078 1.769 1 97.62 214 GLY B N 1
ATOM 3772 C CA . GLY B 1 214 ? -3.527 16.016 0.746 1 97.62 214 GLY B CA 1
ATOM 3773 C C . GLY B 1 214 ? -2.67 17.141 1.293 1 97.62 214 GLY B C 1
ATOM 3774 O O . GLY B 1 214 ? -2.656 17.391 2.5 1 97.62 214 GLY B O 1
ATOM 3775 N N . THR B 1 215 ? -1.982 17.828 0.41 1 98.06 215 THR B N 1
ATOM 3776 C CA . THR B 1 215 ? -1.052 18.891 0.763 1 98.06 215 THR B CA 1
ATOM 3777 C C . THR B 1 215 ? -1.387 20.172 0.007 1 98.06 215 THR B C 1
ATOM 3779 O O . THR B 1 215 ? -1.807 20.125 -1.15 1 98.06 215 THR B O 1
ATOM 3782 N N . PRO B 1 216 ? -1.218 21.344 0.652 1 97.88 216 PRO B N 1
ATOM 3783 C CA . PRO B 1 216 ? -1.349 22.625 -0.053 1 97.88 216 PRO B CA 1
ATOM 3784 C C . PRO B 1 216 ? -0.262 22.828 -1.105 1 97.88 216 PRO B C 1
ATOM 3786 O O . PRO B 1 216 ? 0.649 22 -1.228 1 97.88 216 PRO B O 1
ATOM 3789 N N . LYS B 1 217 ? -0.398 23.906 -1.835 1 96.69 217 LYS B N 1
ATOM 3790 C CA . LYS B 1 217 ? 0.597 24.266 -2.84 1 96.69 217 LYS B CA 1
ATOM 3791 C C . LYS B 1 217 ? 1.954 24.547 -2.197 1 96.69 217 LYS B C 1
ATOM 3793 O O . LYS B 1 217 ? 2.053 24.688 -0.977 1 96.69 217 LYS B O 1
ATOM 3798 N N . ASN B 1 218 ? 3 24.562 -2.99 1 97.44 218 ASN B N 1
ATOM 3799 C CA . ASN B 1 218 ? 4.363 24.969 -2.678 1 97.44 218 ASN B CA 1
ATOM 3800 C C . ASN B 1 218 ? 5.145 23.859 -1.98 1 97.44 218 ASN B C 1
ATOM 3802 O O . ASN B 1 218 ? 5.805 24.109 -0.969 1 97.44 218 ASN B O 1
ATOM 3806 N N . SER B 1 219 ? 4.953 22.656 -2.365 1 97.62 219 SER B N 1
ATOM 3807 C CA . SER B 1 219 ? 5.883 21.578 -2.047 1 97.62 219 SER B CA 1
ATOM 3808 C C . SER B 1 219 ? 7.195 21.734 -2.807 1 97.62 219 SER B C 1
ATOM 3810 O O . SER B 1 219 ? 7.195 21.922 -4.023 1 97.62 219 SER B O 1
ATOM 3812 N N . ARG B 1 220 ? 8.328 21.719 -2.154 1 98.38 220 ARG B N 1
ATOM 3813 C CA . ARG B 1 220 ? 9.641 21.922 -2.744 1 98.38 220 ARG B CA 1
ATOM 3814 C C . ARG B 1 220 ? 10.656 20.922 -2.189 1 98.38 220 ARG B C 1
ATOM 3816 O O . ARG B 1 220 ? 10.453 20.359 -1.107 1 98.38 220 ARG B O 1
ATOM 3823 N N . PRO B 1 221 ? 11.719 20.719 -2.912 1 98.62 221 PRO B N 1
ATOM 3824 C CA . PRO B 1 221 ? 12.758 19.812 -2.41 1 98.62 221 PRO B CA 1
ATOM 3825 C C . PRO B 1 221 ? 13.492 20.375 -1.197 1 98.62 221 PRO B C 1
ATOM 3827 O O . PRO B 1 221 ? 13.711 21.578 -1.108 1 98.62 221 PRO B O 1
ATOM 3830 N N . VAL B 1 222 ? 13.828 19.484 -0.308 1 98.81 222 VAL B N 1
ATOM 3831 C CA . VAL B 1 222 ? 14.664 19.812 0.839 1 98.81 222 VAL B CA 1
ATOM 3832 C C . VAL B 1 222 ? 15.992 19.062 0.742 1 98.81 222 VAL B C 1
ATOM 3834 O O . VAL B 1 222 ? 16.125 18.141 -0.064 1 98.81 222 VAL B O 1
ATOM 3837 N N . GLN B 1 223 ? 17 19.453 1.544 1 98.31 223 GLN B N 1
ATOM 3838 C CA . GLN B 1 223 ? 18.344 18.875 1.524 1 98.31 223 GLN B CA 1
ATOM 3839 C C . GLN B 1 223 ? 18.797 18.484 2.928 1 98.31 223 GLN B C 1
ATOM 3841 O O . GLN B 1 223 ? 18.25 18.984 3.92 1 98.31 223 GLN B O 1
ATOM 3846 N N . PRO B 1 224 ? 19.797 17.578 2.984 1 98.69 224 PRO B N 1
ATOM 3847 C CA . PRO B 1 224 ? 20.344 17.234 4.305 1 98.69 224 PRO B CA 1
ATOM 3848 C C . PRO B 1 224 ? 20.703 18.469 5.121 1 98.69 224 PRO B C 1
ATOM 3850 O O . PRO B 1 224 ? 21.344 19.391 4.602 1 98.69 224 PRO B O 1
ATOM 3853 N N . GLY B 1 225 ? 20.266 18.531 6.375 1 98.75 225 GLY B N 1
ATOM 3854 C CA . GLY B 1 225 ? 20.469 19.688 7.234 1 98.75 225 GLY B CA 1
ATOM 3855 C C . GLY B 1 225 ? 19.203 20.484 7.445 1 98.75 225 GLY B C 1
ATOM 3856 O O . GLY B 1 225 ? 19.078 21.219 8.438 1 98.75 225 GLY B O 1
ATOM 3857 N N . ASP B 1 226 ? 18.234 20.422 6.531 1 98.94 226 ASP B N 1
ATOM 3858 C CA . ASP B 1 226 ? 16.969 21.141 6.66 1 98.94 226 ASP B CA 1
ATOM 3859 C C . ASP B 1 226 ? 16.094 20.531 7.754 1 98.94 226 ASP B C 1
ATOM 3861 O O . ASP B 1 226 ? 16.219 19.344 8.062 1 98.94 226 ASP B O 1
ATOM 3865 N N . VAL B 1 227 ? 15.297 21.328 8.336 1 98.94 227 VAL B N 1
ATOM 3866 C CA . VAL B 1 227 ? 14.273 20.922 9.289 1 98.94 227 VAL B CA 1
ATOM 3867 C C . VAL B 1 227 ? 12.891 21.266 8.742 1 98.94 227 VAL B C 1
ATOM 3869 O O . VAL B 1 227 ? 12.641 22.406 8.344 1 98.94 227 VAL B O 1
ATOM 3872 N N . VAL B 1 228 ? 12.047 20.266 8.648 1 98.94 228 VAL B N 1
ATOM 3873 C CA . VAL B 1 228 ? 10.664 20.438 8.211 1 98.94 228 VAL B CA 1
ATOM 3874 C C . VAL B 1 228 ? 9.711 20.25 9.383 1 98.94 228 VAL B C 1
ATOM 3876 O O . VAL B 1 228 ? 9.844 19.297 10.148 1 98.94 228 VAL B O 1
ATOM 3879 N N . GLU B 1 229 ? 8.789 21.141 9.547 1 98.94 229 GLU B N 1
ATOM 3880 C CA . GLU B 1 229 ? 7.781 21.062 10.602 1 98.94 229 GLU B CA 1
ATOM 3881 C C . GLU B 1 229 ? 6.379 21.25 10.039 1 98.94 229 GLU B C 1
ATOM 3883 O O . GLU B 1 229 ? 6.184 21.984 9.07 1 98.94 229 GLU B O 1
ATOM 3888 N N . VAL B 1 230 ? 5.438 20.594 10.578 1 98.94 230 VAL B N 1
ATOM 3889 C CA . VAL B 1 230 ? 4.035 20.719 10.195 1 98.94 230 VAL B CA 1
ATOM 3890 C C . VAL B 1 230 ? 3.178 20.969 11.438 1 98.94 230 VAL B C 1
ATOM 3892 O O . VAL B 1 230 ? 3.371 20.312 12.469 1 98.94 230 VAL B O 1
ATOM 3895 N N . GLU B 1 231 ? 2.25 21.859 11.266 1 98.5 231 GLU B N 1
ATOM 3896 C CA . GLU B 1 231 ? 1.407 22.281 12.383 1 98.5 231 GLU B CA 1
ATOM 3897 C C . GLU B 1 231 ? -0.067 22.281 11.984 1 98.5 231 GLU B C 1
ATOM 3899 O O . GLU B 1 231 ? -0.423 22.781 10.906 1 98.5 231 GLU B O 1
ATOM 3904 N N . ILE B 1 232 ? -0.851 21.672 12.75 1 98.56 232 ILE B N 1
ATOM 3905 C CA . ILE B 1 232 ? -2.256 22.047 12.836 1 98.56 232 ILE B CA 1
ATOM 3906 C C . ILE B 1 232 ? -2.432 23.141 13.891 1 98.56 232 ILE B C 1
ATOM 3908 O O . ILE B 1 232 ? -2.109 22.938 15.062 1 98.56 232 ILE B O 1
ATOM 3912 N N . GLU B 1 233 ? -2.9 24.266 13.484 1 97.81 233 GLU B N 1
ATOM 3913 C CA . GLU B 1 233 ? -2.916 25.438 14.344 1 97.81 233 GLU B CA 1
ATOM 3914 C C . GLU B 1 233 ? -3.496 25.125 15.711 1 97.81 233 GLU B C 1
ATOM 3916 O O . GLU B 1 233 ? -4.566 24.516 15.812 1 97.81 233 GLU B O 1
ATOM 3921 N N . GLY B 1 234 ? -2.773 25.5 16.766 1 95.44 234 GLY B N 1
ATOM 3922 C CA . GLY B 1 234 ? -3.238 25.312 18.125 1 95.44 234 GLY B CA 1
ATOM 3923 C C . GLY B 1 234 ? -2.693 24.047 18.766 1 95.44 234 GLY B C 1
ATOM 3924 O O . GLY B 1 234 ? -2.885 23.812 19.969 1 95.44 234 GLY B O 1
ATOM 3925 N N . TYR B 1 235 ? -1.931 23.219 18 1 95.44 235 TYR B N 1
ATOM 3926 C CA . TYR B 1 235 ? -1.396 21.953 18.5 1 95.44 235 TYR B CA 1
ATOM 3927 C C . TYR B 1 235 ? 0.108 21.875 18.266 1 95.44 235 TYR B C 1
ATOM 3929 O O . TYR B 1 235 ? 0.663 22.625 17.469 1 95.44 235 TYR B O 1
ATOM 3937 N N . PRO B 1 236 ? 0.766 21.016 18.984 1 94.75 236 PRO B N 1
ATOM 3938 C CA . PRO B 1 236 ? 2.217 20.906 18.828 1 94.75 236 PRO B CA 1
ATOM 3939 C C . PRO B 1 236 ? 2.631 20.531 17.406 1 94.75 236 PRO B C 1
ATOM 3941 O O . PRO B 1 236 ? 1.949 19.734 16.75 1 94.75 236 PRO B O 1
ATOM 3944 N N . ARG B 1 237 ? 3.781 21 17.031 1 97.5 237 ARG B N 1
ATOM 3945 C CA . ARG B 1 237 ? 4.297 20.781 15.68 1 97.5 237 ARG B CA 1
ATOM 3946 C C . ARG B 1 237 ? 4.996 19.422 15.586 1 97.5 237 ARG B C 1
ATOM 3948 O O . ARG B 1 237 ? 5.695 19.016 16.516 1 97.5 237 ARG B O 1
ATOM 3955 N N . LEU B 1 238 ? 4.773 18.781 14.523 1 98.81 238 LEU B N 1
ATOM 3956 C CA . LEU B 1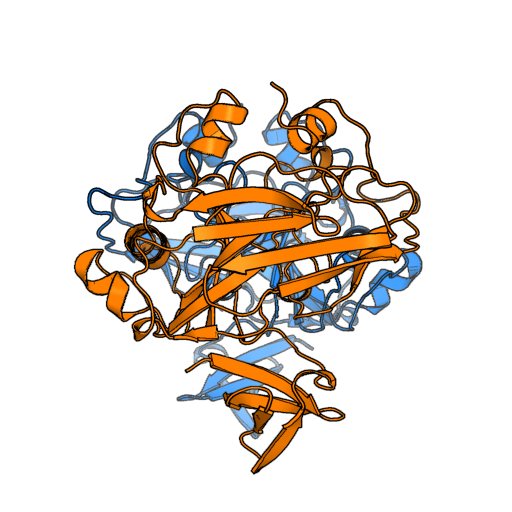 238 ? 5.613 17.656 14.094 1 98.81 238 LEU B CA 1
ATOM 3957 C C . LEU B 1 238 ? 6.926 18.172 13.5 1 98.81 238 LEU B C 1
ATOM 3959 O O . LEU B 1 238 ? 6.926 19.062 12.648 1 98.81 238 LEU B O 1
ATOM 3963 N N . GLN B 1 239 ? 8.008 17.656 13.961 1 98.81 239 GLN B N 1
ATOM 3964 C CA . GLN B 1 239 ? 9.312 18.062 13.453 1 98.81 239 GLN B CA 1
ATOM 3965 C C . GLN B 1 239 ? 10.078 16.875 12.891 1 98.81 239 GLN B C 1
ATOM 3967 O O . GLN B 1 239 ? 10.078 15.797 13.484 1 98.81 239 GLN B O 1
ATOM 3972 N N . THR B 1 240 ? 10.727 17.047 11.766 1 98.81 240 THR B N 1
ATOM 3973 C CA . THR B 1 240 ? 11.625 16.062 11.18 1 98.81 240 THR B CA 1
ATOM 3974 C C . THR B 1 240 ? 12.906 16.734 10.688 1 98.81 240 THR B C 1
ATOM 3976 O O . THR B 1 240 ? 12.898 17.906 10.32 1 98.81 240 THR B O 1
ATOM 3979 N N . ARG B 1 241 ? 13.953 16.016 10.703 1 98.88 241 ARG B N 1
ATOM 3980 C CA . ARG B 1 241 ? 15.234 16.484 10.195 1 98.88 241 ARG B CA 1
ATOM 3981 C C . ARG B 1 241 ? 15.688 15.664 9 1 98.88 241 ARG B C 1
ATOM 3983 O O . ARG B 1 241 ? 15.641 14.43 9.031 1 98.88 241 ARG B O 1
ATOM 3990 N N . ILE B 1 242 ? 16.125 16.344 7.973 1 98.94 242 ILE B N 1
ATOM 3991 C CA . ILE B 1 242 ? 16.625 15.648 6.789 1 98.94 242 ILE B CA 1
ATOM 3992 C C . ILE B 1 242 ? 18.109 15.32 6.969 1 98.94 242 ILE B C 1
ATOM 3994 O O . ILE B 1 242 ? 18.906 16.188 7.336 1 98.94 242 ILE B O 1
ATOM 3998 N N . VAL B 1 243 ? 18.438 14.117 6.762 1 98.88 243 VAL B N 1
ATOM 3999 C CA . VAL B 1 243 ? 19.828 13.68 6.832 1 98.88 243 VAL B CA 1
ATOM 4000 C C . VAL B 1 243 ? 20.203 12.977 5.535 1 98.88 243 VAL B C 1
ATOM 4002 O O . VAL B 1 243 ? 19.344 12.562 4.766 1 98.88 243 VAL B O 1
ATOM 4005 N N . GLU B 1 244 ? 21.5 12.875 5.324 1 98.25 244 GLU B N 1
ATOM 4006 C CA . GLU B 1 244 ? 21.984 12.164 4.145 1 98.25 244 GLU B CA 1
ATOM 4007 C C . GLU B 1 244 ? 22.203 10.68 4.445 1 98.25 244 GLU B C 1
ATOM 4009 O O . GLU B 1 244 ? 22.672 10.32 5.52 1 98.25 244 GLU B O 1
ATOM 4014 N N . SER B 1 245 ? 21.812 9.867 3.535 1 97.56 245 SER B N 1
ATOM 4015 C CA . SER B 1 245 ? 22.109 8.438 3.639 1 97.56 245 SER B CA 1
ATOM 4016 C C . SER B 1 245 ? 22.922 7.953 2.439 1 97.56 245 SER B C 1
ATOM 4018 O O . SER B 1 245 ? 22.953 8.609 1.397 1 97.56 245 SER B O 1
ATOM 4020 N N . GLU B 1 246 ? 23.656 6.859 2.668 1 96.19 246 GLU B N 1
ATOM 4021 C CA . GLU B 1 246 ? 24.375 6.184 1.589 1 96.19 246 GLU B CA 1
ATOM 4022 C C . GLU B 1 246 ? 23.656 4.906 1.167 1 96.19 246 GLU B C 1
ATOM 4024 O O . GLU B 1 246 ? 23.438 4.016 1.989 1 96.19 246 GLU B O 1
ATOM 4029 N N . VAL B 1 247 ? 23.219 4.945 0.021 1 95.75 247 VAL B N 1
ATOM 4030 C CA . VAL B 1 247 ? 22.578 3.771 -0.559 1 95.75 247 VAL B CA 1
ATOM 4031 C C . VAL B 1 247 ? 23.344 3.318 -1.797 1 95.75 247 VAL B C 1
ATOM 4033 O O . VAL B 1 247 ? 23.641 4.125 -2.684 1 95.75 247 VAL B O 1
ATOM 4036 N N . ASP B 1 248 ? 23.75 2.078 -1.859 1 93.88 248 ASP B N 1
ATOM 4037 C CA . ASP B 1 248 ? 24.328 1.509 -3.068 1 93.88 248 ASP B CA 1
ATOM 4038 C C . ASP B 1 248 ? 23.25 1.034 -4.031 1 93.88 248 ASP B C 1
ATOM 4040 O O . ASP B 1 248 ? 22.688 -0.052 -3.863 1 93.88 248 ASP B O 1
ATOM 4044 N N . PHE B 1 249 ? 23 1.826 -5.031 1 94.06 249 PHE B N 1
ATOM 4045 C CA . PHE B 1 249 ? 21.938 1.503 -5.977 1 94.06 249 PHE B CA 1
ATOM 4046 C C . PHE B 1 249 ? 22.391 0.43 -6.957 1 94.06 249 PHE B C 1
ATOM 4048 O O . PHE B 1 249 ? 21.578 -0.179 -7.645 1 94.06 249 PHE B O 1
ATOM 4055 N N . GLY B 1 250 ? 23.688 0.193 -7.004 1 91.25 250 GLY B N 1
ATOM 4056 C CA . GLY B 1 250 ? 24.203 -0.824 -7.906 1 91.25 250 GLY B CA 1
ATOM 4057 C C . GLY B 1 250 ? 23.828 -0.586 -9.359 1 91.25 250 GLY B C 1
ATOM 4058 O O . GLY B 1 250 ? 23.656 0.559 -9.781 1 91.25 250 GLY B O 1
ATOM 4059 N N . ASN B 1 251 ? 23.891 -1.665 -10.203 1 91.19 251 ASN B N 1
ATOM 4060 C CA . ASN B 1 251 ? 23.547 -1.588 -11.617 1 91.19 251 ASN B CA 1
ATOM 4061 C C . ASN B 1 251 ? 22.281 -2.361 -11.938 1 91.19 251 ASN B C 1
ATOM 4063 O O . ASN B 1 251 ? 22.172 -2.979 -13 1 91.19 251 ASN B O 1
ATOM 4067 N N . PHE B 1 252 ? 21.484 -2.369 -10.938 1 91.12 252 PHE B N 1
ATOM 4068 C CA . PHE B 1 252 ? 20.234 -3.078 -11.102 1 91.12 252 PHE B CA 1
ATOM 4069 C C . PHE B 1 252 ? 19.078 -2.275 -10.508 1 91.12 252 PHE B C 1
ATOM 4071 O O . PHE B 1 252 ? 19.297 -1.396 -9.672 1 91.12 252 PHE B O 1
ATOM 4078 N N . GLY B 1 253 ? 17.859 -2.574 -10.977 1 91.75 253 GLY B N 1
ATOM 4079 C CA . GLY B 1 253 ? 16.688 -1.896 -10.438 1 91.75 253 GLY B CA 1
ATOM 4080 C C . GLY B 1 253 ? 16.594 -0.439 -10.852 1 91.75 253 GLY B C 1
ATOM 4081 O O . GLY B 1 253 ? 17.375 0.021 -11.695 1 91.75 253 GLY B O 1
ATOM 4082 N N . ALA B 1 254 ? 15.68 0.245 -10.312 1 92.19 254 ALA B N 1
ATOM 4083 C CA . ALA B 1 254 ? 15.438 1.646 -10.648 1 92.19 254 ALA B CA 1
ATOM 4084 C C . ALA B 1 254 ? 16.578 2.529 -10.164 1 92.19 254 ALA B C 1
ATOM 4086 O O . ALA B 1 254 ? 17.109 2.332 -9.062 1 92.19 254 ALA B O 1
ATOM 4087 N N . GLN B 1 255 ? 17 3.398 -10.953 1 95.25 255 GLN B N 1
ATOM 4088 C CA . GLN B 1 255 ? 18.031 4.375 -10.609 1 95.25 255 GLN B CA 1
ATOM 4089 C C . GLN B 1 255 ? 17.438 5.777 -10.477 1 95.25 255 GLN B C 1
ATOM 4091 O O . GLN B 1 255 ? 16.453 6.109 -11.156 1 95.25 255 GLN B O 1
ATOM 4096 N N . PRO B 1 256 ? 18.016 6.566 -9.539 1 95.88 256 PRO B N 1
ATOM 4097 C CA . PRO B 1 256 ? 17.562 7.957 -9.516 1 95.88 256 PRO B CA 1
ATOM 4098 C C . PRO B 1 256 ? 17.797 8.68 -10.836 1 95.88 256 PRO B C 1
ATOM 4100 O O . PRO B 1 256 ? 18.828 8.461 -11.484 1 95.88 256 PRO B O 1
ATOM 4103 N N . GLU B 1 257 ? 16.812 9.469 -11.227 1 95.44 257 GLU B N 1
ATOM 4104 C CA . GLU B 1 257 ? 16.906 10.188 -12.5 1 95.44 257 GLU B CA 1
ATOM 4105 C C . GLU B 1 257 ? 16.469 11.641 -12.344 1 95.44 257 GLU B C 1
ATOM 4107 O O . GLU B 1 257 ? 15.5 11.93 -11.633 1 95.44 257 GLU B O 1
ATOM 4112 N N . ASP B 1 258 ? 17.203 12.516 -12.984 1 95.81 258 ASP B N 1
ATOM 4113 C CA . ASP B 1 258 ? 16.766 13.898 -13.148 1 95.81 258 ASP B CA 1
ATOM 4114 C C . ASP B 1 258 ? 15.961 14.086 -14.43 1 95.81 258 ASP B C 1
ATOM 4116 O O . ASP B 1 258 ? 16.469 14.617 -15.414 1 95.81 258 ASP B O 1
ATOM 4120 N N . SER B 1 259 ? 14.812 13.719 -14.438 1 93.94 259 SER B N 1
ATOM 4121 C CA . SER B 1 259 ? 13.938 13.789 -15.602 1 93.94 259 SER B CA 1
ATOM 4122 C C . SER B 1 259 ? 13.086 15.055 -15.57 1 93.94 259 SER B C 1
ATOM 4124 O O . SER B 1 259 ? 12.93 15.688 -14.523 1 93.94 259 SER B O 1
ATOM 4126 N N . ASP B 1 260 ? 12.523 15.43 -16.719 1 93.69 260 ASP B N 1
ATOM 4127 C CA . ASP B 1 260 ? 11.602 16.562 -16.781 1 93.69 260 ASP B CA 1
ATOM 4128 C C . ASP B 1 260 ? 10.391 16.328 -15.883 1 93.69 260 ASP B C 1
ATOM 4130 O O . ASP B 1 260 ? 9.961 17.25 -15.172 1 93.69 260 ASP B O 1
ATOM 4134 N N . ASP B 1 261 ? 9.906 15.172 -15.906 1 91.06 261 ASP B N 1
ATOM 4135 C CA . ASP B 1 261 ? 8.75 14.844 -15.086 1 91.06 261 ASP B CA 1
ATOM 4136 C C . ASP B 1 261 ? 9.055 15.023 -13.602 1 91.06 261 ASP B C 1
ATOM 4138 O O . ASP B 1 261 ? 8.242 15.562 -12.852 1 91.06 261 ASP B O 1
ATOM 4142 N N . ALA B 1 262 ? 10.242 14.516 -13.164 1 92.94 262 ALA B N 1
ATOM 4143 C CA . ALA B 1 262 ? 10.672 14.68 -11.781 1 92.94 262 ALA B CA 1
ATOM 4144 C C . ALA B 1 262 ? 10.797 16.156 -11.414 1 92.94 262 ALA B C 1
ATOM 4146 O O . ALA B 1 262 ? 10.273 16.594 -10.391 1 92.94 262 ALA B O 1
ATOM 4147 N N . ARG B 1 263 ? 11.375 16.938 -12.281 1 94.12 263 ARG B N 1
ATOM 4148 C CA . ARG B 1 263 ? 11.57 18.359 -12.047 1 94.12 263 ARG B CA 1
ATOM 4149 C C . ARG B 1 263 ? 10.242 19.094 -12.008 1 94.12 263 ARG B C 1
ATOM 4151 O O . ARG B 1 263 ? 10 19.922 -11.117 1 94.12 263 ARG B O 1
ATOM 4158 N N . ASP B 1 264 ? 9.445 18.781 -12.984 1 92 264 ASP B N 1
ATOM 4159 C CA . ASP B 1 264 ? 8.156 19.453 -13.07 1 92 264 ASP B CA 1
ATOM 4160 C C . ASP B 1 264 ? 7.32 19.219 -11.812 1 92 264 ASP B C 1
ATOM 4162 O O . ASP B 1 264 ? 6.676 20.141 -11.312 1 92 264 ASP B O 1
ATOM 4166 N N . THR B 1 265 ? 7.344 18.031 -11.336 1 90.75 265 THR B N 1
ATOM 4167 C CA . THR B 1 265 ? 6.586 17.703 -10.133 1 90.75 265 THR B CA 1
ATOM 4168 C C . THR B 1 265 ? 7.227 18.344 -8.898 1 90.75 265 THR B C 1
ATOM 4170 O O . THR B 1 265 ? 6.527 18.922 -8.062 1 90.75 265 THR B O 1
ATOM 4173 N N . ALA B 1 266 ? 8.555 18.281 -8.812 1 94.25 266 ALA B N 1
ATOM 4174 C CA . ALA B 1 266 ? 9.297 18.766 -7.656 1 94.25 266 ALA B CA 1
ATOM 4175 C C . ALA B 1 266 ? 9.117 20.281 -7.492 1 94.25 266 ALA B C 1
ATOM 4177 O O . ALA B 1 266 ? 9.117 20.797 -6.371 1 94.25 266 ALA B O 1
ATOM 4178 N N . PHE B 1 267 ? 8.859 20.938 -8.586 1 94 267 PHE B N 1
ATOM 4179 C CA . PHE B 1 267 ? 8.812 22.391 -8.539 1 94 267 PHE B CA 1
ATOM 4180 C C . PHE B 1 267 ? 7.434 22.906 -8.953 1 94 267 PHE B C 1
ATOM 4182 O O . PHE B 1 267 ? 7.234 24.109 -9.094 1 94 267 PHE B O 1
ATOM 4189 N N . GLU B 1 268 ? 6.523 21.984 -9.094 1 89.5 268 GLU B N 1
ATOM 4190 C CA . GLU B 1 268 ? 5.148 22.312 -9.453 1 89.5 268 GLU B CA 1
ATOM 4191 C C . GLU B 1 268 ? 5.109 23.234 -10.672 1 89.5 268 GLU B C 1
ATOM 4193 O O . GLU B 1 268 ? 4.473 24.281 -10.641 1 89.5 268 GLU B O 1
ATOM 4198 N N . ILE B 1 269 ? 5.777 22.812 -11.633 1 79.56 269 ILE B N 1
ATOM 4199 C CA . ILE B 1 269 ? 5.809 23.594 -12.859 1 79.56 269 ILE B CA 1
ATOM 4200 C C . ILE B 1 269 ? 5.109 22.828 -13.977 1 79.56 269 ILE B C 1
ATOM 4202 O O . ILE B 1 269 ? 5.207 21.594 -14.055 1 79.56 269 ILE B O 1
ATOM 4206 N N . LYS B 1 270 ? 4.164 23.281 -14.711 1 62.94 270 LYS B N 1
ATOM 4207 C CA . LYS B 1 270 ? 3.6 22.688 -15.922 1 62.94 270 LYS B CA 1
ATOM 4208 C C . LYS B 1 270 ? 4.344 23.172 -17.156 1 62.94 270 LYS B C 1
ATOM 4210 O O . LYS B 1 270 ? 4.738 24.344 -17.234 1 62.94 270 LYS B O 1
#

Organism: Aneurinibacillus migulanus (NCBI:txid47500)

Radius of gyration: 22.86 Å; Cα contacts (8 Å, |Δi|>4): 1550; chains: 2; bounding box: 49×66×63 Å

Solvent-accessible surface area (backbone atoms only — not comparable to full-atom values): 26378 Å² total; per-residue (Å²): 112,36,32,29,23,29,53,58,89,97,39,76,44,49,32,32,56,55,87,67,30,32,44,32,76,89,69,51,72,42,51,52,90,74,52,46,42,32,34,43,60,67,50,73,45,38,36,32,41,76,71,25,28,54,61,27,32,53,55,47,70,46,75,77,69,94,39,71,33,42,30,53,36,50,67,59,6,54,26,15,30,68,34,73,35,67,42,48,68,94,59,71,32,38,24,53,28,43,29,47,31,40,27,28,48,37,74,34,62,62,40,51,56,88,53,26,69,79,28,47,44,23,36,24,24,21,33,55,28,30,35,31,26,31,45,85,51,17,67,54,13,39,31,69,21,35,18,27,49,31,28,31,30,26,9,44,32,30,37,36,46,87,78,54,58,80,59,66,41,44,40,36,22,27,51,72,83,39,81,56,29,67,47,46,44,66,57,40,74,65,49,72,32,51,54,50,18,45,47,10,56,50,29,66,40,44,51,31,18,34,36,35,61,25,36,47,37,70,43,41,54,56,52,66,75,40,37,42,34,18,27,40,72,95,49,74,59,17,36,35,34,33,34,72,35,89,63,87,60,78,96,50,52,66,62,78,43,93,42,68,67,29,50,28,60,37,61,48,49,116,108,36,31,31,23,30,53,57,88,97,39,76,45,47,31,32,57,55,88,66,31,33,43,32,75,91,69,50,72,43,53,53,89,74,53,46,43,31,35,45,62,67,52,74,45,35,36,32,41,75,73,26,27,53,60,28,32,52,55,49,70,45,75,77,70,96,40,70,32,43,28,54,36,48,68,58,7,53,26,16,31,66,34,71,36,67,42,48,68,94,60,70,32,38,23,53,26,43,28,46,30,40,27,28,49,37,73,33,62,61,39,50,57,88,54,27,68,78,28,46,42,23,36,24,24,21,35,55,28,30,36,32,25,32,46,84,50,16,68,54,12,39,31,69,24,35,18,27,52,32,28,31,30,27,9,42,33,30,38,36,45,88,77,52,58,79,60,66,41,44,39,36,21,28,51,72,84,39,81,56,28,68,50,46,45,66,56,40,73,65,50,73,33,51,54,50,18,45,47,11,58,49,30,67,41,44,50,31,18,34,36,37,59,24,34,48,36,70,44,42,56,58,52,65,76,40,36,43,33,17,26,40,73,97,50,75,60,18,36,36,34,32,34,72,34,90,63,84,60,78,95,50,55,65,61,79,41,94,42,68,67,28,49,27,61,37,63,49,48,117

Foldseek 3Di:
DWKFWFDDPPDIWIFGDDPQWTQTPVGDIDGVVPTHTWASFDFPWEKEWDAWFVQLCVLLVHDDDPDIDIATADPQQGGEFAAEDADEPPAWQWWKFKFKKWFFAAKFAQDDLVCLLVGTQAIWIKIQIFRLLQVVVCVPRRHNGRHDGNNIYTDRTGDGSVVDDQLFWWKFKDKPRHTQFIDTSVRTPAGPSNVRNVCNHVHIGHGRYIYTRHGHPRIAGDDQAMKMWMDGPPDDIGIYGYHYDHDDPDPDDGDGHDDPVSVCVRGSHD/DWKFWFDDPPDIWIFGDDPQWTQTPVGDIDGVVPTHTWASFDFPWEKEWDAWFVQLCVLLVHDDDPDIDIATADPQQGGEFAAEDADEPPAWQWWKFKFKKWFFAAKFAQDDLVCLLVGTQAIWIKIQIFRLLQVVVCVPRRHNGRHPGNNIYTDRTGDGSVVDDQLFWWKFKDKQRHTQFIDTSVRTPAGPSNVRNVCNHVHIGHGRYIYTRHGHPRIAGDDQAMKMWMDGPPDDIGIYGYHYDHDDPDPDDGDGHDDPVSVCVRGSHD

Nearest PDB structures (foldseek):
  1wzo-assembly1_C  TM=9.409E-01  e=1.731E-26  Thermus thermophilus HB8
  1wzo-assembly1_D  TM=9.384E-01  e=1.665E-25  Thermus thermophilus HB8
  6fog-assembly4_D  TM=9.307E-01  e=4.063E-21  Homo sapiens
  1saw-assembly1_A  TM=9.147E-01  e=2.655E-20  Homo sapiens
  6sbj-assembly2_C  TM=9.118E-01  e=6.785E-20  Mus musculus

pLDDT: mean 96.28, std 4.38, range [62.0, 98.94]